Protein AF-0000000086129607 (afdb_homodimer)

Sequence (564 aa):
MASICTWSLTTHLLSLDEPQYKAATQHRFLKAAGEGRVPTDTLGKWLANDRLYIHAYIKAVGRILALVDLPQTTTPLGAHGEAAAPETQLIDWLIESLAGLRREERFFVEMARKYGITIDLETETVTRVAGRDIQQVVPDGAKLPGLVLFEGLFSSVGLPPPVLSWLEAAVVFWGTEKVYSEAWGWARSHQQEMNDNVAAAAAASSSSLQDADGGALRTEFIPNWANQGFVNFVQQLAGIIDSAVSKAVDVLGDDVKTSLVRRAEGVWRELLVAEEAFWPDVMASICTWSLTTHLLSLDEPQYKAATQHRFLKAAGEGRVPTDTLGKWLANDRLYIHAYIKAVGRILALVDLPQTTTPLGAHGEAAAPETQLIDWLIESLAGLRREERFFVEMARKYGITIDLETETVTRVAGRDIQQVVPDGAKLPGLVLFEGLFSSVGLPPPVLSWLEAAVVFWGTEKVYSEAWGWARSHQQEMNDNVAAAAAASSSSLQDADGGALRTEFIPNWANQGFVNFVQQLAGIIDSAVSKAVDVLGDDVKTSLVRRAEGVWRELLVAEEAFWPDV

Secondary structure (DSSP, 8-state):
--------HHHHHHHH-HHHHHHHHS-HHHHHHHTT---HHHHHHHHHHHHHHHHHHHHHHHHHHHHPPPPSS---TTSTT----HHHHHHHHHHHHHHHHHHHHHHHHHHHHHHT-------EEEEEETTEEEEEE--GGGS-HHHHHHHHHHHT----SSTTTTHHHHHHHHHHHHHHHHHHHHHHHHHHHHHHHHHHHHTT-------TTTTHIIIIIHHHHSSHHHHHHHHHHHHHHHHHHHHHHHHH-HHHHHHHHHHHHHHHHHHHHHHHHTSPP-/--------HHHHHHHS-HHHHHHHHS-HHHHHHHTT---HHHHHHHHHHHHHHHHHHHHHHHHHHHHPPP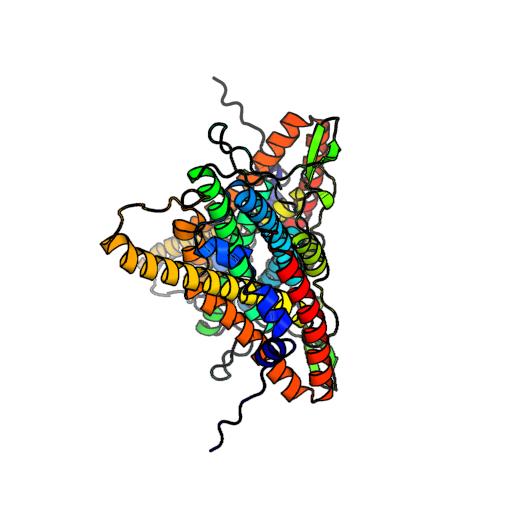PSS---TTSTT----HHHHHHHHHHHHHHHHHHHHHHHHHHHHHHT-------EEEEEETTEEEEEE--GGGS-HHHHHHHHHHHT----SSTTTTHHHHHHHHHHHHHHHHHHHHHHHHHHHHHHHHHHHHTT-------TTTTIIIIIIHHHHSSHHHHHHHHHHHHHHHHHHHHHHHHH-HHHHHHHHHHHHHHHHHHHHHHHHTSPP-

Solvent-accessible surface area (backbone atoms only — not comparable to full-atom values): 30465 Å² total; per-residue (Å²): 131,78,79,74,76,75,87,41,62,62,62,49,59,64,61,71,46,53,69,55,51,44,49,37,28,66,35,70,45,40,50,30,36,22,64,33,61,41,44,41,67,60,49,13,53,49,49,27,43,50,49,52,44,48,54,38,48,46,20,29,52,10,43,48,42,44,64,61,74,63,80,70,54,68,71,66,78,73,69,82,84,66,73,73,54,58,57,52,52,49,52,53,51,50,54,52,46,51,56,50,49,54,54,47,49,53,49,50,54,52,52,24,59,75,66,72,36,64,50,61,65,63,64,43,77,78,39,70,55,96,88,33,78,74,36,65,40,68,48,72,88,66,48,51,65,9,46,56,44,43,46,52,54,35,69,62,46,58,78,64,61,91,77,66,29,57,48,51,45,51,48,50,58,35,47,54,47,43,42,51,37,50,19,35,40,49,13,46,52,39,28,52,50,44,50,53,47,41,58,64,42,45,77,72,55,83,78,75,80,73,32,50,39,74,39,48,48,66,71,49,49,37,58,70,50,40,40,69,68,54,52,51,56,38,48,49,49,46,50,47,52,32,52,46,51,51,51,50,28,73,72,67,31,66,70,51,42,56,50,53,49,52,53,43,50,55,50,49,57,53,47,41,54,22,46,37,43,51,56,64,89,117,128,80,81,75,78,76,87,41,61,63,62,50,60,64,61,71,46,53,70,55,51,44,51,38,29,66,36,71,44,39,50,30,37,22,62,32,60,41,43,42,68,60,50,12,51,49,51,28,42,51,50,52,42,47,52,40,48,46,20,30,50,9,43,48,42,44,63,61,73,62,81,69,56,68,69,66,76,75,74,83,82,66,73,74,54,56,57,52,53,47,51,53,50,50,55,52,46,52,55,51,48,54,53,48,48,53,48,51,54,51,51,24,61,76,65,71,37,64,49,59,66,65,64,44,77,78,39,69,55,96,91,33,80,75,37,64,40,66,47,74,88,66,48,51,66,8,46,56,45,43,47,53,54,34,68,60,46,59,79,63,59,90,75,66,29,58,48,52,46,52,48,49,58,33,47,54,47,43,42,51,38,49,19,34,39,49,13,44,53,40,27,51,50,44,49,54,47,42,59,63,41,45,76,70,55,82,79,74,80,74,32,51,37,76,38,47,49,67,73,49,48,38,58,70,51,41,40,68,70,55,54,50,55,38,47,49,48,47,50,47,52,31,52,46,51,53,51,48,28,73,73,67,32,66,71,51,41,55,51,53,51,52,52,42,50,56,51,49,56,54,48,40,52,22,48,37,43,51,56,64,91,118

InterPro domains:
  IPR004305 Thiaminase-2/PQQC [PF03070] (19-65)
  IPR016084 Haem oxygenase-like, multi-helical [G3DSA:1.20.910.10] (9-282)
  IPR016084 Haem oxygenase-like, multi-helical [SSF48613] (9-280)
  IPR053261 Regulatory protein for polyketide-peptide biosynthesis [PTHR41813] (6-282)

Structure (mmCIF, N/CA/C/O backbone):
data_AF-0000000086129607-model_v1
#
loop_
_entity.id
_entity.type
_entity.pdbx_description
1 polymer 'Thiaminase-2/PQQC domain-containing protein'
#
loop_
_atom_site.group_PDB
_atom_site.id
_atom_site.type_symbol
_atom_site.label_atom_id
_atom_site.label_alt_id
_atom_site.label_comp_id
_atom_site.label_asym_id
_atom_site.label_entity_id
_atom_site.label_seq_id
_atom_site.pdbx_PDB_ins_code
_atom_site.Cartn_x
_atom_site.Cartn_y
_atom_site.Cartn_z
_atom_site.occupancy
_atom_site.B_iso_or_equiv
_atom_site.auth_seq_id
_atom_site.auth_comp_id
_atom_site.auth_asym_id
_atom_site.auth_atom_id
_atom_site.pdbx_PDB_model_num
ATOM 1 N N . MET A 1 1 ? -41.219 19.094 4.125 1 26.92 1 MET A N 1
ATOM 2 C CA . MET A 1 1 ? -40.406 17.875 4.191 1 26.92 1 MET A CA 1
ATOM 3 C C . MET A 1 1 ? -39.031 18.188 4.762 1 26.92 1 MET A C 1
ATOM 5 O O . MET A 1 1 ? -38.25 18.938 4.164 1 26.92 1 MET A O 1
ATOM 9 N N . ALA A 1 2 ? -38.875 18.375 6.035 1 33.88 2 ALA A N 1
ATOM 10 C CA . ALA A 1 2 ? -37.688 18.797 6.77 1 33.88 2 ALA A CA 1
ATOM 11 C C . ALA A 1 2 ? -36.469 17.984 6.359 1 33.88 2 ALA A C 1
ATOM 13 O O . ALA A 1 2 ? -36.562 16.766 6.199 1 33.88 2 ALA A O 1
ATOM 14 N N . SER A 1 3 ? -35.469 18.438 5.594 1 39 3 SER A N 1
ATOM 15 C CA . SER A 1 3 ? -34.25 17.75 5.191 1 39 3 SER A CA 1
ATOM 16 C C . SER A 1 3 ? -33.656 16.953 6.344 1 39 3 SER A C 1
ATOM 18 O O . SER A 1 3 ? -33.25 17.516 7.363 1 39 3 SER A O 1
ATOM 20 N N . ILE A 1 4 ? -34.219 15.898 6.82 1 44.94 4 ILE A N 1
ATOM 21 C CA . ILE A 1 4 ? -33.719 15.062 7.91 1 44.94 4 ILE A CA 1
ATOM 22 C C . ILE A 1 4 ? -32.219 14.977 7.855 1 44.94 4 ILE A C 1
ATOM 24 O O . ILE A 1 4 ? -31.641 14.539 6.855 1 44.94 4 ILE A O 1
ATOM 28 N N . CYS A 1 5 ? -31.531 15.984 8.281 1 51.34 5 CYS A N 1
ATOM 29 C CA . CYS A 1 5 ? -30.078 16.078 8.281 1 51.34 5 CYS A CA 1
ATOM 30 C C . CYS A 1 5 ? -29.453 14.797 8.797 1 51.34 5 CYS A C 1
ATOM 32 O O . CYS A 1 5 ? -29.594 14.461 9.977 1 51.34 5 CYS A O 1
ATOM 34 N N . THR A 1 6 ? -29.219 13.641 7.949 1 73.12 6 THR A N 1
ATOM 35 C CA . THR A 1 6 ? -28.641 12.344 8.281 1 73.12 6 THR A CA 1
ATOM 36 C C . THR A 1 6 ? -27.312 12.508 9 1 73.12 6 THR A C 1
ATOM 38 O O . THR A 1 6 ? -26.469 13.297 8.57 1 73.12 6 THR A O 1
ATOM 41 N N . TRP A 1 7 ? -27.266 12.289 10.312 1 87.56 7 TRP A N 1
ATOM 42 C CA . TRP A 1 7 ? -26.078 12.328 11.156 1 87.56 7 TRP A CA 1
ATOM 43 C C . TRP A 1 7 ? -24.891 11.703 10.445 1 87.56 7 TRP A C 1
ATOM 45 O O . TRP A 1 7 ? -25.016 10.68 9.766 1 87.56 7 TRP A O 1
ATOM 55 N N . SER A 1 8 ? -23.812 12.461 10.359 1 95.38 8 SER A N 1
ATOM 56 C CA . SER A 1 8 ? -22.562 11.914 9.836 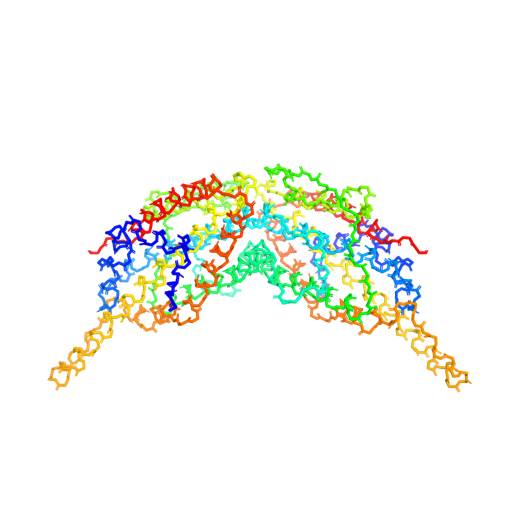1 95.38 8 SER A CA 1
ATOM 57 C C . SER A 1 8 ? -21.438 12.031 10.859 1 95.38 8 SER A C 1
ATOM 59 O O . SER A 1 8 ? -21.328 13.039 11.555 1 95.38 8 SER A O 1
ATOM 61 N N . LEU A 1 9 ? -20.688 10.984 11.031 1 98 9 LEU A N 1
ATOM 62 C CA . LEU A 1 9 ? -19.594 10.953 12 1 98 9 LEU A CA 1
ATOM 63 C C . LEU A 1 9 ? -18.578 12.047 11.695 1 98 9 LEU A C 1
ATOM 65 O O . LEU A 1 9 ? -18.109 12.742 12.602 1 98 9 LEU A O 1
ATOM 69 N N . THR A 1 10 ? -18.188 12.211 10.43 1 98.44 10 THR A N 1
ATOM 70 C CA . THR A 1 10 ? -17.156 13.172 10.07 1 98.44 10 THR A CA 1
ATOM 71 C C . THR A 1 10 ? -17.609 14.594 10.367 1 98.44 10 THR A C 1
ATOM 73 O O . THR A 1 10 ? -16.828 15.422 10.828 1 98.44 10 THR A O 1
ATOM 76 N N . THR A 1 11 ? -18.906 14.914 10.094 1 97.38 11 THR A N 1
ATOM 77 C CA . THR A 1 11 ? -19.453 16.219 10.453 1 97.38 11 THR A CA 1
ATOM 78 C C . THR A 1 11 ? -19.406 16.438 11.961 1 97.38 11 THR A C 1
ATOM 80 O O . THR A 1 11 ? -19.062 17.531 12.422 1 97.38 11 THR A O 1
ATOM 83 N N . HIS A 1 12 ? -19.781 15.398 12.656 1 97.75 12 HIS A N 1
ATOM 84 C CA . HIS A 1 12 ? -19.719 15.461 14.109 1 97.75 12 HIS A CA 1
ATOM 85 C C . HIS A 1 12 ? -18.297 15.758 14.594 1 97.75 12 HIS A C 1
ATOM 87 O O . HIS A 1 12 ? -18.094 16.641 15.438 1 97.75 12 HIS A O 1
ATOM 93 N N . LEU A 1 13 ? -17.312 15.062 14.062 1 98.5 13 LEU A N 1
ATOM 94 C CA . LEU A 1 13 ? -15.93 15.242 14.477 1 98.5 13 LEU A CA 1
ATOM 95 C C . LEU A 1 13 ? -15.461 16.672 14.203 1 98.5 13 LEU A C 1
ATOM 97 O O . LEU A 1 13 ? -14.773 17.266 15.031 1 98.5 13 LEU A O 1
ATOM 101 N N . LEU A 1 14 ? -15.867 17.25 13.078 1 98 14 LEU A N 1
ATOM 102 C CA . LEU A 1 14 ? -15.469 18.609 12.695 1 98 14 LEU A CA 1
ATOM 103 C C . LEU A 1 14 ? -16.078 19.641 13.641 1 98 14 LEU A C 1
ATOM 105 O O . LEU A 1 14 ? -15.523 20.734 13.812 1 98 14 LEU A O 1
ATOM 109 N N . SER A 1 15 ? -17.141 19.281 14.297 1 96.56 15 SER A N 1
ATOM 110 C CA . SER A 1 15 ? -17.859 20.219 15.156 1 96.56 15 SER A CA 1
ATOM 111 C C . SER A 1 15 ? -17.422 20.078 16.609 1 96.56 15 SER A C 1
ATOM 113 O O . SER A 1 15 ? -17.812 20.875 17.469 1 96.56 15 SER A O 1
ATOM 115 N N . LEU A 1 16 ? -16.703 19.094 16.922 1 96.81 16 LEU A N 1
ATOM 116 C CA . LEU A 1 16 ? -16.406 18.688 18.281 1 96.81 16 LEU A CA 1
ATOM 117 C C . LEU A 1 16 ? -15.617 19.766 19.016 1 96.81 16 LEU A C 1
ATOM 119 O O . LEU A 1 16 ? -15.844 20.016 20.203 1 96.81 16 LEU A O 1
ATOM 123 N N . ASP A 1 17 ? -14.664 20.344 18.375 1 96.62 17 ASP A N 1
ATOM 124 C CA . ASP A 1 17 ? -13.758 21.344 18.953 1 96.62 17 ASP A CA 1
ATOM 125 C C . ASP A 1 17 ? -13.336 22.375 17.906 1 96.62 17 ASP A C 1
ATOM 127 O O . ASP A 1 17 ? -12.219 22.328 17.391 1 96.62 17 ASP A O 1
ATOM 131 N N . GLU A 1 18 ? -14.102 23.328 17.734 1 96.12 18 GLU A N 1
ATOM 132 C CA . GLU A 1 18 ? -13.898 24.312 16.688 1 96.12 18 GLU A CA 1
ATOM 133 C C . GLU A 1 18 ? -12.641 25.141 16.938 1 96.12 18 GLU A C 1
ATOM 135 O O . GLU A 1 18 ? -11.852 25.375 16.016 1 96.12 18 GLU A O 1
ATOM 140 N N . PRO A 1 19 ? -12.375 25.578 18.141 1 97.25 19 PRO A N 1
ATOM 141 C CA . PRO A 1 19 ? -11.148 26.344 18.375 1 97.25 19 PRO A CA 1
ATOM 142 C C . PRO A 1 19 ? -9.883 25.547 18.031 1 97.25 19 PRO A C 1
ATOM 144 O O . PRO A 1 19 ? -8.961 26.078 17.406 1 97.25 19 PRO A O 1
ATOM 147 N N . GLN A 1 20 ? -9.852 24.312 18.469 1 97.19 20 GLN A N 1
ATOM 148 C CA . GLN A 1 20 ? -8.688 23.5 18.172 1 97.19 20 GLN A CA 1
ATOM 149 C C . GLN A 1 20 ? -8.547 23.25 16.672 1 97.19 20 GLN A C 1
ATOM 151 O O . GLN A 1 20 ? -7.43 23.203 16.156 1 97.19 20 GLN A O 1
ATOM 156 N N . TYR A 1 21 ? -9.688 23.016 16.016 1 98 21 TYR A N 1
ATOM 157 C CA . TYR A 1 21 ? -9.68 22.828 14.578 1 98 21 TYR A CA 1
ATOM 158 C C . TYR A 1 21 ? -9.125 24.062 13.875 1 98 21 TYR A C 1
ATOM 160 O O . TYR A 1 21 ? -8.32 23.953 12.945 1 98 21 TYR A O 1
ATOM 168 N N . LYS A 1 22 ? -9.492 25.266 14.289 1 97.44 22 LYS A N 1
ATOM 169 C CA . LYS A 1 22 ? -9 26.516 13.727 1 97.44 22 LYS A CA 1
ATOM 170 C C . LYS A 1 22 ? -7.504 26.672 13.969 1 97.44 22 LYS A C 1
ATOM 172 O O . LYS A 1 22 ? -6.77 27.125 13.086 1 97.44 22 LYS A O 1
ATOM 177 N N . ALA A 1 23 ? -7.078 26.312 15.148 1 97.31 23 ALA A N 1
ATOM 178 C CA . ALA A 1 23 ? -5.656 26.406 15.469 1 97.31 23 ALA A CA 1
ATOM 179 C C . ALA A 1 23 ? -4.828 25.516 14.539 1 97.31 23 ALA A C 1
ATOM 181 O O . ALA A 1 23 ? -3.707 25.875 14.164 1 97.31 23 ALA A O 1
ATOM 182 N N . ALA A 1 24 ? -5.41 24.391 14.156 1 97.75 24 ALA A N 1
ATOM 183 C CA . ALA A 1 24 ? -4.711 23.438 13.297 1 97.75 24 ALA A CA 1
ATOM 184 C C . ALA A 1 24 ? -4.75 23.875 11.836 1 97.75 24 ALA A C 1
ATOM 186 O O . ALA A 1 24 ? -3.904 23.484 11.031 1 97.75 24 ALA A O 1
ATOM 187 N N . THR A 1 25 ? -5.68 24.766 11.438 1 98 25 THR A N 1
ATOM 188 C CA . THR A 1 25 ? -5.883 25.031 10.016 1 98 25 THR A CA 1
ATOM 189 C C . THR A 1 25 ? -5.555 26.484 9.695 1 98 25 THR A C 1
ATOM 191 O O . THR A 1 25 ? -5.41 26.859 8.531 1 98 25 THR A O 1
ATOM 194 N N . GLN A 1 26 ? -5.469 27.344 10.703 1 97.25 26 GLN A N 1
ATOM 195 C CA . GLN A 1 26 ? -5.234 28.781 10.508 1 97.25 26 GLN A CA 1
ATOM 196 C C . GLN A 1 26 ? -4.051 29.266 11.344 1 97.25 26 GLN A C 1
ATOM 198 O O . GLN A 1 26 ? -4.156 30.25 12.055 1 97.25 26 GLN A O 1
ATOM 203 N N . HIS A 1 27 ? -2.953 28.609 11.234 1 96.06 27 HIS A N 1
ATOM 204 C CA . HIS A 1 27 ? -1.726 28.891 11.977 1 96.06 27 HIS A CA 1
ATOM 205 C C . HIS A 1 27 ? -0.965 30.047 11.359 1 96.06 27 HIS A C 1
ATOM 207 O O . HIS A 1 27 ? -1.032 30.266 10.148 1 96.06 27 HIS A O 1
ATOM 213 N N . ARG A 1 28 ? -0.197 30.828 12.125 1 96.06 28 ARG A N 1
ATOM 214 C CA . ARG A 1 28 ? 0.565 31.984 11.68 1 96.06 28 ARG A CA 1
ATOM 215 C C . ARG A 1 28 ? 1.519 31.609 10.547 1 96.06 28 ARG A C 1
ATOM 217 O O . ARG A 1 28 ? 1.774 32.438 9.648 1 96.06 28 ARG A O 1
ATOM 224 N N . PHE A 1 29 ? 2.123 30.453 10.555 1 96.81 29 PHE A N 1
ATOM 225 C CA . PHE A 1 29 ? 2.996 29.969 9.492 1 96.81 29 PHE A CA 1
ATOM 226 C C . PHE A 1 29 ? 2.26 29.938 8.156 1 96.81 29 PHE A C 1
ATOM 228 O O . PHE A 1 29 ? 2.814 30.328 7.129 1 96.81 29 PHE A O 1
ATOM 235 N N . LEU A 1 30 ? 0.985 29.422 8.164 1 95.81 30 LEU A N 1
ATOM 236 C CA . LEU A 1 30 ? 0.176 29.312 6.957 1 95.81 30 LEU A CA 1
ATOM 237 C C . LEU A 1 30 ? -0.147 30.703 6.402 1 95.81 30 LEU A C 1
ATOM 239 O O . LEU A 1 30 ? -0.119 30.906 5.184 1 95.81 30 LEU A O 1
ATOM 243 N N . LYS A 1 31 ? -0.484 31.609 7.297 1 94.5 31 LYS A N 1
ATOM 244 C CA . LYS A 1 31 ? -0.703 33 6.863 1 94.5 31 LYS A CA 1
ATOM 245 C C . LYS A 1 31 ? 0.551 33.562 6.219 1 94.5 31 LYS A C 1
ATOM 247 O O . LYS A 1 31 ? 0.48 34.188 5.152 1 94.5 31 LYS A O 1
ATOM 252 N N . ALA A 1 32 ? 1.696 33.375 6.879 1 94.06 32 ALA A N 1
ATOM 253 C CA . ALA A 1 32 ? 2.971 33.844 6.344 1 94.06 32 ALA A CA 1
ATOM 254 C C . ALA A 1 32 ? 3.266 33.219 4.988 1 94.06 32 ALA A C 1
ATOM 256 O O . ALA A 1 32 ? 3.807 33.875 4.09 1 94.06 32 ALA A O 1
ATOM 257 N N . ALA A 1 33 ? 2.963 31.953 4.875 1 92.81 33 ALA A N 1
ATOM 258 C CA . ALA A 1 33 ? 3.154 31.234 3.619 1 92.81 33 ALA A CA 1
ATOM 259 C C . ALA A 1 33 ? 2.346 31.875 2.494 1 92.81 33 ALA A C 1
ATOM 261 O O . ALA A 1 33 ? 2.875 32.125 1.411 1 92.81 33 ALA A O 1
ATOM 262 N N . GLY A 1 34 ? 1.1 32.156 2.707 1 92.19 34 GLY A N 1
ATOM 263 C CA . GLY A 1 34 ? 0.258 32.812 1.721 1 92.19 34 GLY A CA 1
ATOM 264 C C . GLY A 1 34 ? 0.757 34.188 1.338 1 92.19 34 GLY A C 1
ATOM 265 O O . GLY A 1 34 ? 0.58 34.625 0.198 1 92.19 34 GLY A O 1
ATOM 266 N N . GLU A 1 35 ? 1.429 34.812 2.293 1 91 35 GLU A N 1
ATOM 267 C CA . GLU A 1 35 ? 1.871 36.188 2.082 1 91 35 GLU A CA 1
ATOM 268 C C . GLU A 1 35 ? 3.305 36.25 1.56 1 91 35 GLU A C 1
ATOM 270 O O . GLU A 1 35 ? 3.865 37.312 1.362 1 91 35 GLU A O 1
ATOM 275 N N . GLY A 1 36 ? 3.941 35.062 1.424 1 89.75 36 GLY A N 1
ATOM 276 C CA . GLY A 1 36 ? 5.293 35 0.884 1 89.75 36 GLY A CA 1
ATOM 277 C C . GLY A 1 36 ? 6.352 35.438 1.88 1 89.75 36 GLY A C 1
ATOM 278 O O . GLY A 1 36 ? 7.41 35.906 1.49 1 89.75 36 GLY A O 1
ATOM 279 N N . ARG A 1 37 ? 6.113 35.25 3.143 1 93.19 37 ARG A N 1
ATOM 280 C CA . ARG A 1 37 ? 6.992 35.812 4.172 1 93.19 37 ARG A CA 1
ATOM 281 C C . ARG A 1 37 ? 7.746 34.688 4.898 1 93.19 37 ARG A C 1
ATOM 283 O O . ARG A 1 37 ? 8.438 34.938 5.883 1 93.19 37 ARG A O 1
ATOM 290 N N . VAL A 1 38 ? 7.641 33.438 4.492 1 93 38 VAL A N 1
ATOM 291 C CA . VAL A 1 38 ? 8.328 32.344 5.152 1 93 38 VAL A CA 1
ATOM 292 C C . VAL A 1 38 ? 9.781 32.281 4.684 1 93 38 VAL A C 1
ATOM 294 O O . VAL A 1 38 ? 10.047 32.094 3.496 1 93 38 VAL A O 1
ATOM 297 N N . PRO A 1 39 ? 10.711 32.406 5.625 1 93.62 39 PRO A N 1
ATOM 298 C CA . PRO A 1 39 ? 12.117 32.25 5.23 1 93.62 39 PRO A CA 1
ATOM 299 C C . PRO A 1 39 ? 12.422 30.875 4.668 1 93.62 39 PRO A C 1
ATOM 301 O O . PRO A 1 39 ? 11.828 29.891 5.102 1 93.62 39 PRO A O 1
ATOM 304 N N . THR A 1 40 ? 13.359 30.781 3.818 1 93.19 40 THR A N 1
ATOM 305 C CA . THR A 1 40 ? 13.742 29.547 3.129 1 93.19 40 THR A CA 1
ATOM 306 C C . THR A 1 40 ? 14.133 28.469 4.133 1 93.19 40 THR A C 1
ATOM 308 O O . THR A 1 40 ? 13.75 27.312 3.977 1 93.19 40 THR A O 1
ATOM 311 N N . ASP A 1 41 ? 14.836 28.844 5.145 1 94 41 ASP A N 1
ATOM 312 C CA . ASP A 1 41 ? 15.289 27.875 6.137 1 94 41 ASP A CA 1
ATOM 313 C C . ASP A 1 41 ? 14.109 27.25 6.879 1 94 41 ASP A C 1
ATOM 315 O O . ASP A 1 41 ? 14.102 26.047 7.156 1 94 41 ASP A O 1
ATOM 319 N N . THR A 1 42 ? 13.148 28.109 7.227 1 95.38 42 THR A N 1
ATOM 320 C CA . THR A 1 42 ? 11.953 27.641 7.91 1 95.38 42 THR A CA 1
ATOM 321 C C . THR A 1 42 ? 11.156 26.688 7.016 1 95.38 42 THR A C 1
ATOM 323 O O . THR A 1 42 ? 10.711 25.625 7.457 1 95.38 42 THR A O 1
ATOM 326 N N . LEU A 1 43 ? 11.023 27.078 5.785 1 95.62 43 LEU A N 1
ATOM 327 C CA . LEU A 1 43 ? 10.336 26.234 4.812 1 95.62 43 LEU A CA 1
ATOM 328 C C . LEU A 1 43 ? 11.055 24.906 4.652 1 95.62 43 LEU A C 1
ATOM 330 O O . LEU A 1 43 ? 10.422 23.844 4.629 1 95.62 43 LEU A O 1
ATOM 334 N N . GLY A 1 44 ? 12.352 24.984 4.52 1 94.88 44 GLY A N 1
ATOM 335 C CA . GLY A 1 44 ? 13.148 23.766 4.383 1 94.88 44 GLY A CA 1
ATOM 336 C C . GLY A 1 44 ? 12.984 22.812 5.543 1 94.88 44 GLY A C 1
ATOM 337 O O . GLY A 1 44 ? 12.828 21.609 5.344 1 94.88 44 GLY A O 1
ATOM 338 N N . LYS A 1 45 ? 13.016 23.312 6.707 1 95.69 45 LYS A N 1
ATOM 339 C CA . LYS A 1 45 ? 12.805 22.5 7.895 1 95.69 45 LYS A CA 1
ATOM 340 C C . LYS A 1 45 ? 11.422 21.844 7.883 1 95.69 45 LYS A C 1
ATOM 342 O O . LYS A 1 45 ? 11.281 20.672 8.195 1 95.69 45 LYS A O 1
ATOM 347 N N . TRP A 1 46 ? 10.445 22.625 7.57 1 97.31 46 TRP A N 1
ATOM 348 C CA . TRP A 1 46 ? 9.078 22.109 7.543 1 97.31 46 TRP A CA 1
ATOM 349 C C . TRP A 1 46 ? 8.93 21.031 6.473 1 97.31 46 TRP A C 1
ATOM 351 O O . TRP A 1 46 ? 8.367 19.969 6.734 1 97.31 46 TRP A O 1
ATOM 361 N N . LEU A 1 47 ? 9.508 21.297 5.277 1 96.44 47 LEU A N 1
ATOM 362 C CA . LEU A 1 47 ? 9.445 20.344 4.184 1 96.44 47 LEU A CA 1
ATOM 363 C C . LEU A 1 47 ? 10.156 19.047 4.555 1 96.44 47 LEU A C 1
ATOM 365 O O . LEU A 1 47 ? 9.688 17.953 4.211 1 96.44 47 LEU A O 1
ATOM 369 N N . ALA A 1 48 ? 11.289 19.156 5.207 1 96.75 48 ALA A N 1
ATOM 370 C CA . ALA A 1 48 ? 12.016 17.969 5.672 1 96.75 48 ALA A CA 1
ATOM 371 C C . ALA A 1 48 ? 11.148 17.125 6.598 1 96.75 48 ALA A C 1
ATOM 373 O O . ALA A 1 48 ? 11.125 15.898 6.48 1 96.75 48 ALA A O 1
ATOM 374 N N . ASN A 1 49 ? 10.453 17.812 7.516 1 98 49 ASN A N 1
ATOM 375 C CA . ASN A 1 49 ? 9.555 17.094 8.43 1 98 49 ASN A CA 1
ATOM 376 C C . ASN A 1 49 ? 8.375 16.484 7.688 1 98 49 ASN A C 1
ATOM 378 O O . ASN A 1 49 ? 7.969 15.359 7.984 1 98 49 ASN A O 1
ATOM 382 N N . ASP A 1 50 ? 7.816 17.203 6.77 1 97.94 50 ASP A N 1
ATOM 383 C CA . ASP A 1 50 ? 6.684 16.688 6.004 1 97.94 50 ASP A CA 1
ATOM 384 C C . ASP A 1 50 ? 7.086 15.477 5.18 1 97.94 50 ASP A C 1
ATOM 386 O O . ASP A 1 50 ? 6.289 14.547 5.004 1 97.94 50 ASP A O 1
ATOM 390 N N . ARG A 1 51 ? 8.289 15.438 4.637 1 96.69 51 ARG A N 1
ATOM 391 C CA . ARG A 1 51 ? 8.797 14.258 3.932 1 96.69 51 ARG A CA 1
ATOM 392 C C . ARG A 1 51 ? 8.812 13.039 4.848 1 96.69 51 ARG A C 1
ATOM 394 O O . ARG A 1 51 ? 8.422 11.945 4.445 1 96.69 51 ARG A O 1
ATOM 401 N N . LEU A 1 52 ? 9.312 13.227 6.066 1 97.69 52 LEU A N 1
ATOM 402 C CA . LEU A 1 52 ? 9.344 12.133 7.035 1 97.69 52 LEU A CA 1
ATOM 403 C C . LEU A 1 52 ? 7.93 11.734 7.438 1 97.69 52 LEU A C 1
ATOM 405 O O . LEU A 1 52 ? 7.668 10.555 7.711 1 97.69 52 LEU A O 1
ATOM 409 N N . TYR A 1 53 ? 7.062 12.734 7.535 1 98.44 53 TYR A N 1
ATOM 410 C CA . TYR A 1 53 ? 5.645 12.453 7.75 1 98.44 53 TYR A CA 1
ATOM 411 C C . TYR A 1 53 ? 5.109 11.508 6.68 1 98.44 53 TYR A C 1
ATOM 413 O O . TYR A 1 53 ? 4.383 10.562 6.984 1 98.44 53 TYR A O 1
ATOM 421 N N . ILE A 1 54 ? 5.449 11.734 5.398 1 98.31 54 ILE A N 1
ATOM 422 C CA . ILE A 1 54 ? 5.043 10.875 4.289 1 98.31 54 ILE A CA 1
ATOM 423 C C . ILE A 1 54 ? 5.527 9.445 4.535 1 98.31 54 ILE A C 1
ATOM 425 O O . ILE A 1 54 ? 4.785 8.492 4.309 1 98.31 54 ILE A O 1
ATOM 429 N N . HIS A 1 55 ? 6.75 9.289 5.016 1 97.81 55 HIS A N 1
ATOM 430 C CA . HIS A 1 55 ? 7.289 7.969 5.312 1 97.81 55 HIS A CA 1
ATOM 431 C C . HIS A 1 55 ? 6.453 7.258 6.375 1 97.81 55 HIS A C 1
ATOM 433 O O . HIS A 1 55 ? 6.105 6.086 6.215 1 97.81 55 HIS A O 1
ATOM 439 N N . ALA A 1 56 ? 6.172 7.996 7.41 1 98 56 ALA A N 1
ATOM 440 C CA . ALA A 1 56 ? 5.371 7.422 8.484 1 98 56 ALA A CA 1
ATOM 441 C C . ALA A 1 56 ? 3.971 7.059 7.992 1 98 56 ALA A C 1
ATOM 443 O O . ALA A 1 56 ? 3.406 6.043 8.406 1 98 56 ALA A O 1
ATOM 444 N N . TYR A 1 57 ? 3.416 7.926 7.18 1 98.5 57 TYR A N 1
ATOM 445 C CA . TYR A 1 57 ? 2.104 7.688 6.586 1 98.5 57 TYR A CA 1
ATOM 446 C C . TYR A 1 57 ? 2.096 6.402 5.773 1 98.5 57 TYR A C 1
ATOM 448 O O . TYR A 1 57 ? 1.186 5.582 5.902 1 98.5 57 TYR A O 1
ATOM 456 N N . ILE A 1 58 ? 3.092 6.207 4.953 1 98.5 58 ILE A N 1
ATOM 457 C CA . ILE A 1 58 ? 3.209 5.012 4.129 1 98.5 58 ILE A CA 1
ATOM 458 C C . ILE A 1 58 ? 3.23 3.77 5.02 1 98.5 58 ILE A C 1
ATOM 460 O O . ILE A 1 58 ? 2.537 2.789 4.746 1 98.5 58 ILE A O 1
ATOM 464 N N . LYS A 1 59 ? 3.992 3.812 6.109 1 97.31 59 LYS A N 1
ATOM 465 C CA . LYS A 1 59 ? 4.055 2.684 7.031 1 97.31 59 LYS A CA 1
ATOM 466 C C . LYS A 1 59 ? 2.693 2.426 7.672 1 97.31 59 LYS A C 1
ATOM 468 O O . LYS A 1 59 ? 2.295 1.272 7.855 1 97.31 59 LYS A O 1
ATOM 473 N N . ALA A 1 60 ? 2.029 3.471 8.016 1 97.88 60 ALA A N 1
ATOM 474 C CA . ALA A 1 60 ? 0.705 3.324 8.609 1 97.88 60 ALA A CA 1
ATOM 475 C C . ALA A 1 60 ? -0.268 2.676 7.629 1 97.88 60 ALA A C 1
ATOM 477 O O . ALA A 1 60 ? -1.044 1.794 8.008 1 97.88 60 ALA A O 1
ATOM 478 N N . VAL A 1 61 ? -0.236 3.162 6.391 1 98.31 61 VAL A N 1
ATOM 479 C CA . VAL A 1 61 ? -1.071 2.539 5.367 1 98.31 61 VAL A CA 1
ATOM 480 C C . VAL A 1 61 ? -0.723 1.058 5.25 1 98.31 61 VAL A C 1
ATOM 482 O O . VAL A 1 61 ? -1.614 0.211 5.141 1 98.31 61 VAL A O 1
ATOM 485 N N . GLY A 1 62 ? 0.575 0.762 5.23 1 97.38 62 GLY A N 1
ATOM 486 C CA . GLY A 1 62 ? 1 -0.629 5.207 1 97.38 62 GLY A CA 1
ATOM 487 C C . GLY A 1 62 ? 0.387 -1.46 6.316 1 97.38 62 GLY A C 1
ATOM 488 O O . GLY A 1 62 ? -0.073 -2.578 6.082 1 97.38 62 GLY A O 1
ATOM 489 N N . ARG A 1 63 ? 0.334 -0.95 7.508 1 96 63 ARG A N 1
ATOM 490 C CA . ARG A 1 63 ? -0.245 -1.655 8.648 1 96 63 ARG A CA 1
ATOM 491 C C . ARG A 1 63 ? -1.713 -1.985 8.398 1 96 63 ARG A C 1
ATOM 493 O O . ARG A 1 63 ? -2.162 -3.098 8.688 1 96 63 ARG A O 1
ATOM 500 N N . ILE A 1 64 ? -2.418 -1.051 7.875 1 96.62 64 ILE A N 1
ATOM 501 C CA . ILE A 1 64 ? -3.844 -1.256 7.648 1 96.62 64 ILE A CA 1
ATOM 502 C C . ILE A 1 64 ? -4.047 -2.271 6.527 1 96.62 64 ILE A C 1
ATOM 504 O O . ILE A 1 64 ? -4.906 -3.152 6.625 1 96.62 64 ILE A O 1
ATOM 508 N N . LEU A 1 65 ? -3.262 -2.145 5.453 1 96.88 65 LEU A N 1
ATOM 509 C CA . LEU A 1 65 ? -3.348 -3.121 4.375 1 96.88 65 LEU A CA 1
ATOM 510 C C . LEU A 1 65 ? -3.086 -4.531 4.895 1 96.88 65 LEU A C 1
ATOM 512 O O . LEU A 1 65 ? -3.715 -5.488 4.441 1 96.88 65 LEU A O 1
ATOM 516 N N . ALA A 1 66 ? -2.162 -4.664 5.844 1 95 66 ALA A N 1
ATOM 517 C CA . ALA A 1 66 ? -1.778 -5.965 6.379 1 95 66 ALA A CA 1
ATOM 518 C C . ALA A 1 66 ? -2.881 -6.539 7.266 1 95 66 ALA A C 1
ATOM 520 O O . ALA A 1 66 ? -2.965 -7.758 7.453 1 95 66 ALA A O 1
ATOM 521 N N . LEU A 1 67 ? -3.766 -5.668 7.723 1 92.69 67 LEU A N 1
ATOM 522 C CA . LEU A 1 67 ? -4.664 -6.109 8.781 1 92.69 67 LEU A CA 1
ATOM 523 C C . LEU A 1 67 ? -6.09 -6.246 8.266 1 92.69 67 LEU A C 1
ATOM 525 O O . LEU A 1 67 ? -6.855 -7.082 8.758 1 92.69 67 LEU A O 1
ATOM 529 N N . VAL A 1 68 ? -6.504 -5.465 7.336 1 92.75 68 VAL A N 1
ATOM 530 C CA . VAL A 1 68 ? -7.898 -5.398 6.914 1 92.75 68 VAL A CA 1
ATOM 531 C C . VAL A 1 68 ? -8.234 -6.598 6.031 1 92.75 68 VAL A C 1
ATOM 533 O O . VAL A 1 68 ? -7.473 -6.934 5.117 1 92.75 68 VAL A O 1
ATOM 536 N N . ASP A 1 69 ? -9.32 -7.238 6.32 1 91.81 69 ASP A N 1
ATOM 537 C CA . ASP A 1 69 ? -9.797 -8.367 5.523 1 91.81 69 ASP A CA 1
ATOM 538 C C . ASP A 1 69 ? -10.766 -7.898 4.441 1 91.81 69 ASP A C 1
ATOM 540 O O . ASP A 1 69 ? -11.773 -7.254 4.742 1 91.81 69 ASP A O 1
ATOM 544 N N . LEU A 1 70 ? -10.492 -8.211 3.25 1 93.06 70 LEU A N 1
ATOM 545 C CA . LEU A 1 70 ? -11.422 -8.008 2.152 1 93.06 70 LEU A CA 1
ATOM 546 C C . LEU A 1 70 ? -12.477 -9.109 2.113 1 93.06 70 LEU A C 1
ATOM 548 O O . LEU A 1 70 ? -12.219 -10.227 2.572 1 93.06 70 LEU A O 1
ATOM 552 N N . PRO A 1 71 ? -13.641 -8.734 1.576 1 92 71 PRO A N 1
ATOM 553 C CA . PRO A 1 71 ? -14.656 -9.781 1.454 1 92 71 PRO A CA 1
ATOM 554 C C . PRO A 1 71 ? -14.18 -10.977 0.643 1 92 71 PRO A C 1
ATOM 556 O O . PRO A 1 71 ? -13.602 -10.812 -0.438 1 92 71 PRO A O 1
ATOM 559 N N . GLN A 1 72 ? -14.406 -12.141 1.16 1 93.44 72 GLN A N 1
ATOM 560 C CA . GLN A 1 72 ? -13.875 -13.344 0.514 1 93.44 72 GLN A CA 1
ATOM 561 C C . GLN A 1 72 ? -14.922 -13.977 -0.398 1 93.44 72 GLN A C 1
ATOM 563 O O . GLN A 1 72 ? -14.641 -14.977 -1.066 1 93.44 72 GLN A O 1
ATOM 568 N N . THR A 1 73 ? -16.109 -13.391 -0.44 1 88.31 73 THR A N 1
ATOM 569 C CA . THR A 1 73 ? -17.141 -13.805 -1.382 1 88.31 73 THR A CA 1
ATOM 570 C C . THR A 1 73 ? -17.578 -12.633 -2.26 1 88.31 73 THR A C 1
ATOM 572 O O . THR A 1 73 ? -17.422 -11.469 -1.871 1 88.31 73 THR A O 1
ATOM 575 N N . THR A 1 74 ? -17.859 -13.055 -3.43 1 83.19 74 THR A N 1
ATOM 576 C CA . THR A 1 74 ? -18.312 -12.008 -4.336 1 83.19 74 THR A CA 1
ATOM 577 C C . THR A 1 74 ? -19.812 -11.75 -4.148 1 83.19 74 THR A C 1
ATOM 579 O O . THR A 1 74 ? -20.562 -12.664 -3.824 1 83.19 74 THR A O 1
ATOM 582 N N . THR A 1 75 ? -20.156 -10.664 -3.723 1 61.75 75 THR A N 1
ATOM 583 C CA . THR A 1 75 ? -21.594 -10.383 -3.66 1 61.75 75 THR A CA 1
ATOM 584 C C . THR A 1 75 ? -22.25 -10.625 -5.02 1 61.75 75 THR A C 1
ATOM 586 O O . THR A 1 75 ? -21.719 -10.211 -6.051 1 61.75 75 THR A O 1
ATOM 589 N N . PRO A 1 76 ? -23.078 -11.727 -5.09 1 46.97 76 PRO A N 1
ATOM 590 C CA . PRO A 1 76 ? -23.781 -11.906 -6.363 1 46.97 76 PRO A CA 1
ATOM 591 C C . PRO A 1 76 ? -24.047 -10.578 -7.074 1 46.97 76 PRO A C 1
ATOM 593 O O . PRO A 1 76 ? -24.297 -9.562 -6.418 1 46.97 76 PRO A O 1
ATOM 596 N N . LEU A 1 77 ? -23.312 -10.438 -8.117 1 42.12 77 LEU A N 1
ATOM 597 C CA . LEU A 1 77 ? -23.672 -9.273 -8.914 1 42.12 77 LEU A CA 1
ATOM 598 C C . LEU A 1 77 ? -25.156 -8.961 -8.789 1 42.12 77 LEU A C 1
ATOM 600 O O . LEU A 1 77 ? -25.656 -8.023 -9.414 1 42.12 77 LEU A O 1
ATOM 604 N N . GLY A 1 78 ? -25.922 -10.094 -8.672 1 37.38 78 GLY A N 1
ATOM 605 C CA . GLY A 1 78 ? -27.312 -9.734 -8.852 1 37.38 78 GLY A CA 1
ATOM 606 C C . GLY A 1 78 ? -27.672 -8.398 -8.219 1 37.38 78 GLY A C 1
ATOM 607 O O . GLY A 1 78 ? -28.625 -7.742 -8.648 1 37.38 78 GLY A O 1
ATOM 608 N N . ALA A 1 79 ? -27.516 -8.188 -6.734 1 38 79 ALA A N 1
ATOM 609 C CA . ALA A 1 79 ? -28.375 -7.141 -6.203 1 38 79 ALA A CA 1
ATOM 610 C C . ALA A 1 79 ? -27.859 -5.758 -6.582 1 38 79 ALA A C 1
ATOM 612 O O . ALA A 1 79 ? -26.656 -5.516 -6.566 1 38 79 ALA A O 1
ATOM 613 N N . HIS A 1 80 ? -28.625 -4.824 -7.207 1 40.22 80 HIS A N 1
ATOM 614 C CA . HIS A 1 80 ? -29.016 -3.559 -7.82 1 40.22 80 HIS A CA 1
ATOM 615 C C . HIS A 1 80 ? -28.109 -2.424 -7.344 1 40.22 80 HIS A C 1
ATOM 617 O O . HIS A 1 80 ? -28.516 -1.603 -6.52 1 40.22 80 HIS A O 1
ATOM 623 N N . GLY A 1 81 ? -26.844 -2.383 -7.746 1 51.78 81 GLY A N 1
ATOM 624 C CA . GLY A 1 81 ? -26.375 -1.03 -7.484 1 51.78 81 GLY A CA 1
ATOM 625 C C . GLY A 1 81 ? -25.625 -0.902 -6.176 1 51.78 81 GLY A C 1
ATOM 626 O O . GLY A 1 81 ? -25.406 0.208 -5.688 1 51.78 81 GLY A O 1
ATOM 627 N N . GLU A 1 82 ? -25.312 -2.088 -5.559 1 60.19 82 GLU A N 1
ATOM 628 C CA . GLU A 1 82 ? -24.797 -1.86 -4.215 1 60.19 82 GLU A CA 1
ATOM 629 C C . GLU A 1 82 ? -23.297 -1.537 -4.25 1 60.19 82 GLU A C 1
ATOM 631 O O . GLU A 1 82 ? -22.547 -2.123 -5.035 1 60.19 82 GLU A O 1
ATOM 636 N N . ALA A 1 83 ? -23.016 -0.74 -3.533 1 71.5 83 ALA A N 1
ATOM 637 C CA . ALA A 1 83 ? -21.656 -0.219 -3.332 1 71.5 83 ALA A CA 1
ATOM 638 C C . ALA A 1 83 ? -20.734 -1.303 -2.795 1 71.5 83 ALA A C 1
ATOM 640 O O . ALA A 1 83 ? -21.172 -2.221 -2.1 1 71.5 83 ALA A O 1
ATOM 641 N N . ALA A 1 84 ? -19.5 -1.37 -3.33 1 86.44 84 ALA A N 1
ATOM 642 C CA . ALA A 1 84 ? -18.453 -2.232 -2.783 1 86.44 84 ALA A CA 1
ATOM 643 C C . ALA A 1 84 ? -18.422 -2.168 -1.258 1 86.44 84 ALA A C 1
ATOM 645 O O . ALA A 1 84 ? -18.828 -1.165 -0.667 1 86.44 84 ALA A O 1
ATOM 646 N N . ALA A 1 85 ? -18.078 -3.236 -0.591 1 91.38 85 ALA A N 1
ATOM 647 C CA . ALA A 1 85 ? -17.891 -3.244 0.859 1 91.38 85 ALA A CA 1
ATOM 648 C C . ALA A 1 85 ? -17 -2.09 1.31 1 91.38 85 ALA A C 1
ATOM 650 O O . ALA A 1 85 ? -16.094 -1.683 0.588 1 91.38 85 ALA A O 1
ATOM 651 N N . PRO A 1 86 ? -17.266 -1.543 2.482 1 93.69 86 PRO A N 1
ATOM 652 C CA . PRO A 1 86 ? -16.469 -0.42 2.961 1 93.69 86 PRO A CA 1
ATOM 653 C C . PRO A 1 86 ? -14.969 -0.746 3.016 1 93.69 86 PRO A C 1
ATOM 655 O O . PRO A 1 86 ? -14.133 0.125 2.764 1 93.69 86 PRO A O 1
ATOM 658 N N . GLU A 1 87 ? -14.664 -2.031 3.367 1 94.38 87 GLU A N 1
ATOM 659 C CA . GLU A 1 87 ? -13.258 -2.436 3.402 1 94.38 87 GLU A CA 1
ATOM 660 C C . GLU A 1 87 ? -12.617 -2.328 2.021 1 94.38 87 GLU A C 1
ATOM 662 O O . GLU A 1 87 ? -11.469 -1.899 1.896 1 94.38 87 GLU A O 1
ATOM 667 N N . THR A 1 88 ? -13.359 -2.723 0.996 1 95.38 88 THR A N 1
ATOM 668 C CA . THR A 1 88 ? -12.859 -2.635 -0.373 1 95.38 88 THR A CA 1
ATOM 669 C C . THR A 1 88 ? -12.625 -1.181 -0.771 1 95.38 88 THR A C 1
ATOM 671 O O . THR A 1 88 ? -11.594 -0.85 -1.355 1 95.38 88 THR A O 1
ATOM 674 N N . GLN A 1 89 ? -13.562 -0.318 -0.417 1 96.75 89 GLN A N 1
ATOM 675 C CA . GLN A 1 89 ? -13.453 1.102 -0.735 1 96.75 89 GLN A CA 1
ATOM 676 C C . GLN A 1 89 ? -12.266 1.732 -0.015 1 96.75 89 GLN A C 1
ATOM 678 O O . GLN A 1 89 ? -11.539 2.545 -0.595 1 96.75 89 GLN A O 1
ATOM 683 N N . LEU A 1 90 ? -12.094 1.342 1.231 1 97.19 90 LEU A N 1
ATOM 684 C CA . LEU A 1 90 ? -10.984 1.861 2.016 1 97.19 90 LEU A CA 1
ATOM 685 C C . LEU A 1 90 ? -9.648 1.448 1.402 1 97.19 90 LEU A C 1
ATOM 687 O O . LEU A 1 90 ? -8.758 2.281 1.229 1 97.19 90 LEU A O 1
ATOM 691 N N . ILE A 1 91 ? -9.523 0.166 1.058 1 97.75 91 ILE A N 1
ATOM 692 C CA . ILE A 1 91 ? -8.281 -0.351 0.502 1 97.75 91 ILE A CA 1
ATOM 693 C C . ILE A 1 91 ? -7.965 0.359 -0.813 1 97.75 91 ILE A C 1
ATOM 695 O O . ILE A 1 91 ? -6.82 0.752 -1.058 1 97.75 91 ILE A O 1
ATOM 699 N N . ASP A 1 92 ? -8.961 0.575 -1.657 1 97.88 92 ASP A N 1
ATOM 700 C CA . ASP A 1 92 ? -8.75 1.295 -2.91 1 97.88 92 ASP A CA 1
ATOM 701 C C . ASP A 1 92 ? -8.281 2.725 -2.65 1 97.88 92 ASP A C 1
ATOM 703 O O . ASP A 1 92 ? -7.379 3.219 -3.33 1 97.88 92 ASP A O 1
ATOM 707 N N . TRP A 1 93 ? -8.906 3.373 -1.676 1 98.5 93 TRP A N 1
ATOM 708 C CA . TRP A 1 93 ? -8.523 4.734 -1.314 1 98.5 93 TRP A CA 1
ATOM 709 C C . TRP A 1 93 ? -7.086 4.781 -0.804 1 98.5 93 TRP A C 1
ATOM 711 O O . TRP A 1 93 ? -6.324 5.68 -1.157 1 98.5 93 TRP A O 1
ATOM 721 N N . LEU A 1 94 ? -6.715 3.807 0.016 1 98.62 94 LEU A N 1
ATOM 722 C CA . LEU A 1 94 ? -5.371 3.742 0.585 1 98.62 94 LEU A CA 1
ATOM 723 C C . LEU A 1 94 ? -4.328 3.527 -0.506 1 98.62 94 LEU A C 1
ATOM 725 O O . LEU A 1 94 ? -3.252 4.125 -0.468 1 98.62 94 LEU A O 1
ATOM 729 N N . ILE A 1 95 ? -4.633 2.688 -1.444 1 98.44 95 ILE A N 1
ATOM 730 C CA . ILE A 1 95 ? -3.717 2.434 -2.551 1 98.44 95 ILE A CA 1
ATOM 731 C C . ILE A 1 95 ? -3.523 3.713 -3.363 1 98.44 95 ILE A C 1
ATOM 733 O O . ILE A 1 95 ? -2.396 4.062 -3.725 1 98.44 95 ILE A O 1
ATOM 737 N N . GLU A 1 96 ? -4.586 4.414 -3.617 1 97.81 96 GLU A N 1
ATOM 738 C CA . GLU A 1 96 ? -4.488 5.703 -4.297 1 97.81 96 GLU A CA 1
ATOM 739 C C . GLU A 1 96 ? -3.664 6.695 -3.482 1 97.81 96 GLU A C 1
ATOM 741 O O . GLU A 1 96 ? -2.883 7.469 -4.043 1 97.81 96 GLU A O 1
ATOM 746 N N . SER A 1 97 ? -3.893 6.66 -2.201 1 98.44 97 SER A N 1
ATOM 747 C CA . SER A 1 97 ? -3.152 7.551 -1.312 1 98.44 97 SER A CA 1
ATOM 748 C C . SER A 1 97 ? -1.652 7.293 -1.396 1 98.44 97 SER A C 1
ATOM 750 O O . SER A 1 97 ? -0.855 8.234 -1.393 1 98.44 97 SER A O 1
ATOM 752 N N . LEU A 1 98 ? -1.231 6.039 -1.457 1 98.62 98 LEU A N 1
ATOM 753 C CA . LEU A 1 98 ? 0.181 5.688 -1.554 1 98.62 98 LEU A CA 1
ATOM 754 C C . LEU A 1 98 ? 0.807 6.293 -2.807 1 98.62 98 LEU A C 1
ATOM 756 O O . LEU A 1 98 ? 1.888 6.883 -2.742 1 98.62 98 LEU A O 1
ATOM 760 N N . ALA A 1 99 ? 0.117 6.168 -3.9 1 96.94 99 ALA A N 1
ATOM 761 C CA . ALA A 1 99 ? 0.613 6.742 -5.148 1 96.94 99 ALA A CA 1
ATOM 762 C C . ALA A 1 99 ? 0.729 8.258 -5.043 1 96.94 99 ALA A C 1
ATOM 764 O O . ALA A 1 99 ? 1.7 8.852 -5.523 1 96.94 99 ALA A O 1
ATOM 765 N N . GLY A 1 100 ? -0.257 8.867 -4.457 1 96.25 100 GLY A N 1
ATOM 766 C CA . GLY A 1 100 ? -0.238 10.305 -4.246 1 96.25 100 GLY A CA 1
ATOM 767 C C . GLY A 1 100 ? 0.906 10.766 -3.363 1 96.25 100 GLY A C 1
ATOM 768 O O . GLY A 1 100 ? 1.559 11.766 -3.654 1 96.25 100 GLY A O 1
ATOM 769 N N . LEU A 1 101 ? 1.177 10.023 -2.293 1 97.62 101 LEU A N 1
ATOM 770 C CA . LEU A 1 101 ? 2.246 10.352 -1.358 1 97.62 101 LEU A CA 1
ATOM 771 C C . LEU A 1 101 ? 3.607 10.273 -2.043 1 97.62 101 LEU A C 1
ATOM 773 O O . LEU A 1 101 ? 4.461 11.141 -1.832 1 97.62 101 LEU A O 1
ATOM 777 N N . ARG A 1 102 ? 3.807 9.281 -2.889 1 97.06 102 ARG A N 1
ATOM 778 C CA . ARG A 1 102 ? 5.078 9.148 -3.592 1 97.06 102 ARG A CA 1
ATOM 779 C C . ARG A 1 102 ? 5.27 10.273 -4.602 1 97.06 102 ARG A C 1
ATOM 781 O O . ARG A 1 102 ? 6.367 10.812 -4.734 1 97.06 102 ARG A O 1
ATOM 788 N N . ARG A 1 103 ? 4.23 10.609 -5.281 1 95.06 103 ARG A N 1
ATOM 789 C CA . ARG A 1 103 ? 4.289 11.75 -6.195 1 95.06 103 ARG A CA 1
ATOM 790 C C . ARG A 1 103 ? 4.625 13.039 -5.449 1 95.06 103 ARG A C 1
ATOM 792 O O . ARG A 1 103 ? 5.434 13.836 -5.922 1 95.06 103 ARG A O 1
ATOM 799 N N . GLU A 1 104 ? 3.969 13.133 -4.277 1 94.75 104 GLU A N 1
ATOM 800 C CA . GLU A 1 104 ? 4.207 14.312 -3.457 1 94.75 104 GLU A CA 1
ATOM 801 C C . GLU A 1 104 ? 5.664 14.391 -3.006 1 94.75 104 GLU A C 1
ATOM 803 O O . GLU A 1 104 ? 6.277 15.453 -3.041 1 94.75 104 GLU A O 1
ATOM 808 N N . GLU A 1 105 ? 6.199 13.328 -2.584 1 94.56 105 GLU A N 1
ATOM 809 C CA . GLU A 1 105 ? 7.582 13.336 -2.119 1 94.56 105 GLU A CA 1
ATOM 810 C C . GLU A 1 105 ? 8.539 13.703 -3.246 1 94.56 105 GLU A C 1
ATOM 812 O O . GLU A 1 105 ? 9.477 14.484 -3.043 1 94.56 105 GLU A O 1
ATOM 817 N N . ARG A 1 106 ? 8.344 13.18 -4.418 1 92.44 106 ARG A N 1
ATOM 818 C CA . ARG A 1 106 ? 9.172 13.539 -5.562 1 92.44 106 ARG A CA 1
ATOM 819 C C . ARG A 1 106 ? 9.062 15.031 -5.871 1 92.44 106 ARG A C 1
ATOM 821 O O . ARG A 1 106 ? 10.07 15.68 -6.18 1 92.44 106 ARG A O 1
ATOM 828 N N . PHE A 1 107 ? 7.867 15.523 -5.766 1 92.75 107 PHE A N 1
ATOM 829 C CA . PHE A 1 107 ? 7.609 16.938 -5.98 1 92.75 107 PHE A CA 1
ATOM 830 C C . PHE A 1 107 ? 8.383 17.797 -4.98 1 92.75 107 PHE A C 1
ATOM 832 O O . PHE A 1 107 ? 8.977 18.797 -5.348 1 92.75 107 PHE A O 1
ATOM 839 N N . PHE A 1 108 ? 8.398 17.344 -3.674 1 92.12 108 PHE A N 1
ATOM 840 C CA . PHE A 1 108 ? 9.156 18.031 -2.643 1 92.12 108 PHE A CA 1
ATOM 841 C C . PHE A 1 108 ? 10.625 18.125 -3.023 1 92.12 108 PHE A C 1
ATOM 843 O O . PHE A 1 108 ? 11.219 19.219 -2.98 1 92.12 108 PHE A O 1
ATOM 850 N N . VAL A 1 109 ? 11.148 17.062 -3.426 1 91.19 109 VAL A N 1
ATOM 851 C CA . VAL A 1 109 ? 12.578 16.984 -3.711 1 91.19 109 VAL A CA 1
ATOM 852 C C . VAL A 1 109 ? 12.906 17.828 -4.941 1 91.19 109 VAL A C 1
ATOM 854 O O . VAL A 1 109 ? 13.883 18.578 -4.941 1 91.19 109 VAL A O 1
ATOM 857 N N . GLU A 1 110 ? 12.086 17.734 -5.918 1 90.56 110 GLU A N 1
ATOM 858 C CA . GLU A 1 110 ? 12.289 18.484 -7.152 1 90.56 110 GLU A CA 1
ATOM 859 C C . GLU A 1 110 ? 12.219 20 -6.898 1 90.56 110 GLU A C 1
ATOM 861 O O . GLU A 1 110 ? 13.07 20.75 -7.367 1 90.56 110 GLU A O 1
ATOM 866 N N . MET A 1 111 ? 11.188 20.469 -6.184 1 90.62 111 MET A N 1
ATOM 867 C CA . MET A 1 111 ? 11 21.891 -5.922 1 90.62 111 MET A CA 1
ATOM 868 C C . MET A 1 111 ? 12.094 22.422 -4.992 1 90.62 111 MET A C 1
ATOM 870 O O . MET A 1 111 ? 12.547 23.547 -5.148 1 90.62 111 MET A O 1
ATOM 874 N N . ALA A 1 112 ? 12.43 21.547 -3.998 1 90.88 112 ALA A N 1
ATOM 875 C CA . ALA A 1 112 ? 13.516 21.953 -3.115 1 90.88 112 ALA A CA 1
ATOM 876 C C . ALA A 1 112 ? 14.797 22.203 -3.904 1 90.88 112 ALA A C 1
ATOM 878 O O . ALA A 1 112 ? 15.5 23.188 -3.668 1 90.88 112 ALA A O 1
ATOM 879 N N . ARG A 1 113 ? 15.07 21.312 -4.805 1 89.94 113 ARG A N 1
ATOM 880 C CA . ARG A 1 113 ? 16.25 21.469 -5.656 1 89.94 113 ARG A CA 1
ATOM 881 C C . ARG A 1 113 ? 16.125 22.719 -6.52 1 89.94 113 ARG A C 1
ATOM 883 O O . ARG A 1 113 ? 17.047 23.531 -6.586 1 89.94 113 ARG A O 1
ATOM 890 N N . LYS A 1 114 ? 15.039 22.906 -7.125 1 90.81 114 LYS A N 1
ATOM 891 C CA . LYS A 1 114 ? 14.789 24.031 -8.031 1 90.81 114 LYS A CA 1
ATOM 892 C C . LYS A 1 114 ? 14.969 25.375 -7.312 1 90.81 114 LYS A C 1
ATOM 894 O O . LYS A 1 114 ? 15.5 26.312 -7.887 1 90.81 114 LYS A O 1
ATOM 899 N N . TYR A 1 115 ? 14.617 25.484 -6.023 1 92.38 115 TYR A N 1
ATOM 900 C CA . TYR A 1 115 ? 14.609 26.75 -5.305 1 92.38 115 TYR A CA 1
ATOM 901 C C . TYR A 1 115 ? 15.758 26.828 -4.312 1 92.38 115 TYR A C 1
ATOM 903 O O . TYR A 1 115 ? 15.836 27.766 -3.518 1 92.38 115 TYR A O 1
ATOM 911 N N . GLY A 1 116 ? 16.625 25.797 -4.336 1 90.31 116 GLY A N 1
ATOM 912 C CA . GLY A 1 116 ? 17.781 25.797 -3.471 1 90.31 116 GLY A CA 1
ATOM 913 C C . GLY A 1 116 ? 17.438 25.672 -1.999 1 90.31 116 GLY A C 1
ATOM 914 O O . GLY A 1 116 ? 18.062 26.312 -1.149 1 90.31 116 GLY A O 1
ATOM 915 N N . ILE A 1 117 ? 16.359 24.906 -1.689 1 92.06 117 ILE A N 1
ATOM 916 C CA . ILE A 1 117 ? 15.914 24.688 -0.318 1 92.06 117 ILE A CA 1
ATOM 917 C C . ILE A 1 117 ? 16.516 23.391 0.224 1 92.06 117 ILE A C 1
ATOM 919 O O . ILE A 1 117 ? 16.391 22.328 -0.392 1 92.06 117 ILE A O 1
ATOM 923 N N . THR A 1 118 ? 17.188 23.438 1.337 1 91.94 118 THR A N 1
ATOM 924 C CA . THR A 1 118 ? 17.703 22.234 1.994 1 91.94 118 THR A CA 1
ATOM 925 C C . THR A 1 118 ? 16.594 21.531 2.783 1 91.94 118 THR A C 1
ATOM 927 O O . THR A 1 118 ? 15.984 22.141 3.668 1 91.94 118 THR A O 1
ATOM 930 N N . ILE A 1 119 ? 16.375 20.266 2.449 1 93.88 119 ILE A N 1
ATOM 931 C CA . ILE A 1 119 ? 15.281 19.562 3.107 1 93.88 119 ILE A CA 1
ATOM 932 C C . ILE A 1 119 ? 15.82 18.328 3.83 1 93.88 119 ILE A C 1
ATOM 934 O O . ILE A 1 119 ? 15.234 17.25 3.746 1 93.88 119 ILE A O 1
ATOM 938 N N . ASP A 1 120 ? 16.953 18.422 4.492 1 93.44 120 ASP A N 1
ATOM 939 C CA . ASP A 1 120 ? 17.516 17.344 5.293 1 93.44 120 ASP A CA 1
ATOM 940 C C . ASP A 1 120 ? 17.719 17.781 6.742 1 93.44 120 ASP A C 1
ATOM 942 O O . ASP A 1 120 ? 18.172 18.891 7.004 1 93.44 120 ASP A O 1
ATOM 946 N N . LEU A 1 121 ? 17.328 16.938 7.621 1 95.56 121 LEU A N 1
ATOM 947 C CA . LEU A 1 121 ? 17.562 17.125 9.047 1 95.56 121 LEU A CA 1
ATOM 948 C C . LEU A 1 121 ? 18.828 16.391 9.5 1 95.56 121 LEU A C 1
ATOM 950 O O . LEU A 1 121 ? 19.344 15.539 8.781 1 95.56 121 LEU A O 1
ATOM 954 N N . GLU A 1 122 ? 19.312 16.828 10.609 1 93.94 122 GLU A N 1
ATOM 955 C CA . GLU A 1 122 ? 20.453 16.125 11.188 1 93.94 122 GLU A CA 1
ATOM 956 C C . GLU A 1 122 ? 20.125 14.672 11.469 1 93.94 122 GLU A C 1
ATOM 958 O O . GLU A 1 122 ? 19.031 14.352 11.953 1 93.94 122 GLU A O 1
ATOM 963 N N . THR A 1 123 ? 21.141 13.82 11.156 1 94 123 THR A N 1
ATOM 964 C CA . THR A 1 123 ? 20.922 12.391 11.336 1 94 123 THR A CA 1
ATOM 965 C C . THR A 1 123 ? 21.938 11.805 12.312 1 94 123 THR A C 1
ATOM 967 O O . THR A 1 123 ? 22.922 12.469 12.664 1 94 123 THR A O 1
ATOM 970 N N . GLU A 1 124 ? 21.641 10.664 12.812 1 92.62 124 GLU A N 1
ATOM 971 C CA . GLU A 1 124 ? 22.547 9.836 13.594 1 92.62 124 GLU A CA 1
ATOM 972 C C . GLU A 1 124 ? 22.594 8.406 13.07 1 92.62 124 GLU A C 1
ATOM 974 O O . GLU A 1 124 ? 21.625 7.938 12.445 1 92.62 124 GLU A O 1
ATOM 979 N N . THR A 1 125 ? 23.75 7.816 13.297 1 88.69 125 THR A N 1
ATOM 980 C CA . THR A 1 125 ? 23.875 6.422 12.891 1 88.69 125 THR A CA 1
ATOM 981 C C . THR A 1 125 ? 23.266 5.492 13.93 1 88.69 125 THR A C 1
ATOM 983 O O . THR A 1 125 ? 23.531 5.621 15.125 1 88.69 125 THR A O 1
ATOM 986 N N . VAL A 1 126 ? 22.484 4.539 13.438 1 84.5 126 VAL A N 1
ATOM 987 C CA . VAL A 1 126 ? 21.859 3.656 14.406 1 84.5 126 VAL A CA 1
ATOM 988 C C . VAL A 1 126 ? 22.281 2.213 14.148 1 84.5 126 VAL A C 1
ATOM 990 O O . VAL A 1 126 ? 22.156 1.356 15.031 1 84.5 126 VAL A O 1
ATOM 993 N N . THR A 1 127 ? 22.688 1.903 13.008 1 82 127 THR A N 1
ATOM 994 C CA . THR A 1 127 ? 23.109 0.538 12.711 1 82 127 THR A CA 1
ATOM 995 C C . THR A 1 127 ? 24.438 0.531 11.961 1 82 127 THR A C 1
ATOM 997 O O . THR A 1 127 ? 24.641 1.299 11.016 1 82 127 THR A O 1
ATOM 1000 N N . ARG A 1 128 ? 25.344 -0.311 12.523 1 82.62 128 ARG A N 1
ATOM 1001 C CA . ARG A 1 128 ? 26.641 -0.526 11.898 1 82.62 128 ARG A CA 1
ATOM 1002 C C . ARG A 1 128 ? 26.875 -2.006 11.609 1 82.62 128 ARG A C 1
ATOM 1004 O O . ARG A 1 128 ? 26.547 -2.861 12.438 1 82.62 128 ARG A O 1
ATOM 1011 N N . VAL A 1 129 ? 27.141 -2.234 10.43 1 81 129 VAL A N 1
ATOM 1012 C CA . VAL A 1 129 ? 27.516 -3.588 10.023 1 81 129 VAL A CA 1
ATOM 1013 C C . VAL A 1 129 ? 28.906 -3.576 9.398 1 81 129 VAL A C 1
ATOM 1015 O O . VAL A 1 129 ? 29.188 -2.77 8.508 1 81 129 VAL A O 1
ATOM 1018 N N . ALA A 1 130 ? 29.734 -4.48 9.883 1 78.94 130 ALA A N 1
ATOM 1019 C CA . ALA A 1 130 ? 31.109 -4.621 9.391 1 78.94 130 ALA A CA 1
ATOM 1020 C C . ALA A 1 130 ? 31.828 -3.273 9.359 1 78.94 130 ALA A C 1
ATOM 1022 O O . ALA A 1 130 ? 32.469 -2.932 8.367 1 78.94 130 ALA A O 1
ATOM 1023 N N . GLY A 1 131 ? 31.578 -2.42 10.414 1 78.94 131 GLY A N 1
ATOM 1024 C CA . GLY A 1 131 ? 32.25 -1.146 10.57 1 78.94 131 GLY A CA 1
ATOM 1025 C C . GLY A 1 131 ? 31.688 -0.049 9.695 1 78.94 131 GLY A C 1
ATOM 1026 O O . GLY A 1 131 ? 32.219 1.059 9.641 1 78.94 131 GLY A O 1
ATOM 1027 N N . ARG A 1 132 ? 30.625 -0.401 9.031 1 81.94 132 ARG A N 1
ATOM 1028 C CA . ARG A 1 132 ? 30.016 0.58 8.141 1 81.94 132 ARG A CA 1
ATOM 1029 C C . ARG A 1 132 ? 28.641 1.011 8.648 1 81.94 132 ARG A C 1
ATOM 1031 O O . ARG A 1 132 ? 27.891 0.19 9.156 1 81.94 132 ARG A O 1
ATOM 1038 N N . ASP A 1 133 ? 28.422 2.287 8.508 1 80.75 133 ASP A N 1
ATOM 1039 C CA . ASP A 1 133 ? 27.094 2.818 8.852 1 80.75 133 ASP A CA 1
ATOM 1040 C C . ASP A 1 133 ? 26.062 2.447 7.797 1 80.75 133 ASP A C 1
ATOM 1042 O O . ASP A 1 133 ? 26.172 2.85 6.637 1 80.75 133 ASP A O 1
ATOM 1046 N N . ILE A 1 134 ? 25.078 1.729 8.211 1 77.56 134 ILE A N 1
ATOM 1047 C CA . ILE A 1 134 ? 24.188 1.222 7.18 1 77.56 134 ILE A CA 1
ATOM 1048 C C . ILE A 1 134 ? 22.812 1.902 7.305 1 77.56 134 ILE A C 1
ATOM 1050 O O . ILE A 1 134 ? 22 1.834 6.387 1 77.56 134 ILE A O 1
ATOM 1054 N N . GLN A 1 135 ? 22.641 2.572 8.453 1 82.62 135 GLN A N 1
ATOM 1055 C CA . GLN A 1 135 ? 21.359 3.252 8.578 1 82.62 135 GLN A CA 1
ATOM 1056 C C . GLN A 1 135 ? 21.5 4.566 9.344 1 82.62 135 GLN A C 1
ATOM 1058 O O . GLN A 1 135 ? 22.016 4.582 10.469 1 82.62 135 GLN A O 1
ATOM 1063 N N . GLN A 1 136 ? 21.109 5.609 8.703 1 87.62 136 GLN A N 1
ATOM 1064 C CA . GLN A 1 136 ? 21 6.926 9.328 1 87.62 136 GLN A CA 1
ATOM 1065 C C . GLN A 1 136 ? 19.547 7.293 9.609 1 87.62 136 GLN A C 1
ATOM 1067 O O . GLN A 1 136 ? 18.672 7.062 8.773 1 87.62 136 GLN A O 1
ATOM 1072 N N . VAL A 1 137 ? 19.328 7.797 10.797 1 93.19 137 VAL A N 1
ATOM 1073 C CA . VAL A 1 137 ? 17.969 8.156 11.164 1 93.19 137 VAL A CA 1
ATOM 1074 C C . VAL A 1 137 ? 17.938 9.57 11.734 1 93.19 137 VAL A C 1
ATOM 1076 O O . VAL A 1 137 ? 18.922 10.031 12.312 1 93.19 137 VAL A O 1
ATOM 1079 N N . VAL A 1 138 ? 16.875 10.258 11.5 1 96.25 138 VAL A N 1
ATOM 1080 C CA . VAL A 1 138 ? 16.641 11.555 12.141 1 96.25 138 VAL A CA 1
ATOM 1081 C C . VAL A 1 138 ? 16.109 11.344 13.555 1 96.25 138 VAL A C 1
ATOM 1083 O O . VAL A 1 138 ? 15.039 10.773 13.75 1 96.25 138 VAL A O 1
ATOM 1086 N N . PRO A 1 139 ? 16.875 11.758 14.531 1 96.62 139 PRO A N 1
ATOM 1087 C CA . PRO A 1 139 ? 16.391 11.586 15.906 1 96.62 139 PRO A CA 1
ATOM 1088 C C . PRO A 1 139 ? 15.211 12.5 16.234 1 96.62 139 PRO A C 1
ATOM 1090 O O . PRO A 1 139 ? 15.023 13.531 15.578 1 96.62 139 PRO A O 1
ATOM 1093 N N . ASP A 1 140 ? 14.453 12.18 17.266 1 96.62 140 ASP A N 1
ATOM 1094 C CA . ASP A 1 140 ? 13.258 12.922 17.625 1 96.62 140 ASP A CA 1
ATOM 1095 C C . ASP A 1 140 ? 13.594 14.383 17.938 1 96.62 140 ASP A C 1
ATOM 1097 O O . ASP A 1 140 ? 12.812 15.281 17.641 1 96.62 140 ASP A O 1
ATOM 1101 N N . GLY A 1 141 ? 14.727 14.555 18.531 1 96.56 141 GLY A N 1
ATOM 1102 C CA . GLY A 1 141 ? 15.133 15.891 18.922 1 96.56 141 GLY A CA 1
ATOM 1103 C C . GLY A 1 141 ? 15.297 16.844 17.75 1 96.56 141 GLY A C 1
ATOM 1104 O O . GLY A 1 141 ? 15.234 18.062 17.922 1 96.56 141 GLY A O 1
ATOM 1105 N N . ALA A 1 142 ? 15.5 16.281 16.516 1 96.69 142 ALA A N 1
ATOM 1106 C CA . ALA A 1 142 ? 15.703 17.109 15.328 1 96.69 142 ALA A CA 1
ATOM 1107 C C . ALA A 1 142 ? 14.391 17.359 14.609 1 96.69 142 ALA A C 1
ATOM 1109 O O . ALA A 1 142 ? 14.32 18.188 13.688 1 96.69 142 ALA A O 1
ATOM 1110 N N . LYS A 1 143 ? 13.32 16.719 15 1 97.88 143 LYS A N 1
ATOM 1111 C CA . LYS A 1 143 ? 12.023 16.781 14.32 1 97.88 143 LYS A CA 1
ATOM 1112 C C . LYS A 1 143 ? 11.133 17.859 14.945 1 97.88 143 LYS A C 1
ATOM 1114 O O . LYS A 1 143 ? 11.32 18.234 16.094 1 97.88 143 LYS A O 1
ATOM 1119 N N . LEU A 1 144 ? 10.148 18.312 14.172 1 97.75 144 LEU A N 1
ATOM 1120 C CA . LEU A 1 144 ? 9.055 19.094 14.758 1 97.75 144 LEU A CA 1
ATOM 1121 C C . LEU A 1 144 ? 8.234 18.234 15.719 1 97.75 144 LEU A C 1
ATOM 1123 O O . LEU A 1 144 ? 8.039 17.047 15.484 1 97.75 144 LEU A O 1
ATOM 1127 N N . PRO A 1 145 ? 7.715 18.875 16.766 1 97.88 145 PRO A N 1
ATOM 1128 C CA . PRO A 1 145 ? 6.918 18.094 17.719 1 97.88 145 PRO A CA 1
ATOM 1129 C C . PRO A 1 145 ? 5.738 17.391 17.062 1 97.88 145 PRO A C 1
ATOM 1131 O O . PRO A 1 145 ? 5.398 16.266 17.438 1 97.88 145 PRO A O 1
ATOM 1134 N N . GLY A 1 146 ? 5.113 18.031 16.109 1 98.25 146 GLY A N 1
ATOM 1135 C CA . GLY A 1 146 ? 3.973 17.438 15.438 1 98.25 146 GLY A CA 1
ATOM 1136 C C . GLY A 1 146 ? 4.312 16.156 14.703 1 98.25 146 GLY A C 1
ATOM 1137 O O . GLY A 1 146 ? 3.498 15.234 14.641 1 98.25 146 GLY A O 1
ATOM 1138 N N . LEU A 1 147 ? 5.504 16.078 14.125 1 98.44 147 LEU A N 1
ATOM 1139 C CA . LEU A 1 147 ? 5.914 14.859 13.438 1 98.44 147 LEU A CA 1
ATOM 1140 C C . LEU A 1 147 ? 6.039 13.703 14.43 1 98.44 147 LEU A C 1
ATOM 1142 O O . LEU A 1 147 ? 5.605 12.578 14.141 1 98.44 147 LEU A O 1
ATOM 1146 N N . VAL A 1 148 ? 6.621 13.969 15.539 1 98.12 148 VAL A N 1
ATOM 1147 C CA . VAL A 1 148 ? 6.777 12.945 16.562 1 98.12 148 VAL A CA 1
ATOM 1148 C C . VAL A 1 148 ? 5.406 12.414 16.969 1 98.12 148 VAL A C 1
ATOM 1150 O O . VAL A 1 148 ? 5.215 11.195 17.109 1 98.12 148 VAL A O 1
ATOM 1153 N N . LEU A 1 149 ? 4.508 13.32 17.172 1 97.81 149 LEU A N 1
ATOM 1154 C CA . LEU A 1 149 ? 3.15 12.938 17.531 1 97.81 149 LEU A CA 1
ATOM 1155 C C . LEU A 1 149 ? 2.496 12.117 16.422 1 97.81 149 LEU A C 1
ATOM 1157 O O . LEU A 1 149 ? 1.854 11.102 16.703 1 97.81 149 LEU A O 1
ATOM 1161 N N . PHE A 1 150 ? 2.682 12.516 15.172 1 97.94 150 PHE A N 1
ATOM 1162 C CA . PHE A 1 150 ? 2.1 11.789 14.047 1 97.94 150 PHE A CA 1
ATOM 1163 C C . PHE A 1 150 ? 2.707 10.398 13.93 1 97.94 150 PHE A C 1
ATOM 1165 O O . PHE A 1 150 ? 2.004 9.43 13.625 1 97.94 150 PHE A O 1
ATOM 1172 N N . GLU A 1 151 ? 4.016 10.312 14.094 1 97.19 151 GLU A N 1
ATOM 1173 C CA . GLU A 1 151 ? 4.656 9 14.062 1 97.19 151 GLU A CA 1
ATOM 1174 C C . GLU A 1 151 ? 4.062 8.07 15.117 1 97.19 151 GLU A C 1
ATOM 1176 O O . GLU A 1 151 ? 3.85 6.887 14.859 1 97.19 151 GLU A O 1
ATOM 1181 N N . GLY A 1 152 ? 3.822 8.68 16.312 1 95.88 152 GLY A N 1
ATOM 1182 C CA . GLY A 1 152 ? 3.135 7.914 17.344 1 95.88 152 GLY A CA 1
ATOM 1183 C C . GLY A 1 152 ? 1.737 7.488 16.938 1 95.88 152 GLY A C 1
ATOM 1184 O O . GLY A 1 152 ? 1.367 6.324 17.094 1 95.88 152 GLY A O 1
ATOM 1185 N N . LEU A 1 153 ? 0.979 8.398 16.391 1 95.5 153 LEU A N 1
ATOM 1186 C CA . LEU A 1 153 ? -0.385 8.133 15.945 1 95.5 153 LEU A CA 1
ATOM 1187 C C . LEU A 1 153 ? -0.406 7.066 14.852 1 95.5 153 LEU A C 1
ATOM 1189 O O . LEU A 1 153 ? -1.192 6.117 14.922 1 95.5 153 LEU A O 1
ATOM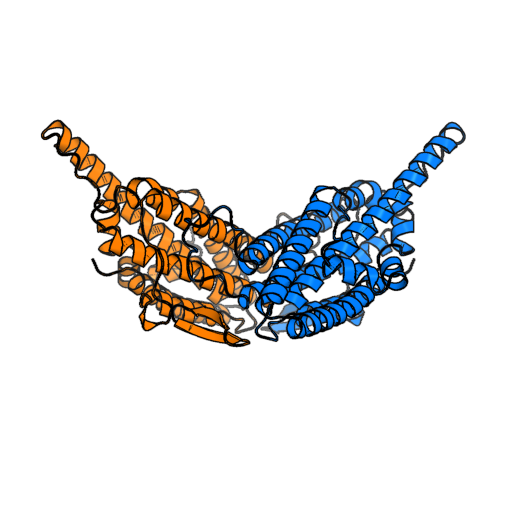 1193 N N . PHE A 1 154 ? 0.48 7.16 13.891 1 96.06 154 PHE A N 1
ATOM 1194 C CA . PHE A 1 154 ? 0.548 6.25 12.758 1 96.06 154 PHE A CA 1
ATOM 1195 C C . PHE A 1 154 ? 0.998 4.863 13.195 1 96.06 154 PHE A C 1
ATOM 1197 O O . PHE A 1 154 ? 0.562 3.854 12.641 1 96.06 154 PHE A O 1
ATOM 1204 N N . SER A 1 155 ? 1.831 4.812 14.227 1 92.69 155 SER A N 1
ATOM 1205 C CA . SER A 1 155 ? 2.314 3.529 14.727 1 92.69 155 SER A CA 1
ATOM 1206 C C . SER A 1 155 ? 1.235 2.807 15.523 1 92.69 155 SER A C 1
ATOM 1208 O O . SER A 1 155 ? 1.324 1.596 15.742 1 92.69 155 SER A O 1
ATOM 1210 N N . SER A 1 156 ? 0.274 3.561 15.883 1 87.44 156 SER A N 1
ATOM 1211 C CA . SER A 1 156 ? -0.746 2.988 16.766 1 87.44 156 SER A CA 1
ATOM 1212 C C . SER A 1 156 ? -1.992 2.598 15.969 1 87.44 156 SER A C 1
ATOM 1214 O O . SER A 1 156 ? -2.949 2.064 16.531 1 87.44 156 SER A O 1
ATOM 1216 N N . VAL A 1 157 ? -1.772 2.912 14.672 1 82.12 157 VAL A N 1
ATOM 1217 C CA . VAL A 1 157 ? -2.957 2.535 13.914 1 82.12 157 VAL A CA 1
ATOM 1218 C C . VAL A 1 157 ? -3.047 1.015 13.812 1 82.12 157 VAL A C 1
ATOM 1220 O O . VAL A 1 157 ? -2.037 0.34 13.602 1 82.12 157 VAL A O 1
ATOM 1223 N N . GLY A 1 158 ? -4 0.365 14.375 1 70.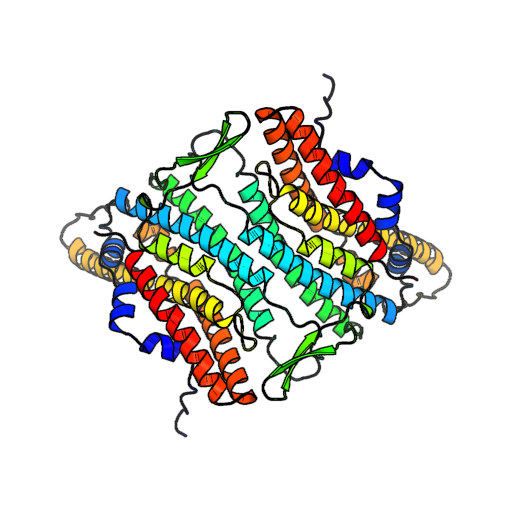88 158 GLY A N 1
ATOM 1224 C CA . GLY A 1 158 ? -4.215 -1.074 14.375 1 70.88 158 GLY A CA 1
ATOM 1225 C C . GLY A 1 158 ? -5.66 -1.462 14.625 1 70.88 158 GLY A C 1
ATOM 1226 O O . GLY A 1 158 ? -6.535 -0.597 14.711 1 70.88 158 GLY A O 1
ATOM 1227 N N . LEU A 1 159 ? -5.828 -2.896 14.414 1 62.44 159 LEU A N 1
ATOM 1228 C CA . LEU A 1 159 ? -7.215 -3.35 14.383 1 62.44 159 LEU A CA 1
ATOM 1229 C C . LEU A 1 159 ? -7.672 -3.795 15.766 1 62.44 159 LEU A C 1
ATOM 1231 O O . LEU A 1 159 ? -7.07 -4.684 16.375 1 62.44 159 LEU A O 1
ATOM 1235 N N . PRO A 1 160 ? -8.273 -2.678 16.547 1 61.31 160 PRO A N 1
ATOM 1236 C CA . PRO A 1 160 ? -9.008 -2.982 17.766 1 61.31 160 PRO A CA 1
ATOM 1237 C C . PRO A 1 160 ? -10.227 -3.865 17.531 1 61.31 160 PRO A C 1
ATOM 1239 O O . PRO A 1 160 ? -10.367 -4.453 16.453 1 61.31 160 PRO A O 1
ATOM 1242 N N . PRO A 1 161 ? -11.492 -3.477 17.984 1 65.88 161 PRO A N 1
ATOM 1243 C CA . PRO A 1 161 ? -12.766 -4.172 18.156 1 65.88 161 PRO A CA 1
ATOM 1244 C C . PRO A 1 161 ? -13.344 -4.688 16.844 1 65.88 161 PRO A C 1
ATOM 1246 O O . PRO A 1 161 ? -12.984 -4.188 15.773 1 65.88 161 PRO A O 1
ATOM 1249 N N . PRO A 1 162 ? -14.164 -5.695 16.875 1 74.62 162 PRO A N 1
ATOM 1250 C CA . PRO A 1 162 ? -14.625 -6.43 15.703 1 74.62 162 PRO A CA 1
ATOM 1251 C C . PRO A 1 162 ? -15.461 -5.57 14.758 1 74.62 162 PRO A C 1
ATOM 1253 O O . PRO A 1 162 ? -15.453 -5.793 13.539 1 74.62 162 PRO A O 1
ATOM 1256 N N . VAL A 1 163 ? -16.078 -4.508 15.391 1 85.31 163 VAL A N 1
ATOM 1257 C CA . VAL A 1 163 ? -16.938 -3.74 14.484 1 85.31 163 VAL A CA 1
ATOM 1258 C C . VAL A 1 163 ? -16.156 -2.555 13.922 1 85.31 163 VAL A C 1
ATOM 1260 O O . VAL A 1 163 ? -15.758 -1.652 14.664 1 85.31 163 VAL A O 1
ATOM 1263 N N . LEU A 1 164 ? -16 -2.498 12.617 1 91.56 164 LEU A N 1
ATOM 1264 C CA . LEU A 1 164 ? -15.25 -1.468 11.898 1 91.56 164 LEU A CA 1
ATOM 1265 C C . LEU A 1 164 ? -13.883 -1.251 12.531 1 91.56 164 LEU A C 1
ATOM 1267 O O . LEU A 1 164 ? -13.562 -0.141 12.961 1 91.56 164 LEU A O 1
ATOM 1271 N N . SER A 1 165 ? -13.133 -2.305 12.539 1 90.56 165 SER A N 1
ATOM 1272 C CA . SER A 1 165 ? -11.836 -2.318 13.203 1 90.56 165 SER A CA 1
ATOM 1273 C C . SER A 1 165 ? -10.891 -1.293 12.586 1 90.56 165 SER A C 1
ATOM 1275 O O . SER A 1 165 ? -9.922 -0.871 13.219 1 90.56 165 SER A O 1
ATOM 1277 N N . TRP A 1 166 ? -11.203 -0.821 11.414 1 94.06 166 TRP A N 1
ATOM 1278 C CA . TRP A 1 166 ? -10.328 0.099 10.703 1 94.06 166 TRP A CA 1
ATOM 1279 C C . TRP A 1 166 ? -10.758 1.545 10.922 1 94.06 166 TRP A C 1
ATOM 1281 O O . TRP A 1 166 ? -10.164 2.469 10.359 1 94.06 166 TRP A O 1
ATOM 1291 N N . LEU A 1 167 ? -11.758 1.812 11.711 1 95.62 167 LEU A N 1
ATOM 1292 C CA . LEU A 1 167 ? -12.391 3.125 11.82 1 95.62 167 LEU A CA 1
ATOM 1293 C C . LEU A 1 167 ? -11.391 4.168 12.305 1 95.62 167 LEU A C 1
ATOM 1295 O O . LEU A 1 167 ? -11.266 5.242 11.711 1 95.62 167 LEU A O 1
ATOM 1299 N N . GLU A 1 168 ? -10.672 3.9 13.406 1 95.56 168 GLU A N 1
ATOM 1300 C CA . GLU A 1 168 ? -9.727 4.867 13.961 1 95.56 168 GLU A CA 1
ATOM 1301 C C . GLU A 1 168 ? -8.656 5.25 12.945 1 95.56 168 GLU A C 1
ATOM 1303 O O . GLU A 1 168 ? -8.312 6.426 12.812 1 95.56 168 GLU A O 1
ATOM 1308 N N . ALA A 1 169 ? -8.141 4.223 12.258 1 95.88 169 ALA A N 1
ATOM 1309 C CA . ALA A 1 169 ? -7.145 4.492 11.227 1 95.88 169 ALA A CA 1
ATOM 1310 C C . ALA A 1 169 ? -7.715 5.387 10.133 1 95.88 169 ALA A C 1
ATOM 1312 O O . ALA A 1 169 ? -7.074 6.355 9.711 1 95.88 169 ALA A O 1
ATOM 1313 N N . ALA A 1 170 ? -8.922 5.07 9.672 1 97.12 170 ALA A N 1
ATOM 1314 C CA . ALA A 1 170 ? -9.57 5.848 8.617 1 97.12 170 ALA A CA 1
ATOM 1315 C C . ALA A 1 170 ? -9.781 7.293 9.047 1 97.12 170 ALA A C 1
ATOM 1317 O O . ALA A 1 170 ? -9.609 8.219 8.258 1 97.12 170 ALA A O 1
ATOM 1318 N N . VAL A 1 171 ? -10.141 7.457 10.289 1 97.5 171 VAL A N 1
ATOM 1319 C CA . VAL A 1 171 ? -10.352 8.805 10.82 1 97.5 171 VAL A CA 1
ATOM 1320 C C . VAL A 1 171 ? -9.031 9.562 10.836 1 97.5 171 VAL A C 1
ATOM 1322 O O . VAL A 1 171 ? -8.984 10.75 10.5 1 97.5 171 VAL A O 1
ATOM 1325 N N . VAL A 1 172 ? -7.992 8.906 11.203 1 97.75 172 VAL A N 1
ATOM 1326 C CA . VAL A 1 172 ? -6.684 9.547 11.227 1 97.75 172 VAL A CA 1
ATOM 1327 C C . VAL A 1 172 ? -6.285 9.953 9.805 1 97.75 172 VAL A C 1
ATOM 1329 O O . VAL A 1 172 ? -5.875 11.094 9.57 1 97.75 172 VAL A O 1
ATOM 1332 N N . PHE A 1 173 ? -6.406 9.016 8.828 1 98.25 173 PHE A N 1
ATOM 1333 C CA . PHE A 1 173 ? -6.047 9.312 7.445 1 98.25 173 PHE A CA 1
ATOM 1334 C C . PHE A 1 173 ? -6.918 10.438 6.891 1 98.25 173 PHE A C 1
ATOM 1336 O O . PHE A 1 173 ? -6.41 11.375 6.273 1 98.25 173 PHE A O 1
ATOM 1343 N N . TRP A 1 174 ? -8.195 10.359 7.125 1 98.56 174 TRP A N 1
ATOM 1344 C CA . TRP A 1 174 ? -9.117 11.391 6.664 1 98.56 174 TRP A CA 1
ATOM 1345 C C . TRP A 1 174 ? -8.812 12.734 7.316 1 98.56 174 TRP A C 1
ATOM 1347 O O . TRP A 1 174 ? -8.734 13.758 6.641 1 98.56 174 TRP A O 1
ATOM 1357 N N . GLY A 1 175 ? -8.727 12.68 8.602 1 98.5 175 GLY A N 1
ATOM 1358 C CA . GLY A 1 175 ? -8.539 13.906 9.367 1 98.5 175 GLY A CA 1
ATOM 1359 C C . GLY A 1 175 ? -7.293 14.672 8.977 1 98.5 175 GLY A C 1
ATOM 1360 O O . GLY A 1 175 ? -7.324 15.891 8.828 1 98.5 175 GLY A O 1
ATOM 1361 N N . THR A 1 176 ? -6.195 13.953 8.859 1 98.25 176 THR A N 1
ATOM 1362 C CA . THR A 1 176 ? -4.957 14.648 8.523 1 98.25 176 THR A CA 1
ATOM 1363 C C . THR A 1 176 ? -5.043 15.258 7.125 1 98.25 176 THR A C 1
ATOM 1365 O O . THR A 1 176 ? -4.594 16.391 6.906 1 98.25 176 THR A O 1
ATOM 1368 N N . GLU A 1 177 ? -5.641 14.531 6.207 1 98.19 177 GLU A N 1
ATOM 1369 C CA . GLU A 1 177 ? -5.82 15.07 4.863 1 98.19 177 GLU A CA 1
ATOM 1370 C C . GLU A 1 177 ? -6.797 16.25 4.863 1 98.19 177 GLU A C 1
ATOM 1372 O O . GLU A 1 177 ? -6.602 17.219 4.137 1 98.19 177 GLU A O 1
ATOM 1377 N N . LYS A 1 178 ? -7.836 16.125 5.613 1 98.38 178 LYS A N 1
ATOM 1378 C CA . LYS A 1 178 ? -8.828 17.188 5.734 1 98.38 178 LYS A CA 1
ATOM 1379 C C . LYS A 1 178 ? -8.203 18.484 6.262 1 98.38 178 LYS A C 1
ATOM 1381 O O . LYS A 1 178 ? -8.383 19.547 5.676 1 98.38 178 LYS A O 1
ATOM 1386 N N . VAL A 1 179 ? -7.484 18.328 7.344 1 98.19 179 VAL A N 1
ATOM 1387 C CA . VAL A 1 179 ? -6.828 19.484 7.945 1 98.19 179 VAL A CA 1
ATOM 1388 C C . VAL A 1 179 ? -5.828 20.094 6.961 1 98.19 179 VAL A C 1
ATOM 1390 O O . VAL A 1 179 ? -5.77 21.312 6.785 1 98.19 179 VAL A O 1
ATOM 1393 N N . TYR A 1 180 ? -5.023 19.219 6.309 1 97.31 180 TYR A N 1
ATOM 1394 C CA . TYR A 1 180 ? -4.039 19.672 5.332 1 97.31 180 TYR A CA 1
ATOM 1395 C C . TYR A 1 180 ? -4.707 20.438 4.199 1 97.31 180 TYR A C 1
ATOM 1397 O O . TYR A 1 180 ? -4.25 21.516 3.824 1 97.31 180 TYR A O 1
ATOM 1405 N N . SER A 1 181 ? -5.758 19.891 3.648 1 96.62 181 SER A N 1
ATOM 1406 C CA . SER A 1 181 ? -6.5 20.516 2.559 1 96.62 181 SER A CA 1
ATOM 1407 C C . SER A 1 181 ? -7.035 21.891 2.971 1 96.62 181 SER A C 1
ATOM 1409 O O . SER A 1 181 ? -6.871 22.875 2.24 1 96.62 181 SER A O 1
ATOM 1411 N N . GLU A 1 182 ? -7.598 21.984 4.117 1 96.44 182 GLU A N 1
ATOM 1412 C CA . GLU A 1 182 ? -8.18 23.234 4.594 1 96.44 182 GLU A CA 1
ATOM 1413 C C . GLU A 1 182 ? -7.105 24.266 4.934 1 96.44 182 GLU A C 1
ATOM 1415 O O . GLU A 1 182 ? -7.266 25.453 4.664 1 96.44 182 GLU A O 1
ATOM 1420 N N . ALA A 1 183 ? -6.066 23.828 5.605 1 97.06 183 ALA A N 1
ATOM 1421 C CA . ALA A 1 183 ? -4.965 24.703 5.984 1 97.06 183 ALA A CA 1
ATOM 1422 C C . ALA A 1 183 ? -4.363 25.391 4.762 1 97.06 183 ALA A C 1
ATOM 1424 O O . ALA A 1 183 ? -4.203 26.609 4.742 1 97.06 183 ALA A O 1
ATOM 1425 N N . TRP A 1 184 ? -4.078 24.656 3.768 1 95.5 184 TRP A N 1
ATOM 1426 C CA . TRP A 1 184 ? -3.424 25.25 2.604 1 95.5 184 TRP A CA 1
ATOM 1427 C C . TRP A 1 184 ? -4.426 26 1.734 1 95.5 184 TRP A C 1
ATOM 1429 O O . TRP A 1 184 ? -4.055 26.906 0.999 1 95.5 184 TRP A O 1
ATOM 1439 N N . GLY A 1 185 ? -5.727 25.578 1.804 1 94.06 185 GLY A N 1
ATOM 1440 C CA . GLY A 1 185 ? -6.758 26.453 1.249 1 94.06 185 GLY A CA 1
ATOM 1441 C C . GLY A 1 185 ? -6.805 27.812 1.903 1 94.06 185 GLY A C 1
ATOM 1442 O O . GLY A 1 185 ? -6.996 28.828 1.226 1 94.06 185 GLY A O 1
ATOM 1443 N N . TRP A 1 186 ? -6.668 27.781 3.174 1 94.88 186 TRP A N 1
ATOM 1444 C CA . TRP A 1 186 ? -6.629 29.031 3.922 1 94.88 186 TRP A CA 1
ATOM 1445 C C . TRP A 1 186 ? -5.402 29.859 3.541 1 94.88 186 TRP A C 1
ATOM 1447 O O . TRP A 1 186 ? -5.496 31.078 3.352 1 94.88 186 TRP A O 1
ATOM 1457 N N . ALA A 1 187 ? -4.234 29.281 3.441 1 93.75 187 ALA A N 1
ATOM 1458 C CA . ALA A 1 187 ? -3.029 29.984 2.988 1 93.75 187 ALA A CA 1
ATOM 1459 C C . ALA A 1 187 ? -3.242 30.609 1.613 1 93.75 187 ALA A C 1
ATOM 1461 O O . ALA A 1 187 ? -2.85 31.75 1.378 1 93.75 187 ALA A O 1
ATOM 1462 N N . ARG A 1 188 ? -3.867 29.859 0.749 1 93.19 188 ARG A N 1
ATOM 1463 C CA . ARG A 1 188 ? -4.148 30.359 -0.596 1 93.19 188 ARG A CA 1
ATOM 1464 C C . ARG A 1 188 ? -5.031 31.594 -0.552 1 93.19 188 ARG A C 1
ATOM 1466 O O . ARG A 1 188 ? -4.852 32.531 -1.35 1 93.19 188 ARG A O 1
ATOM 1473 N N . SER A 1 189 ? -5.984 31.641 0.305 1 92.12 189 SER A N 1
ATOM 1474 C CA . SER A 1 189 ? -6.871 32.781 0.413 1 92.12 189 SER A CA 1
ATOM 1475 C C . SER A 1 189 ? -6.098 34.062 0.793 1 92.12 189 SER A C 1
ATOM 1477 O O . SER A 1 189 ? -6.426 35.156 0.339 1 92.12 189 SER A O 1
ATOM 1479 N N . HIS A 1 190 ? -5.074 33.938 1.562 1 88.88 190 HIS A N 1
ATOM 1480 C CA . HIS A 1 190 ? -4.23 35.062 1.921 1 88.88 190 HIS A CA 1
ATOM 1481 C C . HIS A 1 190 ? -3.342 35.5 0.754 1 88.88 190 HIS A C 1
ATOM 1483 O O . HIS A 1 190 ? -3.035 36.656 0.594 1 88.88 190 HIS A O 1
ATOM 1489 N N . GLN A 1 191 ? -2.932 34.469 0.089 1 84.31 191 GLN A N 1
ATOM 1490 C CA . GLN A 1 191 ? -2.199 34.75 -1.138 1 84.31 191 GLN A CA 1
ATOM 1491 C C . GLN A 1 191 ? -3.035 35.625 -2.082 1 84.31 191 GLN A C 1
ATOM 1493 O O . GLN A 1 191 ? -2.535 36.594 -2.645 1 84.31 191 GLN A O 1
ATOM 1498 N N . GLN A 1 192 ? -4.273 35.25 -2.275 1 83.06 192 GLN A N 1
ATOM 1499 C CA . GLN A 1 192 ? -5.18 35.969 -3.156 1 83.06 192 GLN A CA 1
ATOM 1500 C C . GLN A 1 192 ? -5.434 37.406 -2.631 1 83.06 192 GLN A C 1
ATOM 1502 O O . GLN A 1 192 ? -5.461 38.344 -3.404 1 83.06 192 GLN A O 1
ATOM 1507 N N . GLU A 1 193 ? -5.566 37.469 -1.342 1 82 193 GLU A N 1
ATOM 1508 C CA . GLU A 1 193 ? -5.781 38.781 -0.727 1 82 193 GLU A CA 1
ATOM 1509 C C . GLU A 1 193 ? -4.582 39.719 -0.95 1 82 193 GLU A C 1
ATOM 1511 O O . GLU A 1 193 ? -4.746 40.875 -1.248 1 82 193 GLU A O 1
ATOM 1516 N N . MET A 1 194 ? -3.457 39.156 -0.778 1 77.19 194 MET A N 1
ATOM 1517 C CA . MET A 1 194 ? -2.238 39.938 -0.976 1 77.19 194 MET A CA 1
ATOM 1518 C C . MET A 1 194 ? -2.094 40.344 -2.434 1 77.19 194 MET A C 1
ATOM 1520 O O . MET A 1 194 ? -1.706 41.469 -2.721 1 77.19 194 MET A O 1
ATOM 1524 N N . ASN A 1 195 ? -2.363 39.344 -3.285 1 73.88 195 ASN A N 1
ATOM 1525 C CA . ASN A 1 195 ? -2.299 39.656 -4.707 1 73.88 195 ASN A CA 1
ATOM 1526 C C . ASN A 1 195 ? -3.268 40.781 -5.074 1 73.88 195 ASN A C 1
ATOM 1528 O O . ASN A 1 195 ? -2.93 41.688 -5.855 1 73.88 195 ASN A O 1
ATOM 1532 N N . ASP A 1 196 ? -4.43 40.719 -4.543 1 73.5 196 ASP A N 1
ATOM 1533 C CA . ASP A 1 196 ? -5.441 41.75 -4.785 1 73.5 196 ASP A CA 1
ATOM 1534 C C . ASP A 1 196 ? -5.016 43.094 -4.207 1 73.5 196 ASP A C 1
ATOM 1536 O O . ASP A 1 196 ? -5.219 44.156 -4.828 1 73.5 196 ASP A O 1
ATOM 1540 N N . ASN A 1 197 ? -4.355 43 -3.072 1 70.69 197 ASN A N 1
ATOM 1541 C CA . ASN A 1 197 ? -3.895 44.25 -2.428 1 70.69 197 ASN A CA 1
ATOM 1542 C C . ASN A 1 197 ? -2.74 44.875 -3.197 1 70.69 197 ASN A C 1
ATOM 1544 O O . ASN A 1 197 ? -2.693 46.094 -3.355 1 70.69 197 ASN A O 1
ATOM 1548 N N . VAL A 1 198 ? -1.812 44 -3.549 1 64.44 198 VAL A N 1
ATOM 1549 C CA . VAL A 1 198 ? -0.668 44.5 -4.305 1 64.44 198 VAL A CA 1
ATOM 1550 C C . VAL A 1 198 ? -1.138 45.062 -5.641 1 64.44 198 VAL A C 1
ATOM 1552 O O . VAL A 1 198 ? -0.657 46.094 -6.086 1 64.44 198 VAL A O 1
ATOM 1555 N N . ALA A 1 199 ? -1.969 44.281 -6.285 1 63.84 199 ALA A N 1
ATOM 1556 C CA . ALA A 1 199 ? -2.518 44.75 -7.547 1 63.84 199 ALA A CA 1
ATOM 1557 C C . ALA A 1 199 ? -3.209 46.094 -7.352 1 63.84 199 ALA A C 1
ATOM 1559 O O . ALA A 1 199 ? -3.057 47.031 -8.172 1 63.84 199 ALA A O 1
ATOM 1560 N N . ALA A 1 200 ? -3.768 46.312 -6.234 1 52.97 200 ALA A N 1
ATOM 1561 C CA . ALA A 1 200 ? -4.445 47.562 -5.91 1 52.97 200 ALA A CA 1
ATOM 1562 C C . ALA A 1 200 ? -3.439 48.656 -5.57 1 52.97 200 ALA A C 1
ATOM 1564 O O . ALA A 1 200 ? -3.619 49.812 -5.961 1 52.97 200 ALA A O 1
ATOM 1565 N N . ALA A 1 201 ? -2.262 48.125 -4.863 1 54.31 201 ALA A N 1
ATOM 1566 C CA . ALA A 1 201 ? -1.215 49.062 -4.492 1 54.31 201 ALA A CA 1
ATOM 1567 C C . ALA A 1 201 ? -0.293 49.344 -5.672 1 54.31 201 ALA A C 1
ATOM 1569 O O . ALA A 1 201 ? 0.214 50.469 -5.816 1 54.31 201 ALA A O 1
ATOM 1570 N N . ALA A 1 202 ? 0.255 48.156 -6.184 1 55.72 202 ALA A N 1
ATOM 1571 C CA . ALA A 1 202 ? 1.209 48.312 -7.277 1 55.72 202 ALA A CA 1
ATOM 1572 C C . ALA A 1 202 ? 0.638 49.188 -8.383 1 55.72 202 ALA A C 1
ATOM 1574 O O . ALA A 1 202 ? 1.378 49.688 -9.242 1 55.72 202 ALA A O 1
ATOM 1575 N N . ALA A 1 203 ? -0.671 49.219 -8.664 1 46.5 203 ALA A N 1
ATOM 1576 C CA . ALA A 1 203 ? -0.997 50.375 -9.531 1 46.5 203 ALA A CA 1
ATOM 1577 C C . ALA A 1 203 ? -0.331 51.656 -9.031 1 46.5 203 ALA A C 1
ATOM 1579 O O . ALA A 1 203 ? -0.166 52.594 -9.789 1 46.5 203 ALA A O 1
ATOM 1580 N N . ALA A 1 204 ? 0 51.875 -7.738 1 43 204 ALA A N 1
ATOM 1581 C CA . ALA A 1 204 ? 0.69 53.062 -7.27 1 43 204 ALA A CA 1
ATOM 1582 C C . ALA A 1 204 ? 2.199 52.844 -7.223 1 43 204 ALA A C 1
ATOM 1584 O O . ALA A 1 204 ? 2.975 53.75 -7.535 1 43 204 ALA A O 1
ATOM 1585 N N . SER A 1 205 ? 3.025 52.094 -6.332 1 44.41 205 SER A N 1
ATOM 1586 C CA . SER A 1 205 ? 4.473 51.938 -6.203 1 44.41 205 SER A CA 1
ATOM 1587 C C . SER A 1 205 ? 4.945 50.562 -6.66 1 44.41 205 SER A C 1
ATOM 1589 O O . SER A 1 205 ? 4.18 49.625 -6.629 1 44.41 205 SER A O 1
ATOM 1591 N N . SER A 1 206 ? 5.875 50.312 -7.703 1 40.56 206 SER A N 1
ATOM 1592 C CA . SER A 1 206 ? 6.566 49.219 -8.406 1 40.56 206 SER A CA 1
ATOM 1593 C C . SER A 1 206 ? 7.086 48.156 -7.441 1 40.56 206 SER A C 1
ATOM 1595 O O . SER A 1 206 ? 7.945 47.375 -7.797 1 40.56 206 SER A O 1
ATOM 1597 N N . SER A 1 207 ? 7.258 48.25 -6.039 1 41.78 207 SER A N 1
ATOM 1598 C CA . SER A 1 207 ? 8.109 47.344 -5.277 1 41.78 207 SER A CA 1
ATOM 1599 C C . SER A 1 207 ? 7.531 45.938 -5.262 1 41.78 207 SER A C 1
ATOM 1601 O O . SER A 1 207 ? 6.414 45.719 -4.789 1 41.78 207 SER A O 1
ATOM 1603 N N . SER A 1 208 ? 7.652 45.156 -6.266 1 49.34 208 SER A N 1
ATOM 1604 C CA . SER A 1 208 ? 7.387 43.719 -6.312 1 49.34 208 SER A CA 1
ATOM 1605 C C . SER A 1 208 ? 7.941 43 -5.078 1 49.34 208 SER A C 1
ATOM 1607 O O . SER A 1 208 ? 9.156 42.969 -4.867 1 49.34 208 SER A O 1
ATOM 1609 N N . LEU A 1 209 ? 7.441 43.062 -3.918 1 56.91 209 LEU A N 1
ATOM 1610 C CA . LEU A 1 209 ? 7.887 42.406 -2.691 1 56.91 209 LEU A CA 1
ATOM 1611 C C . LEU A 1 209 ? 8.266 40.938 -2.957 1 56.91 209 LEU A C 1
ATOM 1613 O O . LEU A 1 209 ? 7.469 40.188 -3.502 1 56.91 209 LEU A O 1
ATOM 1617 N N . GLN A 1 210 ? 9.633 40.656 -3.07 1 79.06 210 GLN A N 1
ATOM 1618 C CA . GLN A 1 210 ? 10.266 39.344 -3.301 1 79.06 210 GLN A CA 1
ATOM 1619 C C . GLN A 1 210 ? 9.938 38.375 -2.178 1 79.06 210 GLN A C 1
ATOM 1621 O O . GLN A 1 210 ? 10.102 38.688 -0.999 1 79.06 210 GLN A O 1
ATOM 1626 N N . ASP A 1 211 ? 9.32 37.344 -2.498 1 84.69 211 ASP A N 1
ATOM 1627 C CA . ASP A 1 211 ? 8.992 36.312 -1.524 1 84.69 211 ASP A CA 1
ATOM 1628 C C . ASP A 1 211 ? 10.234 35.844 -0.762 1 84.69 211 ASP A C 1
ATOM 1630 O O . ASP A 1 211 ? 11.312 35.719 -1.346 1 84.69 211 ASP A O 1
ATOM 1634 N N . ALA A 1 212 ? 10.18 35.719 0.506 1 82.12 212 ALA A N 1
ATOM 1635 C CA . ALA A 1 212 ? 11.297 35.312 1.36 1 82.12 212 ALA A CA 1
ATOM 1636 C C . ALA A 1 212 ? 11.828 33.938 0.964 1 82.12 212 ALA A C 1
ATOM 1638 O O . ALA A 1 212 ? 13.008 33.625 1.163 1 82.12 212 ALA A O 1
ATOM 1639 N N . ASP A 1 213 ? 10.992 33.188 0.327 1 81.19 213 ASP A N 1
ATOM 1640 C CA . ASP A 1 213 ? 11.391 31.828 -0.069 1 81.19 213 ASP A CA 1
ATOM 1641 C C . ASP A 1 213 ? 11.609 31.75 -1.577 1 81.19 213 ASP A C 1
ATOM 1643 O O . ASP A 1 213 ? 11.57 30.656 -2.154 1 81.19 213 ASP A O 1
ATOM 1647 N N . GLY A 1 214 ? 11.695 32.844 -2.205 1 83.19 214 GLY A N 1
ATOM 1648 C CA . GLY A 1 214 ? 11.914 32.875 -3.643 1 83.19 214 GLY A CA 1
ATOM 1649 C C . GLY A 1 214 ? 10.672 32.531 -4.441 1 83.19 214 GLY A C 1
ATOM 1650 O O . GLY A 1 214 ? 10.75 32.281 -5.648 1 83.19 214 GLY A O 1
ATOM 1651 N N . GLY A 1 215 ? 9.547 32.469 -3.77 1 85.56 215 GLY A N 1
ATOM 1652 C CA . GLY A 1 215 ? 8.281 32.219 -4.453 1 85.56 215 GLY A CA 1
ATOM 1653 C C . GLY A 1 215 ? 7.867 30.75 -4.426 1 85.56 215 GLY A C 1
ATOM 1654 O O . GLY A 1 215 ? 6.828 30.391 -4.98 1 85.56 215 GLY A O 1
ATOM 1655 N N . ALA A 1 216 ? 8.609 29.828 -3.832 1 84.44 216 ALA A N 1
ATOM 1656 C CA . ALA A 1 216 ? 8.375 28.391 -3.824 1 84.44 216 ALA A CA 1
ATOM 1657 C C . ALA A 1 216 ? 6.961 28.078 -3.346 1 84.44 216 ALA A C 1
ATOM 1659 O O . ALA A 1 216 ? 6.223 27.344 -4.012 1 84.44 216 ALA A O 1
ATOM 1660 N N . LEU A 1 217 ? 6.574 28.594 -2.248 1 85.88 217 LEU A N 1
ATOM 1661 C CA . LEU A 1 217 ? 5.27 28.281 -1.676 1 85.88 217 LEU A CA 1
ATOM 1662 C C . LEU A 1 217 ? 4.148 28.766 -2.59 1 85.88 217 LEU A C 1
ATOM 1664 O O . LEU A 1 217 ? 3.295 27.969 -3.002 1 85.88 217 LEU A O 1
ATOM 1668 N N . ARG A 1 218 ? 4.176 30.031 -2.943 1 86.38 218 ARG A N 1
ATOM 1669 C CA . ARG A 1 218 ? 3.045 30.656 -3.623 1 86.38 218 ARG A CA 1
ATOM 1670 C C . ARG A 1 218 ? 2.951 30.188 -5.07 1 86.38 218 ARG A C 1
ATOM 1672 O O . ARG A 1 218 ? 1.855 30.078 -5.625 1 86.38 218 ARG A O 1
ATOM 1679 N N . THR A 1 219 ? 4.074 29.875 -5.68 1 85.06 219 THR A N 1
ATOM 1680 C CA . THR A 1 219 ? 4.078 29.516 -7.094 1 85.06 219 THR A CA 1
ATOM 1681 C C . THR A 1 219 ? 3.912 28.016 -7.277 1 85.06 219 THR A C 1
ATOM 1683 O O . THR A 1 219 ? 3.279 27.562 -8.234 1 85.06 219 THR A O 1
ATOM 1686 N N . GLU A 1 220 ? 4.453 27.172 -6.332 1 86.94 220 GLU A N 1
ATOM 1687 C CA . GLU A 1 220 ? 4.516 25.734 -6.555 1 86.94 220 GLU A CA 1
ATOM 1688 C C . GLU A 1 220 ? 3.668 24.984 -5.531 1 86.94 220 GLU A C 1
ATOM 1690 O O . GLU A 1 220 ? 2.695 24.312 -5.891 1 86.94 220 GLU A O 1
ATOM 1695 N N . PHE A 1 221 ? 3.936 25.172 -4.316 1 88.75 221 PHE A N 1
ATOM 1696 C CA . PHE A 1 221 ? 3.438 24.281 -3.271 1 88.75 221 PHE A CA 1
ATOM 1697 C C . PHE A 1 221 ? 1.959 24.531 -3.006 1 88.75 221 PHE A C 1
ATOM 1699 O O . PHE A 1 221 ? 1.149 23.609 -3.029 1 88.75 221 PHE A O 1
ATOM 1706 N N . ILE A 1 222 ? 1.573 25.844 -2.812 1 89.94 222 ILE A N 1
ATOM 1707 C CA . ILE A 1 222 ? 0.201 26.156 -2.436 1 89.94 222 ILE A CA 1
ATOM 1708 C C . ILE A 1 222 ? -0.753 25.734 -3.549 1 89.94 222 ILE A C 1
ATOM 1710 O O . ILE A 1 222 ? -1.738 25.031 -3.299 1 89.94 222 ILE A O 1
ATOM 1714 N N . PRO A 1 223 ? -0.491 25.969 -4.844 1 86.94 223 PRO A N 1
ATOM 1715 C CA . PRO A 1 223 ? -1.385 25.484 -5.895 1 86.94 223 PRO A CA 1
ATOM 1716 C C . PRO A 1 223 ? -1.46 23.953 -5.941 1 86.94 223 PRO A C 1
ATOM 1718 O O . PRO A 1 223 ? -2.5 23.391 -6.293 1 86.94 223 PRO A O 1
ATOM 1721 N N . ASN A 1 224 ? -0.4 23.312 -5.598 1 85.56 224 ASN A N 1
ATOM 1722 C CA . ASN A 1 224 ? -0.358 21.844 -5.598 1 85.56 224 ASN A CA 1
ATOM 1723 C C . ASN A 1 224 ? -1.241 21.266 -4.504 1 85.56 224 ASN A C 1
ATOM 1725 O O . ASN A 1 224 ? -1.827 20.188 -4.68 1 85.56 224 ASN A O 1
ATOM 1729 N N . TRP A 1 225 ? -1.336 21.938 -3.371 1 90 225 TRP A N 1
ATOM 1730 C CA . TRP A 1 225 ? -2.033 21.391 -2.209 1 90 225 TRP A CA 1
ATOM 1731 C C . TRP A 1 225 ? -3.479 21.875 -2.166 1 90 225 TRP A C 1
ATOM 1733 O O . TRP A 1 225 ? -4.344 21.219 -1.58 1 90 225 TRP A O 1
ATOM 1743 N N . ALA A 1 226 ? -3.689 23.062 -2.652 1 88.88 226 ALA A N 1
ATOM 1744 C CA . ALA A 1 226 ? -5.02 23.656 -2.617 1 88.88 226 ALA A CA 1
ATOM 1745 C C . ALA A 1 226 ? -5.73 23.5 -3.959 1 88.88 226 ALA A C 1
ATOM 1747 O O . ALA A 1 226 ? -5.809 24.453 -4.742 1 88.88 226 ALA A O 1
ATOM 1748 N N . ASN A 1 227 ? -6.191 22.359 -4.32 1 90.06 227 ASN A N 1
ATOM 1749 C CA . ASN A 1 227 ? -6.887 22.078 -5.57 1 90.06 227 ASN A CA 1
ATOM 1750 C C . ASN A 1 227 ? -8.109 21.188 -5.348 1 90.06 227 ASN A C 1
ATOM 1752 O O . ASN A 1 227 ? -8.219 20.516 -4.316 1 90.06 227 ASN A O 1
ATOM 1756 N N . GLN A 1 228 ? -8.93 21.203 -6.301 1 92.62 228 GLN A N 1
ATOM 1757 C CA . GLN A 1 228 ? -10.219 20.531 -6.164 1 92.62 228 GLN A CA 1
ATOM 1758 C C . GLN A 1 228 ? -10.055 19.016 -6.141 1 92.62 228 GLN A C 1
ATOM 1760 O O . GLN A 1 228 ? -10.812 18.312 -5.477 1 92.62 228 GLN A O 1
ATOM 1765 N N . GLY A 1 229 ? -9.125 18.5 -6.855 1 94.19 229 GLY A N 1
ATOM 1766 C CA . GLY A 1 229 ? -8.867 17.062 -6.832 1 94.19 229 GLY A CA 1
ATOM 1767 C C . GLY A 1 229 ? -8.562 16.547 -5.441 1 94.19 229 GLY A C 1
ATOM 1768 O O . GLY A 1 229 ? -9.07 15.484 -5.051 1 94.19 229 GLY A O 1
ATOM 1769 N N . PHE A 1 230 ? -7.793 17.312 -4.734 1 94.62 230 PHE A N 1
ATOM 1770 C CA . PHE A 1 230 ? -7.445 16.953 -3.365 1 94.62 230 PHE A CA 1
ATOM 1771 C C . PHE A 1 230 ? -8.672 17 -2.463 1 94.62 230 PHE A C 1
ATOM 1773 O O . PHE A 1 230 ? -8.898 16.094 -1.656 1 94.62 230 PHE A O 1
ATOM 1780 N N . VAL A 1 231 ? -9.469 18 -2.607 1 95.94 231 VAL A N 1
ATOM 1781 C CA . VAL A 1 231 ? -10.695 18.125 -1.83 1 95.94 231 VAL A CA 1
ATOM 1782 C C . VAL A 1 231 ? -11.602 16.922 -2.076 1 95.94 231 VAL A C 1
ATOM 1784 O O . VAL A 1 231 ? -12.156 16.359 -1.134 1 95.94 231 VAL A O 1
ATOM 1787 N N . ASN A 1 232 ? -11.727 16.531 -3.322 1 97.31 232 ASN A N 1
ATOM 1788 C CA . ASN A 1 232 ? -12.547 15.383 -3.676 1 97.31 232 ASN A CA 1
ATOM 1789 C C . ASN A 1 232 ? -12 14.094 -3.061 1 97.31 232 ASN A C 1
ATOM 1791 O O . ASN A 1 232 ? -12.773 13.234 -2.625 1 97.31 232 ASN A O 1
ATOM 1795 N N . PHE A 1 233 ? -10.758 14.008 -3.141 1 97.44 233 PHE A N 1
ATOM 1796 C CA . PHE A 1 233 ? -10.07 12.859 -2.557 1 97.44 233 PHE A CA 1
ATOM 1797 C C . PHE A 1 233 ? -10.383 12.742 -1.068 1 97.44 233 PHE A C 1
ATOM 1799 O O . PHE A 1 233 ? -10.672 11.656 -0.574 1 97.44 233 PHE A O 1
ATOM 1806 N N . VAL A 1 234 ? -10.336 13.812 -0.312 1 98 234 VAL A N 1
ATOM 1807 C CA . VAL A 1 234 ? -10.641 13.875 1.113 1 98 234 VAL A CA 1
ATOM 1808 C C . VAL A 1 234 ? -12.109 13.539 1.34 1 98 234 VAL A C 1
ATOM 1810 O O . VAL A 1 234 ? -12.445 12.766 2.244 1 98 234 VAL A O 1
ATOM 1813 N N . GLN A 1 235 ? -12.938 14.07 0.502 1 98.19 235 GLN A N 1
ATOM 1814 C CA . GLN A 1 235 ? -14.375 13.852 0.633 1 98.19 235 GLN A CA 1
ATOM 1815 C C . GLN A 1 235 ? -14.734 12.383 0.4 1 98.19 235 GLN A C 1
ATOM 1817 O O . GLN A 1 235 ? -15.656 11.859 1.025 1 98.19 235 GLN A O 1
ATOM 1822 N N . GLN A 1 236 ? -14.023 11.797 -0.452 1 98.31 236 GLN A N 1
ATOM 1823 C CA . GLN A 1 236 ? -14.273 10.383 -0.73 1 98.31 236 GLN A CA 1
ATOM 1824 C C . GLN A 1 236 ? -14.109 9.539 0.531 1 98.31 236 GLN A C 1
ATOM 1826 O O . GLN A 1 236 ? -14.953 8.688 0.825 1 98.31 236 GLN A O 1
ATOM 1831 N N . LEU A 1 237 ? -13.047 9.75 1.266 1 98.69 237 LEU A N 1
ATOM 1832 C CA . LEU A 1 237 ? -12.844 8.961 2.477 1 98.69 237 LEU A CA 1
ATOM 1833 C C . LEU A 1 237 ? -13.883 9.305 3.535 1 98.69 237 LEU A C 1
ATOM 1835 O O . LEU A 1 237 ? -14.336 8.43 4.277 1 98.69 237 LEU A O 1
ATOM 1839 N N . ALA A 1 238 ? -14.266 10.594 3.611 1 98.62 238 ALA A N 1
ATOM 1840 C CA . ALA A 1 238 ? -15.352 10.977 4.508 1 98.62 238 ALA A CA 1
ATOM 1841 C C . ALA A 1 238 ? -16.625 10.18 4.203 1 98.62 238 ALA A C 1
ATOM 1843 O O . ALA A 1 238 ? -17.281 9.68 5.113 1 98.62 238 ALA A O 1
ATOM 1844 N N . GLY A 1 239 ? -16.906 10.086 2.938 1 98.12 239 GLY A N 1
ATOM 1845 C CA . GLY A 1 239 ? -18.078 9.336 2.52 1 98.12 239 GLY A CA 1
ATOM 1846 C C . GLY A 1 239 ? -18 7.867 2.893 1 98.12 239 GLY A C 1
ATOM 1847 O O . GLY A 1 239 ? -19 7.281 3.324 1 98.12 239 GLY A O 1
ATOM 1848 N N . ILE A 1 240 ? -16.875 7.25 2.744 1 98 240 ILE A N 1
ATOM 1849 C CA . ILE A 1 240 ? -16.672 5.848 3.094 1 98 240 ILE A CA 1
ATOM 1850 C C . ILE A 1 240 ? -16.891 5.648 4.59 1 98 240 ILE A C 1
ATOM 1852 O O . ILE A 1 240 ? -17.609 4.734 5 1 98 240 ILE A O 1
ATOM 1856 N N . ILE A 1 241 ? -16.297 6.52 5.406 1 98.31 241 ILE A N 1
ATOM 1857 C CA . ILE A 1 241 ? -16.422 6.453 6.859 1 98.31 241 ILE A CA 1
ATOM 1858 C C . ILE A 1 241 ? -17.891 6.605 7.266 1 98.31 241 ILE A C 1
ATOM 1860 O O . ILE A 1 241 ? -18.422 5.777 8.008 1 98.31 241 ILE A O 1
ATOM 1864 N N . ASP A 1 242 ? -18.516 7.621 6.738 1 98.25 242 ASP A N 1
ATOM 1865 C CA . ASP A 1 242 ? -19.891 7.93 7.129 1 98.25 242 ASP A CA 1
ATOM 1866 C C . ASP A 1 242 ? -20.844 6.809 6.719 1 98.25 242 ASP A C 1
ATOM 1868 O O . ASP A 1 242 ? -21.719 6.41 7.496 1 98.25 242 ASP A O 1
ATOM 1872 N N . SER A 1 243 ? -20.688 6.34 5.543 1 96.88 243 SER A N 1
ATOM 1873 C CA . SER A 1 243 ? -21.547 5.262 5.062 1 96.88 243 SER A CA 1
ATOM 1874 C C . SER A 1 243 ? -21.359 3.992 5.887 1 96.88 243 SER A C 1
ATOM 1876 O O . SER A 1 243 ? -22.328 3.332 6.262 1 96.88 243 SER A O 1
ATOM 1878 N N . ALA A 1 244 ? -20.141 3.637 6.188 1 96 244 ALA A N 1
ATOM 1879 C CA . ALA A 1 244 ? -19.844 2.432 6.957 1 96 244 ALA A CA 1
ATOM 1880 C C . ALA A 1 244 ? -20.406 2.531 8.375 1 96 244 ALA A C 1
ATOM 1882 O O . ALA A 1 244 ? -21 1.576 8.883 1 96 244 ALA A O 1
ATOM 1883 N N . VAL A 1 245 ? -20.203 3.633 8.977 1 96.88 245 VAL A N 1
ATOM 1884 C CA . VAL A 1 245 ? -20.688 3.842 10.344 1 96.88 245 VAL A CA 1
ATOM 1885 C C . VAL A 1 245 ? -22.203 3.805 10.359 1 96.88 245 VAL A C 1
ATOM 1887 O O . VAL A 1 245 ? -22.812 3.158 11.219 1 96.88 245 VAL A O 1
ATOM 1890 N N . SER A 1 246 ? -22.828 4.496 9.406 1 95.75 246 SER A N 1
ATOM 1891 C CA . SER A 1 246 ? -24.297 4.5 9.32 1 95.75 246 SER A CA 1
ATOM 1892 C C . SER A 1 246 ? -24.844 3.088 9.172 1 95.75 246 SER A C 1
ATOM 1894 O O . SER A 1 246 ? -25.781 2.709 9.859 1 95.75 246 SER A O 1
ATOM 1896 N N . LYS A 1 247 ? -24.266 2.328 8.312 1 92.94 247 LYS A N 1
ATOM 1897 C CA . LYS A 1 247 ? -24.703 0.955 8.094 1 92.94 247 LYS A CA 1
ATOM 1898 C C . LYS A 1 247 ? -24.531 0.108 9.344 1 92.94 247 LYS A C 1
ATOM 1900 O O . LYS A 1 247 ? -25.406 -0.684 9.703 1 92.94 247 LYS A O 1
ATOM 1905 N N . ALA A 1 248 ? -23.375 0.224 9.992 1 92.69 248 ALA A N 1
ATOM 1906 C CA . ALA A 1 248 ? -23.109 -0.527 11.219 1 92.69 248 ALA A CA 1
ATOM 1907 C C . ALA A 1 248 ? -24.141 -0.185 12.305 1 92.69 248 ALA A C 1
ATOM 1909 O O . ALA A 1 248 ? -24.641 -1.073 12.992 1 92.69 248 ALA A O 1
ATOM 1910 N N . VAL A 1 249 ? -24.453 1.054 12.406 1 93.56 249 VAL A N 1
ATOM 1911 C CA . VAL A 1 249 ? -25.391 1.513 13.422 1 93.56 249 VAL A CA 1
ATOM 1912 C C . VAL A 1 249 ? -26.797 0.998 13.102 1 93.56 249 VAL A C 1
ATOM 1914 O O . VAL A 1 249 ? -27.531 0.58 14 1 93.56 249 VAL A O 1
ATOM 1917 N N . ASP A 1 250 ? -27.141 1.018 11.844 1 92 250 ASP A N 1
ATOM 1918 C CA . ASP A 1 250 ? -28.453 0.525 11.406 1 92 250 ASP A CA 1
ATOM 1919 C C . ASP A 1 250 ? -28.625 -0.952 11.75 1 92 250 ASP A C 1
ATOM 1921 O O . ASP A 1 250 ? -29.703 -1.38 12.156 1 92 250 ASP A O 1
ATOM 1925 N N . VAL A 1 251 ? -27.578 -1.632 11.656 1 89.44 251 VAL A N 1
ATOM 1926 C CA . VAL A 1 251 ? -27.656 -3.084 11.781 1 89.44 251 VAL A CA 1
ATOM 1927 C C . VAL A 1 251 ? -27.453 -3.484 13.242 1 89.44 251 VAL A C 1
ATOM 1929 O O . VAL A 1 251 ? -28.109 -4.406 13.734 1 89.44 251 VAL A O 1
ATOM 1932 N N . LEU A 1 252 ? -26.594 -2.787 13.992 1 91.12 252 LEU A N 1
ATOM 1933 C CA . LEU A 1 252 ? -26.156 -3.295 15.289 1 91.12 252 LEU A CA 1
ATOM 1934 C C . LEU A 1 252 ? -26.734 -2.459 16.422 1 91.12 252 LEU A C 1
ATOM 1936 O O . LEU A 1 252 ? -26.719 -2.879 17.578 1 91.12 252 LEU A O 1
ATOM 1940 N N . GLY A 1 253 ? -27.188 -1.229 16.125 1 89.88 253 GLY A N 1
ATOM 1941 C CA . GLY A 1 253 ? -27.953 -0.473 17.109 1 89.88 253 GLY A CA 1
ATOM 1942 C C . GLY A 1 253 ? -27.141 0.628 17.781 1 89.88 253 GLY A C 1
ATOM 1943 O O . GLY A 1 253 ? -25.984 0.859 17.406 1 89.88 253 GLY A O 1
ATOM 1944 N N . ASP A 1 254 ? -27.734 1.204 18.766 1 91.44 254 ASP A N 1
ATOM 1945 C CA . ASP A 1 254 ? -27.25 2.459 19.344 1 91.44 254 ASP A CA 1
ATOM 1946 C C . ASP A 1 254 ? -26.031 2.23 20.219 1 91.44 254 ASP A C 1
ATOM 1948 O O . ASP A 1 254 ? -25.156 3.102 20.328 1 91.44 254 ASP A O 1
ATOM 1952 N N . ASP A 1 255 ? -25.938 1.154 20.828 1 90.75 255 ASP A N 1
ATOM 1953 C CA . ASP A 1 255 ? -24.766 0.862 21.656 1 90.75 255 ASP A CA 1
ATOM 1954 C C . ASP A 1 255 ? -23.5 0.872 20.812 1 90.75 255 ASP A C 1
ATOM 1956 O O . ASP A 1 255 ? -22.469 1.399 21.25 1 90.75 255 ASP A O 1
ATOM 1960 N N . VAL A 1 256 ? -23.625 0.383 19.641 1 91.06 256 VAL A N 1
ATOM 1961 C CA . VAL A 1 256 ? -22.484 0.36 18.719 1 91.06 256 VAL A CA 1
ATOM 1962 C C . VAL A 1 256 ? -22.172 1.779 18.266 1 91.06 256 VAL A C 1
ATOM 1964 O O . VAL A 1 256 ? -21 2.154 18.141 1 91.06 256 VAL A O 1
ATOM 1967 N N . LYS A 1 257 ? -23.219 2.553 18.047 1 94.69 257 LYS A N 1
ATOM 1968 C CA . LYS A 1 257 ? -23 3.945 17.672 1 94.69 257 LYS A CA 1
ATOM 1969 C C . LYS A 1 257 ? -22.156 4.668 18.703 1 94.69 257 LYS A C 1
ATOM 1971 O O . LYS A 1 257 ? -21.172 5.332 18.359 1 94.69 257 LYS A O 1
ATOM 1976 N N . THR A 1 258 ? -22.5 4.527 19.938 1 95.75 258 THR A N 1
ATOM 1977 C CA . THR A 1 258 ? -21.797 5.188 21.047 1 95.75 258 THR A CA 1
ATOM 1978 C C . THR A 1 258 ? -20.328 4.77 21.078 1 95.75 258 THR A C 1
ATOM 1980 O O . THR A 1 258 ? -19.453 5.609 21.25 1 95.75 258 THR A O 1
ATOM 1983 N N . SER A 1 259 ? -20.156 3.51 20.875 1 93.56 259 SER A N 1
ATOM 1984 C CA . SER A 1 259 ? -18.797 2.984 20.891 1 93.56 259 SER A CA 1
ATOM 1985 C C . SER A 1 259 ? -17.969 3.543 19.719 1 93.56 259 SER A C 1
ATOM 1987 O O . SER A 1 259 ? -16.844 3.979 19.906 1 93.56 259 SER A O 1
ATOM 1989 N N . LEU A 1 260 ? -18.547 3.561 18.547 1 95.31 260 LEU A N 1
ATOM 1990 C CA . LEU A 1 260 ? -17.859 4.051 17.359 1 95.31 260 LEU A CA 1
ATOM 1991 C C . LEU A 1 260 ? -17.531 5.535 17.5 1 95.31 260 LEU A C 1
ATOM 1993 O O . LEU A 1 260 ? -16.422 5.965 17.141 1 95.31 260 LEU A O 1
ATOM 1997 N N . VAL A 1 261 ? -18.422 6.277 18.016 1 97.19 261 VAL A N 1
ATOM 1998 C CA . VAL A 1 261 ? -18.234 7.715 18.188 1 97.19 261 VAL A CA 1
ATOM 1999 C C . VAL A 1 261 ? -17.125 7.98 19.188 1 97.19 261 VAL A C 1
ATOM 2001 O O . VAL A 1 261 ? -16.234 8.805 18.938 1 97.19 261 VAL A O 1
ATOM 2004 N N . ARG A 1 262 ? -17.109 7.285 20.266 1 96 262 ARG A N 1
ATOM 2005 C CA . ARG A 1 262 ? -16.078 7.449 21.297 1 96 262 ARG A CA 1
ATOM 2006 C C . ARG A 1 262 ? -14.695 7.121 20.75 1 96 262 ARG A C 1
ATOM 2008 O O . ARG A 1 262 ? -13.734 7.852 21 1 96 262 ARG A O 1
ATOM 2015 N N . ARG A 1 263 ? -14.617 6.062 20.062 1 94.56 263 ARG A N 1
ATOM 2016 C CA . ARG A 1 263 ? -13.359 5.645 19.453 1 94.56 263 ARG A CA 1
ATOM 2017 C C . ARG A 1 263 ? -12.852 6.703 18.469 1 94.56 263 ARG A C 1
ATOM 2019 O O . ARG A 1 263 ? -11.672 7.074 18.5 1 94.56 263 ARG A O 1
ATOM 2026 N N . ALA A 1 264 ? -13.711 7.223 17.641 1 96.62 264 ALA A N 1
ATOM 2027 C CA . ALA A 1 264 ? -13.352 8.211 16.625 1 96.62 264 ALA A CA 1
ATOM 2028 C C . ALA A 1 264 ? -12.953 9.539 17.281 1 96.62 264 ALA A C 1
ATOM 2030 O O . ALA A 1 264 ? -11.992 10.18 16.859 1 96.62 264 ALA A O 1
ATOM 2031 N N . GLU A 1 265 ? -13.688 9.93 18.312 1 97.75 265 GLU A N 1
ATOM 2032 C CA . GLU A 1 265 ? -13.391 11.172 19.016 1 97.75 265 GLU A CA 1
ATOM 2033 C C . GLU A 1 265 ? -11.992 11.133 19.625 1 97.75 265 GLU A C 1
ATOM 2035 O O . GLU A 1 265 ? -11.281 12.141 19.609 1 97.75 265 GLU A O 1
ATOM 2040 N N . GLY A 1 266 ? -11.656 10.055 20.188 1 95.19 266 GLY A N 1
ATOM 2041 C CA . GLY A 1 266 ? -10.352 9.914 20.812 1 95.19 266 GLY A CA 1
ATOM 2042 C C . GLY A 1 266 ? -9.203 10.188 19.875 1 95.19 266 GLY A C 1
ATOM 2043 O O . GLY A 1 266 ? -8.328 11.008 20.156 1 95.19 266 GLY A O 1
ATOM 2044 N N . VAL A 1 267 ? -9.195 9.602 18.703 1 95.62 267 VAL A N 1
ATOM 2045 C CA . VAL A 1 267 ? -8.086 9.758 17.766 1 95.62 267 VAL A CA 1
ATOM 2046 C C . VAL A 1 267 ? -8.164 11.133 17.094 1 95.62 267 VAL A C 1
ATOM 2048 O O . VAL A 1 267 ? -7.137 11.719 16.75 1 95.62 267 VAL A O 1
ATOM 2051 N N . TRP A 1 268 ? -9.398 11.68 16.969 1 97.81 268 TRP A N 1
ATOM 2052 C CA . TRP A 1 268 ? -9.586 12.992 16.375 1 97.81 268 TRP A CA 1
ATOM 2053 C C . TRP A 1 268 ? -8.914 14.078 17.203 1 97.81 268 TRP A C 1
ATOM 2055 O O . TRP A 1 268 ? -8.195 14.922 16.672 1 97.81 268 TRP A O 1
ATOM 2065 N N . ARG A 1 269 ? -9.094 14 18.484 1 97.69 269 ARG A N 1
ATOM 2066 C CA . ARG A 1 269 ? -8.492 14.984 19.391 1 97.69 269 ARG A CA 1
ATOM 2067 C C . ARG A 1 269 ? -6.969 14.906 19.344 1 97.69 269 ARG A C 1
ATOM 2069 O O . ARG A 1 269 ? -6.293 15.938 19.281 1 97.69 269 ARG A O 1
ATOM 2076 N N . GLU A 1 270 ? -6.449 13.695 19.328 1 97.19 270 GLU A N 1
ATOM 2077 C CA . GLU A 1 270 ? -5.004 13.516 19.234 1 97.19 270 GLU A CA 1
ATOM 2078 C C . GLU A 1 270 ? -4.461 14.047 17.922 1 97.19 270 GLU A C 1
ATOM 2080 O O . GLU A 1 270 ? -3.393 14.664 17.875 1 97.19 270 GLU A O 1
ATOM 2085 N N . LEU A 1 271 ? -5.215 13.828 16.875 1 98.12 271 LEU A N 1
ATOM 2086 C CA . LEU A 1 271 ? -4.809 14.25 15.539 1 98.12 271 LEU A CA 1
ATOM 2087 C C . LEU A 1 271 ? -4.715 15.773 15.461 1 98.12 271 LEU A C 1
ATOM 2089 O O . LEU A 1 271 ? -3.752 16.312 14.914 1 98.12 271 LEU A O 1
ATOM 2093 N N . LEU A 1 272 ? -5.703 16.453 16 1 98.38 272 LEU A N 1
ATOM 2094 C CA . LEU A 1 272 ? -5.707 17.906 15.93 1 98.38 272 LEU A CA 1
ATOM 2095 C C . LEU A 1 272 ? -4.52 18.5 16.688 1 98.38 272 LEU A C 1
ATOM 2097 O O . LEU A 1 272 ? -3.932 19.484 16.266 1 98.38 272 LEU A O 1
ATOM 2101 N N . VAL A 1 273 ? -4.156 17.844 17.797 1 98.25 273 VAL A N 1
ATOM 2102 C CA . VAL A 1 273 ? -2.994 18.297 18.547 1 98.25 273 VAL A CA 1
ATOM 2103 C C . VAL A 1 273 ? -1.729 18.125 17.719 1 98.25 273 VAL A C 1
ATOM 2105 O O . VAL A 1 273 ? -0.891 19.016 17.656 1 98.25 273 VAL A O 1
ATOM 2108 N N . ALA A 1 274 ? -1.606 16.984 17.094 1 98.5 274 ALA A N 1
ATOM 2109 C CA . ALA A 1 274 ? -0.447 16.719 16.25 1 98.5 274 ALA A CA 1
ATOM 2110 C C . ALA A 1 274 ? -0.374 17.703 15.078 1 98.5 274 ALA A C 1
ATOM 2112 O O . ALA A 1 274 ? 0.707 18.188 14.734 1 98.5 274 ALA A O 1
ATOM 2113 N N . GLU A 1 275 ? -1.542 18.016 14.484 1 98.5 275 GLU A N 1
ATOM 2114 C CA . GLU A 1 275 ? -1.604 18.938 13.352 1 98.5 275 GLU A CA 1
ATOM 2115 C C . GLU A 1 275 ? -1.128 20.328 13.742 1 98.5 275 GLU A C 1
ATOM 2117 O O . GLU A 1 275 ? -0.312 20.938 13.039 1 98.5 275 GLU A O 1
ATOM 2122 N N . GLU A 1 276 ? -1.626 20.781 14.812 1 98 276 GLU A N 1
ATOM 2123 C CA . GLU A 1 276 ? -1.223 22.109 15.273 1 98 276 GLU A CA 1
ATOM 2124 C C . GLU A 1 276 ? 0.276 22.156 15.555 1 98 276 GLU A C 1
ATOM 2126 O O . GLU A 1 276 ? 0.949 23.125 15.18 1 98 276 GLU A O 1
ATOM 2131 N N . ALA A 1 277 ? 0.765 21.109 16.188 1 98.06 277 ALA A N 1
ATOM 2132 C CA . ALA A 1 277 ? 2.164 21.062 16.594 1 98.06 277 ALA A CA 1
ATOM 2133 C C . ALA A 1 277 ? 3.084 20.828 15.406 1 98.06 277 ALA A C 1
ATOM 2135 O O . ALA A 1 277 ? 4.309 20.859 15.539 1 98.06 277 ALA A O 1
ATOM 2136 N N . PHE A 1 278 ? 2.51 20.562 14.219 1 98.25 278 PHE A N 1
ATOM 2137 C CA . PHE A 1 278 ? 3.297 20.266 13.023 1 98.25 278 PHE A CA 1
ATOM 2138 C C . PHE A 1 278 ? 3.721 21.562 12.336 1 98.25 278 PHE A C 1
ATOM 2140 O O . PHE A 1 278 ? 4.613 21.547 11.484 1 98.25 278 PHE A O 1
ATOM 2147 N N . TRP A 1 279 ? 3.059 22.672 12.641 1 97.38 279 TRP A N 1
ATOM 2148 C CA . TRP A 1 279 ? 3.422 23.969 12.055 1 97.38 279 TRP A CA 1
ATOM 2149 C C . TRP A 1 279 ? 4.605 24.578 12.789 1 97.38 279 TRP A C 1
ATOM 2151 O O . TRP A 1 279 ? 4.617 24.641 14.023 1 97.38 279 TRP A O 1
ATOM 2161 N N . PRO A 1 280 ? 5.605 24.984 12.102 1 94.44 280 PRO A N 1
ATOM 2162 C CA . PRO A 1 280 ? 6.738 25.641 12.766 1 94.44 280 PRO A CA 1
ATOM 2163 C C . PRO A 1 280 ? 6.395 27.016 13.305 1 94.44 280 PRO A C 1
ATOM 2165 O O . PRO A 1 280 ? 5.441 27.656 12.836 1 94.44 280 PRO A O 1
ATOM 2168 N N . ASP A 1 281 ? 7.215 27.469 14.281 1 87.88 281 ASP A N 1
ATOM 2169 C CA . ASP A 1 281 ? 7.055 28.812 14.797 1 87.88 281 ASP A CA 1
ATOM 2170 C C . ASP A 1 281 ? 7.613 29.844 13.82 1 87.88 281 ASP A C 1
ATOM 2172 O O . ASP A 1 281 ? 8.656 29.625 13.203 1 87.88 281 ASP A O 1
ATOM 2176 N N . VAL A 1 282 ? 6.766 30.844 13.508 1 85.56 282 VAL A N 1
ATOM 2177 C CA . VAL A 1 282 ? 7.242 31.969 12.703 1 85.56 282 VAL A CA 1
ATOM 2178 C C . VAL A 1 282 ? 6.922 33.281 13.406 1 85.56 282 VAL A C 1
ATOM 2180 O O . VAL A 1 282 ? 5.957 33.375 14.164 1 85.56 282 VAL A O 1
ATOM 2183 N N . MET B 1 1 ? 37.781 -9.258 -25.156 1 26.94 1 MET B N 1
ATOM 2184 C CA . MET B 1 1 ? 37.156 -8.539 -24.062 1 26.94 1 MET B CA 1
ATOM 2185 C C . MET B 1 1 ? 36.062 -9.391 -23.406 1 26.94 1 MET B C 1
ATOM 2187 O O . MET B 1 1 ? 35.062 -9.703 -24.047 1 26.94 1 MET B O 1
ATOM 2191 N N . ALA B 1 2 ? 36.438 -10.414 -22.688 1 33.5 2 ALA B N 1
ATOM 2192 C CA . ALA B 1 2 ? 35.562 -11.477 -22.156 1 33.5 2 ALA B CA 1
ATOM 2193 C C . ALA B 1 2 ? 34.312 -10.898 -21.531 1 33.5 2 ALA B C 1
ATOM 2195 O O . ALA B 1 2 ? 34.375 -9.938 -20.766 1 33.5 2 ALA B O 1
ATOM 2196 N N . SER B 1 3 ? 33.125 -10.859 -22.016 1 38 3 SER B N 1
ATOM 2197 C CA . SER B 1 3 ? 31.844 -10.453 -21.453 1 38 3 SER B CA 1
ATOM 2198 C C . SER B 1 3 ? 31.672 -10.953 -20.031 1 38 3 SER B C 1
ATOM 2200 O O . SER B 1 3 ? 31.547 -12.156 -19.797 1 38 3 SER B O 1
ATOM 2202 N N . ILE B 1 4 ? 32.344 -10.648 -19 1 44.66 4 ILE B N 1
ATOM 2203 C CA . ILE B 1 4 ? 32.344 -11.07 -17.609 1 44.66 4 ILE B CA 1
ATOM 2204 C C . ILE B 1 4 ? 30.922 -11.156 -17.094 1 44.66 4 ILE B C 1
ATOM 2206 O O . ILE B 1 4 ? 30.172 -10.172 -17.141 1 44.66 4 ILE B O 1
ATOM 2210 N N . CYS B 1 5 ? 30.219 -12.164 -17.375 1 51.19 5 CYS B N 1
ATOM 2211 C CA . CYS B 1 5 ? 28.844 -12.453 -17 1 51.19 5 CYS B CA 1
ATOM 2212 C C . CYS B 1 5 ? 28.594 -12.133 -15.531 1 51.19 5 CYS B C 1
ATOM 2214 O O . CYS B 1 5 ? 29.156 -12.789 -14.648 1 51.19 5 CYS B O 1
ATOM 2216 N N . THR B 1 6 ? 28.25 -10.82 -15.055 1 73 6 THR B N 1
ATOM 2217 C CA . THR B 1 6 ? 28.016 -10.32 -13.703 1 73 6 THR B CA 1
ATOM 2218 C C . THR B 1 6 ? 26.938 -11.156 -13 1 73 6 THR B C 1
ATOM 2220 O O . THR B 1 6 ? 25.891 -11.445 -13.578 1 73 6 THR B O 1
ATOM 2223 N N . TRP B 1 7 ? 27.328 -12.008 -12.07 1 87.81 7 TRP B N 1
ATOM 2224 C CA . TRP B 1 7 ? 26.484 -12.852 -11.242 1 87.81 7 TRP B CA 1
ATOM 2225 C C . TRP B 1 7 ? 25.219 -12.094 -10.812 1 87.81 7 TRP B C 1
ATOM 2227 O O . TRP B 1 7 ? 25.297 -10.906 -10.484 1 87.81 7 TRP B O 1
ATOM 2237 N N . SER B 1 8 ? 24.078 -12.695 -11.094 1 95.38 8 SER B N 1
ATOM 2238 C CA . SER B 1 8 ? 22.828 -12.141 -10.594 1 95.38 8 SER B CA 1
ATOM 2239 C C . SER B 1 8 ? 22.078 -13.148 -9.727 1 95.38 8 SER B C 1
ATOM 2241 O O . SER B 1 8 ? 22.047 -14.344 -10.047 1 95.38 8 SER B O 1
ATOM 2243 N N . LEU B 1 9 ? 21.594 -12.719 -8.609 1 98 9 LEU B N 1
ATOM 2244 C CA . LEU B 1 9 ? 20.875 -13.586 -7.68 1 98 9 LEU B CA 1
ATOM 2245 C C . LEU B 1 9 ? 19.656 -14.219 -8.352 1 98 9 LEU B C 1
ATOM 2247 O O . LEU B 1 9 ? 19.406 -15.414 -8.195 1 98 9 LEU B O 1
ATOM 2251 N N . THR B 1 10 ? 18.875 -13.438 -9.094 1 98.44 10 THR B N 1
ATOM 2252 C CA . THR B 1 10 ? 17.656 -13.945 -9.695 1 98.44 10 THR B CA 1
ATOM 2253 C C . THR B 1 10 ? 17.953 -15.016 -10.734 1 98.44 10 THR B C 1
ATOM 2255 O O . THR B 1 10 ? 17.234 -16.016 -10.836 1 98.44 10 THR B O 1
ATOM 2258 N N . THR B 1 11 ? 19.047 -14.82 -11.539 1 97.38 11 THR B N 1
ATOM 2259 C CA . THR B 1 11 ? 19.484 -15.852 -12.484 1 97.38 11 THR B CA 1
ATOM 2260 C C . THR B 1 11 ? 19.875 -17.125 -11.75 1 97.38 11 THR B C 1
ATOM 2262 O O . THR B 1 11 ? 19.547 -18.234 -12.188 1 97.38 11 THR B O 1
ATOM 2265 N N . HIS B 1 12 ? 20.594 -16.922 -10.688 1 97.81 12 HIS B N 1
ATOM 2266 C CA . HIS B 1 12 ? 20.984 -18.062 -9.859 1 97.81 12 HIS B CA 1
ATOM 2267 C C . HIS B 1 12 ? 19.766 -18.828 -9.352 1 97.81 12 HIS B C 1
ATOM 2269 O O . HIS B 1 12 ? 19.703 -20.047 -9.461 1 97.81 12 HIS B O 1
ATOM 2275 N N . LEU B 1 13 ? 18.781 -18.125 -8.836 1 98.5 13 LEU B N 1
ATOM 2276 C CA . LEU B 1 13 ? 17.578 -18.766 -8.289 1 98.5 13 LEU B CA 1
ATOM 2277 C C . LEU B 1 13 ? 16.844 -19.547 -9.367 1 98.5 13 LEU B C 1
ATOM 2279 O O . LEU B 1 13 ? 16.375 -20.656 -9.125 1 98.5 13 LEU B O 1
ATOM 2283 N N . LEU B 1 14 ? 16.781 -19.031 -10.586 1 98 14 LEU B N 1
ATOM 2284 C CA . LEU B 1 14 ? 16.078 -19.688 -11.695 1 98 14 LEU B CA 1
ATOM 2285 C C . LEU B 1 14 ? 16.797 -20.969 -12.102 1 98 14 LEU B C 1
ATOM 2287 O O . LEU B 1 14 ? 16.172 -21.875 -12.648 1 98 14 LEU B O 1
ATOM 2291 N N . SER B 1 15 ? 18.062 -21.062 -11.812 1 96.62 15 SER B N 1
ATOM 2292 C CA . SER B 1 15 ? 18.859 -22.203 -12.234 1 96.62 15 SER B CA 1
ATOM 2293 C C . SER B 1 15 ? 18.938 -23.266 -11.141 1 96.62 15 SER B C 1
ATOM 2295 O O . SER B 1 15 ? 19.453 -24.359 -11.367 1 96.62 15 SER B O 1
ATOM 2297 N N . LEU B 1 16 ? 18.5 -22.969 -10.008 1 96.88 16 LEU B N 1
ATOM 2298 C CA . LEU B 1 16 ? 18.719 -23.766 -8.812 1 96.88 16 LEU B CA 1
ATOM 2299 C C . LEU B 1 16 ? 18.047 -25.141 -8.945 1 96.88 16 LEU B C 1
ATOM 2301 O O . LEU B 1 16 ? 18.594 -26.156 -8.508 1 96.88 16 LEU B O 1
ATOM 2305 N N . ASP B 1 17 ? 16.875 -25.172 -9.445 1 96.62 17 ASP B N 1
ATOM 2306 C CA . ASP B 1 17 ? 16.047 -26.375 -9.562 1 96.62 17 ASP B CA 1
ATOM 2307 C C . ASP B 1 17 ? 15.18 -26.328 -10.812 1 96.62 17 ASP B C 1
ATOM 2309 O O . ASP B 1 17 ? 13.969 -26.078 -10.719 1 96.62 17 ASP B O 1
ATOM 2313 N N . GLU B 1 18 ? 15.68 -26.719 -11.867 1 96.12 18 GLU B N 1
ATOM 2314 C CA . GLU B 1 18 ? 15.016 -26.594 -13.164 1 96.12 18 GLU B CA 1
ATOM 2315 C C . GLU B 1 18 ? 13.789 -27.5 -13.234 1 96.12 18 GLU B C 1
ATOM 2317 O O . GLU B 1 18 ? 12.727 -27.094 -13.703 1 96.12 18 GLU B O 1
ATOM 2322 N N . PRO B 1 19 ? 13.867 -28.719 -12.773 1 97.25 19 PRO B N 1
ATOM 2323 C CA . PRO B 1 19 ? 12.68 -29.562 -12.82 1 97.25 19 PRO B CA 1
ATOM 2324 C C . PRO B 1 19 ? 11.508 -29 -12.023 1 97.25 19 PRO B C 1
ATOM 2326 O O . PRO B 1 19 ? 10.367 -29.016 -12.5 1 97.25 19 PRO B O 1
ATOM 2329 N N . GLN B 1 20 ? 11.797 -28.531 -10.844 1 97.12 20 GLN B N 1
ATOM 2330 C CA . GLN B 1 20 ? 10.727 -27.953 -10.023 1 97.12 20 GLN B CA 1
ATOM 2331 C C . GLN B 1 20 ? 10.164 -26.703 -10.672 1 97.12 20 GLN B C 1
ATOM 2333 O O . GLN B 1 20 ? 8.961 -26.438 -10.594 1 97.12 20 GLN B O 1
ATOM 2338 N N . TYR B 1 21 ? 11.047 -25.875 -11.234 1 98 21 TYR B N 1
ATOM 2339 C CA . TYR B 1 21 ? 10.617 -24.688 -11.938 1 98 21 TYR B CA 1
ATOM 2340 C C . TYR B 1 21 ? 9.695 -25.031 -13.094 1 98 21 TYR B C 1
ATOM 2342 O O . TYR B 1 21 ? 8.664 -24.391 -13.297 1 98 21 TYR B O 1
ATOM 2350 N N . LYS B 1 22 ? 10 -26.062 -13.867 1 97.5 22 LYS B N 1
ATOM 2351 C CA . LYS B 1 22 ? 9.172 -26.531 -14.984 1 97.5 22 LYS B CA 1
ATOM 2352 C C . LYS B 1 22 ? 7.82 -27.031 -14.492 1 97.5 22 LYS B C 1
ATOM 2354 O O . LYS B 1 22 ? 6.789 -26.766 -15.109 1 97.5 22 LYS B O 1
ATOM 2359 N N . ALA B 1 23 ? 7.848 -27.75 -13.406 1 97.25 23 ALA B N 1
ATOM 2360 C CA . ALA B 1 23 ? 6.605 -28.266 -12.836 1 97.25 23 ALA B CA 1
ATOM 2361 C C . ALA B 1 23 ? 5.668 -27.125 -12.453 1 97.25 23 ALA B C 1
ATOM 2363 O O . ALA B 1 23 ? 4.445 -27.234 -12.594 1 97.25 23 ALA B O 1
ATOM 2364 N N . ALA B 1 24 ? 6.258 -26.016 -12.008 1 97.75 24 ALA B N 1
ATOM 2365 C CA . ALA B 1 24 ? 5.477 -24.859 -11.57 1 97.75 24 ALA B CA 1
ATOM 2366 C C . ALA B 1 24 ? 4.984 -24.047 -12.766 1 97.75 24 ALA B C 1
ATOM 2368 O O . ALA B 1 24 ? 4 -23.312 -12.664 1 97.75 24 ALA B O 1
ATOM 2369 N N . THR B 1 25 ? 5.59 -24.188 -13.953 1 98 25 THR B N 1
ATOM 2370 C CA . THR B 1 25 ? 5.289 -23.266 -15.047 1 98 25 THR B CA 1
ATOM 2371 C C . THR B 1 25 ? 4.66 -24.016 -16.219 1 98 25 THR B C 1
ATOM 2373 O O . THR B 1 25 ? 4.105 -23.406 -17.125 1 98 25 THR B O 1
ATOM 2376 N N . GLN B 1 26 ? 4.773 -25.328 -16.266 1 97.25 26 GLN B N 1
ATOM 2377 C CA . GLN B 1 26 ? 4.277 -26.141 -17.359 1 97.25 26 GLN B CA 1
ATOM 2378 C C . GLN B 1 26 ? 3.361 -27.266 -16.859 1 97.25 26 GLN B C 1
ATOM 2380 O O . GLN B 1 26 ? 3.535 -28.422 -17.234 1 97.25 26 GLN B O 1
ATOM 2385 N N . HIS B 1 27 ? 2.406 -26.922 -16.094 1 96 27 HIS B N 1
ATOM 2386 C CA . HIS B 1 27 ? 1.448 -27.844 -15.484 1 96 27 HIS B CA 1
ATOM 2387 C C . HIS B 1 27 ? 0.363 -28.25 -16.484 1 96 27 HIS B C 1
ATOM 2389 O O . HIS B 1 27 ? 0.011 -27.469 -17.375 1 96 27 HIS B O 1
ATOM 2395 N N . ARG B 1 28 ? -0.235 -29.422 -16.359 1 95.94 28 ARG B N 1
ATOM 2396 C CA . ARG B 1 28 ? -1.265 -29.953 -17.25 1 95.94 28 ARG B CA 1
ATOM 2397 C C . ARG B 1 28 ? -2.459 -29.016 -17.328 1 95.94 28 ARG B C 1
ATOM 2399 O O . ARG B 1 28 ? -3.104 -28.906 -18.375 1 95.94 28 ARG B O 1
ATOM 2406 N N . PHE B 1 29 ? -2.85 -28.359 -16.266 1 96.69 29 PHE B N 1
ATOM 2407 C CA . PHE B 1 29 ? -3.932 -27.391 -16.25 1 96.69 29 PHE B CA 1
ATOM 2408 C C . PHE B 1 29 ? -3.662 -26.266 -17.234 1 96.69 29 PHE B C 1
ATOM 2410 O O . PHE B 1 29 ? -4.566 -25.828 -17.953 1 96.69 29 PHE B O 1
ATOM 2417 N N . LEU B 1 30 ? -2.393 -25.734 -17.234 1 95.69 30 LEU B N 1
ATOM 2418 C CA . LEU B 1 30 ? -2.002 -24.656 -18.125 1 95.69 30 LEU B CA 1
ATOM 2419 C C . LEU B 1 30 ? -2.084 -25.078 -19.578 1 95.69 30 LEU B C 1
ATOM 2421 O O . LEU B 1 30 ? -2.523 -24.312 -20.438 1 95.69 30 LEU B O 1
ATOM 2425 N N . LYS B 1 31 ? -1.616 -26.281 -19.844 1 94.31 31 LYS B N 1
ATOM 2426 C CA . LYS B 1 31 ? -1.754 -26.828 -21.188 1 94.31 31 LYS B CA 1
ATOM 2427 C C . LYS B 1 31 ? -3.221 -26.891 -21.609 1 94.31 31 LYS B C 1
ATOM 2429 O O . LYS B 1 31 ? -3.582 -26.484 -22.719 1 94.31 31 LYS B O 1
ATOM 2434 N N . ALA B 1 32 ? -4.059 -27.453 -20.734 1 93.75 32 ALA B N 1
ATOM 2435 C CA . ALA B 1 32 ? -5.492 -27.547 -20.984 1 93.75 32 ALA B CA 1
ATOM 2436 C C . ALA B 1 32 ? -6.098 -26.156 -21.203 1 93.75 32 ALA B C 1
ATOM 2438 O O . ALA B 1 32 ? -6.984 -25.984 -22.047 1 93.75 32 ALA B O 1
ATOM 2439 N N . ALA B 1 33 ? -5.668 -25.219 -20.422 1 92.62 33 ALA B N 1
ATOM 2440 C CA . ALA B 1 33 ? -6.137 -23.844 -20.562 1 92.62 33 ALA B CA 1
ATOM 2441 C C . ALA B 1 33 ? -5.828 -23.297 -21.953 1 92.62 33 ALA B C 1
ATOM 2443 O O . ALA B 1 33 ? -6.707 -22.734 -22.609 1 92.62 33 ALA B O 1
ATOM 2444 N N . GLY B 1 34 ? -4.633 -23.438 -22.422 1 91.88 34 GLY B N 1
ATOM 2445 C CA . GLY B 1 34 ? -4.258 -23 -23.75 1 91.88 34 GLY B CA 1
ATOM 2446 C C . GLY B 1 34 ? -5.051 -23.672 -24.844 1 91.88 34 GLY B C 1
ATOM 2447 O O . GLY B 1 34 ? -5.309 -23.078 -25.891 1 91.88 34 GLY B O 1
ATOM 2448 N N . GLU B 1 35 ? -5.48 -24.906 -24.562 1 90.62 35 GLU B N 1
ATOM 2449 C CA . GLU B 1 35 ? -6.168 -25.688 -25.562 1 90.62 35 GLU B CA 1
ATOM 2450 C C . GLU B 1 35 ? -7.684 -25.547 -25.453 1 90.62 35 GLU B C 1
ATOM 2452 O O . GLU B 1 35 ? -8.438 -26.172 -26.188 1 90.62 35 GLU B O 1
ATOM 2457 N N . GLY B 1 36 ? -8.133 -24.766 -24.438 1 89.38 36 GLY B N 1
ATOM 2458 C CA . GLY B 1 36 ? -9.555 -24.531 -24.281 1 89.38 36 GLY B CA 1
ATOM 2459 C C . GLY B 1 36 ? -10.305 -25.703 -23.703 1 89.38 36 GLY B C 1
ATOM 2460 O O . GLY B 1 36 ? -11.492 -25.891 -23.953 1 89.38 36 GLY B O 1
ATOM 2461 N N . ARG B 1 37 ? -9.656 -26.5 -22.906 1 92.94 37 ARG B N 1
ATOM 2462 C CA . ARG B 1 37 ? -10.234 -27.766 -22.438 1 92.94 37 ARG B CA 1
ATOM 2463 C C . ARG B 1 37 ? -10.539 -27.703 -20.953 1 92.94 37 ARG B C 1
ATOM 2465 O O . ARG B 1 37 ? -10.914 -28.703 -20.344 1 92.94 37 ARG B O 1
ATOM 2472 N N . VAL B 1 38 ? -10.375 -26.594 -20.281 1 92.88 38 VAL B N 1
ATOM 2473 C CA . VAL B 1 38 ? -10.641 -26.469 -18.859 1 92.88 38 VAL B CA 1
ATOM 2474 C C . VAL B 1 38 ? -12.141 -26.297 -18.625 1 92.88 38 VAL B C 1
ATOM 2476 O O . VAL B 1 38 ? -12.742 -25.328 -19.094 1 92.88 38 VAL B O 1
ATOM 2479 N N . PRO B 1 39 ? -12.75 -27.234 -17.891 1 93.44 39 PRO B N 1
ATOM 2480 C CA . PRO B 1 39 ? -14.164 -27.047 -17.562 1 93.44 39 PRO B CA 1
ATOM 2481 C C . PRO B 1 39 ? -14.422 -25.781 -16.75 1 93.44 39 PRO B C 1
ATOM 2483 O O . PRO B 1 39 ? -13.578 -25.375 -15.945 1 93.44 39 PRO B O 1
ATOM 2486 N N . THR B 1 40 ? -15.562 -25.219 -16.875 1 93.06 40 THR B N 1
ATOM 2487 C CA . THR B 1 40 ? -15.953 -23.969 -16.25 1 93.06 40 THR B CA 1
ATOM 2488 C C . THR B 1 40 ? -15.836 -24.078 -14.727 1 93.06 40 THR B C 1
ATOM 2490 O O . THR B 1 40 ? -15.352 -23.156 -14.07 1 93.06 40 THR B O 1
ATOM 2493 N N . ASP B 1 41 ? -16.219 -25.172 -14.188 1 93.88 41 ASP B N 1
ATOM 2494 C CA . ASP B 1 41 ? -16.188 -25.344 -12.734 1 93.88 41 ASP B CA 1
ATOM 2495 C C . ASP B 1 41 ? -14.758 -25.328 -12.219 1 93.88 41 ASP B C 1
ATOM 2497 O O . ASP B 1 41 ? -14.484 -24.766 -11.156 1 93.88 41 ASP B O 1
ATOM 2501 N N . THR B 1 42 ? -13.875 -26.016 -12.953 1 95.31 42 THR B N 1
ATOM 2502 C CA . THR B 1 42 ? -12.469 -26.031 -12.57 1 95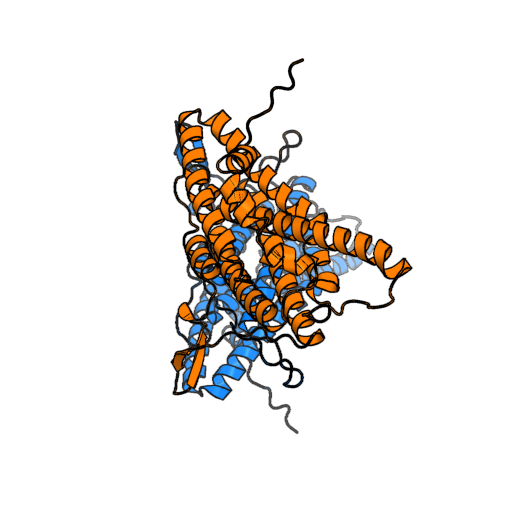.31 42 THR B CA 1
ATOM 2503 C C . THR B 1 42 ? -11.867 -24.625 -12.641 1 95.31 42 THR B C 1
ATOM 2505 O O . THR B 1 42 ? -11.148 -24.203 -11.727 1 95.31 42 THR B O 1
ATOM 2508 N N . LEU B 1 43 ? -12.188 -23.953 -13.703 1 95.56 43 LEU B N 1
ATOM 2509 C CA . LEU B 1 43 ? -11.727 -22.562 -13.859 1 95.56 43 LEU B CA 1
ATOM 2510 C C . LEU B 1 43 ? -12.25 -21.688 -12.727 1 95.56 43 LEU B C 1
ATOM 2512 O O . LEU B 1 43 ? -11.508 -20.891 -12.148 1 95.56 43 LEU B O 1
ATOM 2516 N N . GLY B 1 44 ? -13.523 -21.844 -12.445 1 94.81 44 GLY B N 1
ATOM 2517 C CA . GLY B 1 44 ? -14.133 -21.078 -11.367 1 94.81 44 GLY B CA 1
ATOM 2518 C C . GLY B 1 44 ? -13.461 -21.297 -10.023 1 94.81 44 GLY B C 1
ATOM 2519 O O . GLY B 1 44 ? -13.203 -20.344 -9.289 1 94.81 44 GLY B O 1
ATOM 2520 N N . LYS B 1 45 ? -13.203 -22.484 -9.719 1 95.69 45 LYS B N 1
ATOM 2521 C CA . LYS B 1 45 ? -12.508 -22.812 -8.477 1 95.69 45 LYS B CA 1
ATOM 2522 C C . LYS B 1 45 ? -11.125 -22.188 -8.438 1 95.69 45 LYS B C 1
ATOM 2524 O O . LYS B 1 45 ? -10.711 -21.641 -7.418 1 95.69 45 LYS B O 1
ATOM 2529 N N . TRP B 1 46 ? -10.422 -22.312 -9.508 1 97.31 46 TRP B N 1
ATOM 2530 C CA . TRP B 1 46 ? -9.078 -21.75 -9.562 1 97.31 46 TRP B CA 1
ATOM 2531 C C . TRP B 1 46 ? -9.109 -20.234 -9.43 1 97.31 46 TRP B C 1
ATOM 2533 O O . TRP B 1 46 ? -8.344 -19.656 -8.664 1 97.31 46 TRP B O 1
ATOM 2543 N N . LEU B 1 47 ? -10.07 -19.594 -10.148 1 96.5 47 LEU B N 1
ATOM 2544 C CA . LEU B 1 47 ? -10.211 -18.156 -10.094 1 96.5 47 LEU B CA 1
ATOM 2545 C C . LEU B 1 47 ? -10.562 -17.688 -8.68 1 96.5 47 LEU B C 1
ATOM 2547 O O . LEU B 1 47 ? -10.078 -16.656 -8.211 1 96.5 47 LEU B O 1
ATOM 2551 N N . ALA B 1 48 ? -11.43 -18.422 -8.016 1 96.81 48 ALA B N 1
ATOM 2552 C CA . ALA B 1 48 ? -11.789 -18.125 -6.637 1 96.81 48 ALA B CA 1
ATOM 2553 C C . ALA B 1 48 ? -10.555 -18.141 -5.734 1 96.81 48 ALA B C 1
ATOM 2555 O O . ALA B 1 48 ? -10.383 -17.25 -4.895 1 96.81 48 ALA B O 1
ATOM 2556 N N . ASN B 1 49 ? -9.719 -19.156 -5.93 1 98 49 ASN B N 1
ATOM 2557 C CA . ASN B 1 49 ? -8.484 -19.25 -5.148 1 98 49 ASN B CA 1
ATOM 2558 C C . ASN B 1 49 ? -7.52 -18.109 -5.496 1 98 49 ASN B C 1
ATOM 2560 O O . ASN B 1 49 ? -6.875 -17.547 -4.609 1 98 49 ASN B O 1
ATOM 2564 N N . ASP B 1 50 ? -7.391 -17.812 -6.746 1 97.94 50 ASP B N 1
ATOM 2565 C CA . ASP B 1 50 ? -6.492 -16.75 -7.172 1 97.94 50 ASP B CA 1
ATOM 2566 C C . ASP B 1 50 ? -6.949 -15.398 -6.621 1 97.94 50 ASP B C 1
ATOM 2568 O O . ASP B 1 50 ? -6.121 -14.547 -6.285 1 97.94 50 ASP B O 1
ATOM 2572 N N . ARG B 1 51 ? -8.242 -15.148 -6.52 1 96.75 51 ARG B N 1
ATOM 2573 C CA . ARG B 1 51 ? -8.766 -13.938 -5.891 1 96.75 51 ARG B CA 1
ATOM 2574 C C . ARG B 1 51 ? -8.32 -13.836 -4.438 1 96.75 51 ARG B C 1
ATOM 2576 O O . ARG B 1 51 ? -7.91 -12.766 -3.982 1 96.75 51 ARG B O 1
ATOM 2583 N N . LEU B 1 52 ? -8.43 -14.938 -3.711 1 97.69 52 LEU B N 1
ATOM 2584 C CA . LEU B 1 52 ? -7.984 -14.961 -2.322 1 97.69 52 LEU B CA 1
ATOM 2585 C C . LEU B 1 52 ? -6.473 -14.797 -2.232 1 97.69 52 LEU B C 1
ATOM 2587 O O . LEU B 1 52 ? -5.965 -14.195 -1.278 1 97.69 52 LEU B O 1
ATOM 2591 N N . TYR B 1 53 ? -5.773 -15.383 -3.203 1 98.44 53 TYR B N 1
ATOM 2592 C CA . TYR B 1 53 ? -4.34 -15.156 -3.316 1 98.44 53 TYR B CA 1
ATOM 2593 C C . TYR B 1 53 ? -4.031 -13.664 -3.402 1 98.44 53 TYR B C 1
ATOM 2595 O O . TYR B 1 53 ? -3.113 -13.172 -2.744 1 98.44 53 TYR B O 1
ATOM 2603 N N . ILE B 1 54 ? -4.805 -12.898 -4.195 1 98.31 54 ILE B N 1
ATOM 2604 C CA . ILE B 1 54 ? -4.645 -11.453 -4.332 1 98.31 54 ILE B CA 1
ATOM 2605 C C . ILE B 1 54 ? -4.805 -10.781 -2.967 1 98.31 54 ILE B C 1
ATOM 2607 O O . ILE B 1 54 ? -4.039 -9.883 -2.615 1 98.31 54 ILE B O 1
ATOM 2611 N N . HIS B 1 55 ? -5.762 -11.227 -2.184 1 97.81 55 HIS B N 1
ATOM 2612 C CA . HIS B 1 55 ? -5.973 -10.68 -0.85 1 97.81 55 HIS B CA 1
ATOM 2613 C C . HIS B 1 55 ? -4.746 -10.891 0.033 1 97.81 55 HIS B C 1
ATOM 2615 O O . HIS B 1 55 ? -4.297 -9.961 0.708 1 97.81 55 HIS B O 1
ATOM 2621 N N . ALA B 1 56 ? -4.266 -12.086 -0.012 1 97.94 56 ALA B N 1
ATOM 2622 C CA . ALA B 1 56 ? -3.084 -12.398 0.788 1 97.94 56 ALA B CA 1
ATOM 2623 C C . ALA B 1 56 ? -1.877 -11.586 0.33 1 97.94 56 ALA B C 1
ATOM 2625 O O . ALA B 1 56 ? -1.063 -11.156 1.15 1 97.94 56 ALA B O 1
ATOM 2626 N N . TYR B 1 57 ? -1.751 -11.453 -0.967 1 98.5 57 TYR B N 1
ATOM 2627 C CA . TYR B 1 57 ? -0.675 -10.664 -1.552 1 98.5 57 TYR B CA 1
ATOM 2628 C C . TYR B 1 57 ? -0.733 -9.219 -1.065 1 98.5 57 TYR B C 1
ATOM 2630 O O . TYR B 1 57 ? 0.286 -8.648 -0.667 1 98.5 57 TYR B O 1
ATOM 2638 N N . ILE B 1 58 ? -1.897 -8.641 -1.071 1 98.44 58 ILE B N 1
ATOM 2639 C CA . ILE B 1 58 ? -2.09 -7.266 -0.618 1 98.44 58 ILE B CA 1
ATOM 2640 C C . ILE B 1 58 ? -1.641 -7.137 0.835 1 98.44 58 ILE B C 1
ATOM 2642 O O . ILE B 1 58 ? -0.933 -6.191 1.19 1 98.44 58 ILE B O 1
ATOM 2646 N N . LYS B 1 59 ? -2.006 -8.094 1.674 1 97.25 59 LYS B N 1
ATOM 2647 C CA . LYS B 1 59 ? -1.599 -8.062 3.076 1 97.25 59 LYS B CA 1
ATOM 2648 C C . LYS B 1 59 ? -0.082 -8.172 3.209 1 97.25 59 LYS B C 1
ATOM 2650 O O . LYS B 1 59 ? 0.521 -7.504 4.051 1 97.25 59 LYS B O 1
ATOM 2655 N N . ALA B 1 60 ? 0.492 -9 2.414 1 97.81 60 ALA B N 1
ATOM 2656 C CA . ALA B 1 60 ? 1.944 -9.156 2.449 1 97.81 60 ALA B CA 1
ATOM 2657 C C . ALA B 1 60 ? 2.641 -7.852 2.057 1 97.81 60 ALA B C 1
ATOM 2659 O O . ALA B 1 60 ? 3.621 -7.449 2.688 1 97.81 60 ALA B O 1
ATOM 2660 N N . VAL B 1 61 ? 2.129 -7.246 0.986 1 98.25 61 VAL B N 1
ATOM 2661 C CA . VAL B 1 61 ? 2.676 -5.953 0.592 1 98.25 61 VAL B CA 1
ATOM 2662 C C . VAL B 1 61 ? 2.537 -4.961 1.744 1 98.25 61 VAL B C 1
ATOM 2664 O O . VAL B 1 61 ? 3.467 -4.203 2.033 1 98.25 61 VAL B O 1
ATOM 2667 N N . GLY B 1 62 ? 1.366 -4.957 2.375 1 97.31 62 GLY B N 1
ATOM 2668 C CA . GLY B 1 62 ? 1.171 -4.105 3.537 1 97.31 62 GLY B CA 1
ATOM 2669 C C . GLY B 1 62 ? 2.223 -4.312 4.609 1 97.31 62 GLY B C 1
ATOM 2670 O O . GLY B 1 62 ? 2.746 -3.344 5.168 1 97.31 62 GLY B O 1
ATOM 2671 N N . ARG B 1 63 ? 2.576 -5.516 4.898 1 95.94 63 ARG B N 1
ATOM 2672 C CA . ARG B 1 63 ? 3.586 -5.832 5.906 1 95.94 63 ARG B CA 1
ATOM 2673 C C . ARG B 1 63 ? 4.93 -5.211 5.539 1 95.94 63 ARG B C 1
ATOM 2675 O O . ARG B 1 63 ? 5.613 -4.645 6.395 1 95.94 63 ARG B O 1
ATOM 2682 N N . ILE B 1 64 ? 5.277 -5.316 4.305 1 96.5 64 ILE B N 1
ATOM 2683 C CA . ILE B 1 64 ? 6.574 -4.805 3.873 1 96.5 64 ILE B CA 1
ATOM 2684 C C . ILE B 1 64 ? 6.562 -3.277 3.918 1 96.5 64 ILE B C 1
ATOM 2686 O O . ILE B 1 64 ? 7.531 -2.656 4.363 1 96.5 64 ILE B O 1
ATOM 2690 N N . LEU B 1 65 ? 5.461 -2.678 3.453 1 96.81 65 LEU B N 1
ATOM 2691 C CA . LEU B 1 65 ? 5.344 -1.225 3.529 1 96.81 65 LEU B CA 1
ATOM 2692 C C . LEU B 1 65 ? 5.477 -0.744 4.969 1 96.81 65 LEU B C 1
ATOM 2694 O O . LEU B 1 65 ? 6.066 0.308 5.227 1 96.81 65 LEU B O 1
ATOM 2698 N N . ALA B 1 66 ? 4.941 -1.502 5.914 1 94.94 66 ALA B N 1
ATOM 2699 C CA . ALA B 1 66 ? 4.949 -1.122 7.324 1 94.94 66 ALA B CA 1
ATOM 2700 C C . ALA B 1 66 ? 6.348 -1.249 7.918 1 94.94 66 ALA B C 1
ATOM 2702 O O . ALA B 1 66 ? 6.672 -0.59 8.914 1 94.94 66 ALA B O 1
ATOM 2703 N N . LEU B 1 67 ? 7.188 -2.02 7.25 1 92.56 67 LEU B N 1
ATOM 2704 C CA . LEU B 1 67 ? 8.43 -2.396 7.918 1 92.56 67 LEU B CA 1
ATOM 2705 C C . LEU B 1 67 ? 9.625 -1.709 7.266 1 92.56 67 LEU B C 1
ATOM 2707 O O . LEU B 1 67 ? 10.625 -1.432 7.934 1 92.56 67 LEU B O 1
ATOM 2711 N N . VAL B 1 68 ? 9.602 -1.45 6.004 1 92.62 68 VAL B N 1
ATOM 2712 C CA . VAL B 1 68 ? 10.766 -0.972 5.266 1 92.62 68 VAL B CA 1
ATOM 2713 C C . VAL B 1 68 ? 10.969 0.516 5.535 1 92.62 68 VAL B C 1
ATOM 2715 O O . VAL B 1 68 ? 10.023 1.303 5.48 1 92.62 68 VAL B O 1
ATOM 2718 N N . ASP B 1 69 ? 12.172 0.879 5.863 1 91.75 69 ASP B N 1
ATOM 2719 C CA . ASP B 1 69 ? 12.531 2.275 6.086 1 91.75 69 ASP B CA 1
ATOM 2720 C C . ASP B 1 69 ? 13.031 2.928 4.801 1 91.75 69 ASP B C 1
ATOM 2722 O O . ASP B 1 69 ? 13.969 2.434 4.172 1 91.75 69 ASP B O 1
ATOM 2726 N N . LEU B 1 70 ? 12.438 3.98 4.426 1 93.06 70 LEU B N 1
ATOM 2727 C CA . LEU B 1 70 ? 12.938 4.809 3.332 1 93.06 70 LEU B CA 1
ATOM 2728 C C . LEU B 1 70 ? 14.078 5.707 3.807 1 93.06 70 LEU B C 1
ATOM 2730 O O . LEU B 1 70 ? 14.156 6.043 4.992 1 93.06 70 LEU B O 1
ATOM 2734 N N . PRO B 1 71 ? 14.945 6.047 2.84 1 92 71 PRO B N 1
ATOM 2735 C CA . PRO B 1 71 ? 16.016 6.965 3.23 1 92 71 PRO B CA 1
ATOM 2736 C C . PRO B 1 71 ? 15.484 8.273 3.811 1 92 71 PRO B C 1
ATOM 2738 O O . PRO B 1 71 ? 14.586 8.891 3.238 1 92 71 PRO B O 1
ATOM 2741 N N . GLN B 1 72 ? 16.047 8.68 4.918 1 93.44 72 GLN B N 1
ATOM 2742 C CA . GLN B 1 72 ? 15.523 9.852 5.605 1 93.44 72 GLN B CA 1
ATOM 2743 C C . GLN B 1 72 ? 16.297 11.109 5.219 1 93.44 72 GLN B C 1
ATOM 2745 O O . GLN B 1 72 ? 15.977 12.211 5.664 1 93.44 72 GLN B O 1
ATOM 2750 N N . THR B 1 73 ? 17.312 10.945 4.383 1 88.25 73 THR B N 1
ATOM 2751 C CA . THR B 1 73 ? 18.047 12.07 3.812 1 88.25 73 THR B CA 1
ATOM 2752 C C . THR B 1 73 ? 18 12.023 2.287 1 88.25 73 THR B C 1
ATOM 2754 O O . THR B 1 73 ? 17.812 10.961 1.697 1 88.25 73 THR B O 1
ATOM 2757 N N . THR B 1 74 ? 17.922 13.219 1.835 1 83.25 74 THR B N 1
ATOM 2758 C CA . THR B 1 74 ? 17.906 13.281 0.377 1 83.25 74 THR B CA 1
ATOM 2759 C C . THR B 1 74 ? 19.328 13.188 -0.184 1 83.25 74 THR B C 1
ATOM 2761 O O . THR B 1 74 ? 20.281 13.648 0.443 1 83.25 74 THR B O 1
ATOM 2764 N N . THR B 1 75 ? 19.625 12.219 -0.821 1 61.25 75 THR B N 1
ATOM 2765 C CA . THR B 1 75 ? 20.938 12.203 -1.449 1 61.25 75 THR B CA 1
ATOM 2766 C C . THR B 1 75 ? 21.156 13.461 -2.283 1 61.25 75 THR B C 1
ATOM 2768 O O . THR B 1 75 ? 20.266 13.883 -3.023 1 61.25 75 THR B O 1
ATOM 2771 N N . PRO B 1 76 ? 22.031 14.406 -1.744 1 46.75 76 PRO B N 1
ATOM 2772 C CA . PRO B 1 76 ? 22.297 15.57 -2.59 1 46.75 76 PRO B CA 1
ATOM 2773 C C . PRO B 1 76 ? 22.125 15.273 -4.078 1 46.75 76 PRO B C 1
ATOM 2775 O O . PRO B 1 76 ? 22.438 14.172 -4.531 1 46.75 76 PRO B O 1
ATOM 2778 N N . LEU B 1 77 ? 21.031 15.805 -4.516 1 42.28 77 LEU B N 1
ATOM 2779 C CA . LEU B 1 77 ? 20.938 15.68 -5.969 1 42.28 77 LEU B CA 1
ATOM 2780 C C . LEU B 1 77 ? 22.328 15.648 -6.598 1 42.28 77 LEU B C 1
ATOM 2782 O O . LEU B 1 77 ? 22.453 15.617 -7.824 1 42.28 77 LEU B O 1
ATOM 2786 N N . GLY B 1 78 ? 23.188 16.422 -5.898 1 36.78 78 GLY B N 1
ATOM 2787 C CA . GLY B 1 78 ? 24.375 16.625 -6.727 1 36.78 78 GLY B CA 1
ATOM 2788 C C . GLY B 1 78 ? 24.719 15.414 -7.574 1 36.78 78 GLY B C 1
ATOM 2789 O O . GLY B 1 78 ? 25 15.547 -8.766 1 36.78 78 GLY B O 1
ATOM 2790 N N . ALA B 1 79 ? 25.328 14.164 -7.043 1 35.53 79 ALA B N 1
ATOM 2791 C CA . ALA B 1 79 ? 26.25 13.328 -7.812 1 35.53 79 ALA B CA 1
ATOM 2792 C C . ALA B 1 79 ? 25.484 12.375 -8.727 1 35.53 79 ALA B C 1
ATOM 2794 O O . ALA B 1 79 ? 24.531 11.727 -8.297 1 35.53 79 ALA B O 1
ATOM 2795 N N . HIS B 1 80 ? 25.734 12.305 -10.148 1 40.28 80 HIS B N 1
ATOM 2796 C CA . HIS B 1 80 ? 25.766 11.867 -11.539 1 40.28 80 HIS B CA 1
ATOM 2797 C C . HIS B 1 80 ? 24.797 10.719 -11.781 1 40.28 80 HIS B C 1
ATOM 2799 O O . HIS B 1 80 ? 25.219 9.594 -12.078 1 40.28 80 HIS B O 1
ATOM 2805 N N . GLY B 1 81 ? 23.453 10.93 -11.555 1 51.84 81 GLY B N 1
ATOM 2806 C CA . GLY B 1 81 ? 22.844 9.828 -12.266 1 51.84 81 GLY B CA 1
ATOM 2807 C C . GLY B 1 81 ? 22.516 8.641 -11.375 1 51.84 81 GLY B C 1
ATOM 2808 O O . GLY B 1 81 ? 22.266 7.539 -11.859 1 51.84 81 GLY B O 1
ATOM 2809 N N . GLU B 1 82 ? 22.609 8.867 -10.016 1 60.03 82 GLU B N 1
ATOM 2810 C CA . GLU B 1 82 ? 22.516 7.637 -9.242 1 60.03 82 GLU B CA 1
ATOM 2811 C C . GLU B 1 82 ? 21.062 7.223 -9.023 1 60.03 82 GLU B C 1
ATOM 2813 O O . GLU B 1 82 ? 20.203 8.078 -8.812 1 60.03 82 GLU B O 1
ATOM 2818 N N . ALA B 1 83 ? 20.875 6.102 -9.109 1 71.81 83 ALA B N 1
ATOM 2819 C CA . ALA B 1 83 ? 19.609 5.41 -8.945 1 71.81 83 ALA B CA 1
ATOM 2820 C C . ALA B 1 83 ? 19.062 5.574 -7.527 1 71.81 83 ALA B C 1
ATOM 2822 O O . ALA B 1 83 ? 19.844 5.719 -6.578 1 71.81 83 ALA B O 1
ATOM 2823 N N . ALA B 1 84 ? 17.75 5.809 -7.391 1 86.44 84 ALA B N 1
ATOM 2824 C CA . ALA B 1 84 ? 17.078 5.809 -6.09 1 86.44 84 ALA B CA 1
ATOM 2825 C C . ALA B 1 84 ? 17.531 4.625 -5.242 1 86.44 84 ALA B C 1
ATOM 2827 O O . ALA B 1 84 ? 17.953 3.594 -5.773 1 86.44 84 ALA B O 1
ATOM 2828 N N . ALA B 1 85 ? 17.578 4.773 -3.945 1 91.38 85 ALA B N 1
ATOM 2829 C CA . ALA B 1 85 ? 17.875 3.67 -3.037 1 91.38 85 ALA B CA 1
ATOM 2830 C C . ALA B 1 85 ? 17.016 2.453 -3.354 1 91.38 85 ALA B C 1
ATOM 2832 O O . ALA B 1 85 ? 15.867 2.592 -3.793 1 91.38 85 ALA B O 1
ATOM 2833 N N . PRO B 1 86 ? 17.547 1.26 -3.16 1 93.69 86 PRO B N 1
ATOM 2834 C CA . PRO B 1 86 ? 16.781 0.053 -3.463 1 93.69 86 PRO B CA 1
ATOM 2835 C C . PRO B 1 86 ? 15.445 0.001 -2.719 1 93.69 86 PRO B C 1
ATOM 2837 O O . PRO B 1 86 ? 14.453 -0.497 -3.254 1 93.69 86 PRO B O 1
ATOM 2840 N N . GLU B 1 87 ? 15.461 0.521 -1.454 1 94.38 87 GLU B N 1
ATOM 2841 C CA . GLU B 1 87 ? 14.211 0.543 -0.688 1 94.38 87 GLU B CA 1
ATOM 2842 C C . GLU B 1 87 ? 13.164 1.411 -1.372 1 94.38 87 GLU B C 1
ATOM 2844 O O . GLU B 1 87 ? 11.984 1.056 -1.401 1 94.38 87 GLU B O 1
ATOM 2849 N N . THR B 1 88 ? 13.586 2.551 -1.91 1 95.31 88 THR B N 1
ATOM 2850 C CA . THR B 1 88 ? 12.68 3.441 -2.617 1 95.31 88 THR B CA 1
ATOM 2851 C C . THR B 1 88 ? 12.117 2.764 -3.863 1 95.31 88 THR B C 1
ATOM 2853 O O . THR B 1 88 ? 10.914 2.83 -4.125 1 95.31 88 THR B O 1
ATOM 2856 N N . GLN B 1 89 ? 12.977 2.088 -4.602 1 96.75 89 GLN B N 1
ATOM 2857 C CA . GLN B 1 89 ? 12.562 1.391 -5.812 1 96.75 89 GLN B CA 1
ATOM 2858 C C . GLN B 1 89 ? 11.578 0.267 -5.488 1 96.75 89 GLN B C 1
ATOM 2860 O O . GLN B 1 89 ? 10.594 0.068 -6.207 1 96.75 89 GLN B O 1
ATOM 2865 N N . LEU B 1 90 ? 11.875 -0.446 -4.414 1 97.25 90 LEU B N 1
ATOM 2866 C CA . LEU B 1 90 ? 11 -1.535 -3.992 1 97.25 90 LEU B CA 1
ATOM 2867 C C . LEU B 1 90 ? 9.617 -1.009 -3.617 1 97.25 90 LEU B C 1
ATOM 2869 O O . LEU B 1 90 ? 8.602 -1.551 -4.059 1 97.25 90 LEU B O 1
ATOM 2873 N N . ILE B 1 91 ? 9.594 0.055 -2.816 1 97.75 91 ILE B N 1
ATOM 2874 C CA . ILE B 1 91 ? 8.328 0.619 -2.357 1 97.75 91 ILE B CA 1
ATOM 2875 C C . ILE B 1 91 ? 7.508 1.097 -3.557 1 97.75 91 ILE B C 1
ATOM 2877 O O . ILE B 1 91 ? 6.301 0.852 -3.631 1 97.75 91 ILE B O 1
ATOM 2881 N N . ASP B 1 92 ? 8.133 1.735 -4.523 1 97.81 92 ASP B N 1
ATOM 2882 C CA . ASP B 1 92 ? 7.434 2.178 -5.727 1 97.81 92 ASP B CA 1
ATOM 2883 C C . ASP B 1 92 ? 6.863 0.99 -6.496 1 97.81 92 ASP B C 1
ATOM 2885 O O . ASP B 1 92 ? 5.73 1.044 -6.977 1 97.81 92 ASP B O 1
ATOM 2889 N N . TRP B 1 93 ? 7.66 -0.06 -6.613 1 98.5 93 T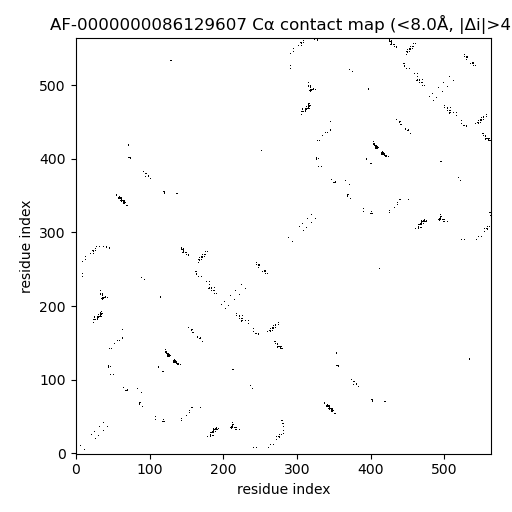RP B N 1
ATOM 2890 C CA . TRP B 1 93 ? 7.215 -1.266 -7.305 1 98.5 93 TRP B CA 1
ATOM 2891 C C . TRP B 1 93 ? 6.023 -1.893 -6.586 1 98.5 93 TRP B C 1
ATOM 2893 O O . TRP B 1 93 ? 5.062 -2.326 -7.227 1 98.5 93 TRP B O 1
ATOM 2903 N N . LEU B 1 94 ? 6.082 -1.935 -5.266 1 98.62 94 LEU B N 1
ATOM 2904 C CA . LEU B 1 94 ? 5.016 -2.521 -4.465 1 98.62 94 LEU B CA 1
ATOM 2905 C C . LEU B 1 94 ? 3.723 -1.722 -4.609 1 98.62 94 LEU B C 1
ATOM 2907 O O . LEU B 1 94 ? 2.637 -2.299 -4.695 1 98.62 94 LEU B O 1
ATOM 2911 N N . ILE B 1 95 ? 3.836 -0.431 -4.609 1 98.44 95 ILE B N 1
ATOM 2912 C CA . ILE B 1 95 ? 2.666 0.423 -4.773 1 98.44 95 ILE B CA 1
ATOM 2913 C C . ILE B 1 95 ? 2.035 0.179 -6.141 1 98.44 95 ILE B C 1
ATOM 2915 O O . ILE B 1 95 ? 0.814 0.057 -6.258 1 98.44 95 ILE B O 1
ATOM 2919 N N . GLU B 1 96 ? 2.842 0.082 -7.152 1 97.75 96 GLU B N 1
ATOM 2920 C CA . GLU B 1 96 ? 2.342 -0.254 -8.484 1 97.75 96 GLU B CA 1
ATOM 2921 C C . GLU B 1 96 ? 1.68 -1.629 -8.492 1 97.75 96 GLU B C 1
ATOM 2923 O O . GLU B 1 96 ? 0.655 -1.825 -9.148 1 97.75 96 GLU B O 1
ATOM 2928 N N . SER B 1 97 ? 2.307 -2.535 -7.793 1 98.44 97 SER B N 1
ATOM 2929 C CA . SER B 1 97 ? 1.761 -3.885 -7.707 1 98.44 97 SER B CA 1
ATOM 2930 C C . SER B 1 97 ? 0.367 -3.879 -7.09 1 98.44 97 SER B C 1
ATOM 2932 O O . SER B 1 97 ? -0.521 -4.609 -7.539 1 98.44 97 SER B O 1
ATOM 2934 N N . LEU B 1 98 ? 0.143 -3.088 -6.051 1 98.62 98 LEU B N 1
ATOM 2935 C CA . LEU B 1 98 ? -1.159 -3 -5.395 1 98.62 98 LEU B CA 1
ATOM 2936 C C . LEU B 1 98 ? -2.232 -2.551 -6.383 1 98.62 98 LEU B C 1
ATOM 2938 O O . LEU B 1 98 ? -3.312 -3.145 -6.441 1 98.62 98 LEU B O 1
ATOM 2942 N N . ALA B 1 99 ? -1.917 -1.549 -7.141 1 96.94 99 ALA B N 1
ATOM 2943 C CA . ALA B 1 99 ? -2.865 -1.064 -8.141 1 96.94 99 ALA B CA 1
ATOM 2944 C C . ALA B 1 99 ? -3.166 -2.143 -9.18 1 96.94 99 ALA B C 1
ATOM 2946 O O . ALA B 1 99 ? -4.316 -2.312 -9.594 1 96.94 99 ALA B O 1
ATOM 2947 N N . GLY B 1 100 ? -2.145 -2.816 -9.617 1 96.25 100 GLY B N 1
ATOM 2948 C CA . GLY B 1 100 ? -2.311 -3.906 -10.562 1 96.25 100 GLY B CA 1
ATOM 2949 C C . GLY B 1 100 ? -3.168 -5.039 -10.031 1 96.25 100 GLY B C 1
ATOM 2950 O O . GLY B 1 100 ? -4.023 -5.57 -10.742 1 96.25 100 GLY B O 1
ATOM 2951 N N . LEU B 1 101 ? -2.967 -5.391 -8.758 1 97.62 101 LEU B N 1
ATOM 2952 C CA . LEU B 1 101 ? -3.721 -6.465 -8.125 1 97.62 101 LEU B CA 1
ATOM 2953 C C . LEU B 1 101 ? -5.203 -6.113 -8.039 1 97.62 101 LEU B C 1
ATOM 2955 O O . LEU B 1 101 ? -6.062 -6.961 -8.289 1 97.62 101 LEU B O 1
ATOM 2959 N N . ARG B 1 102 ? -5.508 -4.883 -7.715 1 97.06 102 ARG B N 1
ATOM 2960 C CA . ARG B 1 102 ? -6.902 -4.461 -7.621 1 97.06 102 ARG B CA 1
ATOM 2961 C C . ARG B 1 102 ? -7.57 -4.465 -8.992 1 97.06 102 ARG B C 1
ATOM 2963 O O . ARG B 1 102 ? -8.719 -4.887 -9.125 1 97.06 102 ARG B O 1
ATOM 2970 N N . ARG B 1 103 ? -6.867 -4.012 -9.969 1 95.19 103 ARG B N 1
ATOM 2971 C CA . ARG B 1 103 ? -7.383 -4.07 -11.336 1 95.19 103 ARG B CA 1
ATOM 2972 C C . ARG B 1 103 ? -7.652 -5.508 -11.758 1 95.19 103 ARG B C 1
ATOM 2974 O O . ARG B 1 103 ? -8.68 -5.801 -12.375 1 95.19 103 ARG B O 1
ATOM 2981 N N . GLU B 1 104 ? -6.68 -6.355 -11.367 1 94.94 104 GLU B N 1
ATOM 2982 C CA . GLU B 1 104 ? -6.82 -7.77 -11.695 1 94.94 104 GLU B CA 1
ATOM 2983 C C . GLU B 1 104 ? -8.047 -8.375 -11.023 1 94.94 104 GLU B C 1
ATOM 2985 O O . GLU B 1 104 ? -8.797 -9.133 -11.648 1 94.94 104 GLU B O 1
ATOM 2990 N N . GLU B 1 105 ? -8.258 -8.078 -9.812 1 94.69 105 GLU B N 1
ATOM 2991 C CA . GLU B 1 105 ? -9.406 -8.641 -9.102 1 94.69 105 GLU B CA 1
ATOM 2992 C C . GLU B 1 105 ? -10.719 -8.188 -9.734 1 94.69 105 GLU B C 1
ATOM 2994 O O . GLU B 1 105 ? -11.641 -8.984 -9.906 1 94.69 105 GLU B O 1
ATOM 2999 N N . ARG B 1 106 ? -10.828 -6.934 -10.086 1 92.5 106 ARG B N 1
ATOM 3000 C CA . ARG B 1 106 ? -12.023 -6.438 -10.758 1 92.5 106 ARG B CA 1
ATOM 3001 C C . ARG B 1 106 ? -12.242 -7.152 -12.086 1 92.5 106 ARG B C 1
ATOM 3003 O O . ARG B 1 106 ? -13.375 -7.488 -12.438 1 92.5 106 ARG B O 1
ATOM 3010 N N . PHE B 1 107 ? -11.156 -7.363 -12.781 1 92.69 107 PHE B N 1
ATOM 3011 C CA . PHE B 1 107 ? -11.195 -8.078 -14.047 1 92.69 107 PHE B CA 1
ATOM 3012 C C . PHE B 1 107 ? -11.727 -9.5 -13.852 1 92.69 107 PHE B C 1
ATOM 3014 O O . PHE B 1 107 ? -12.555 -9.969 -14.633 1 92.69 107 PHE B O 1
ATOM 3021 N N . PHE B 1 108 ? -11.266 -10.188 -12.75 1 92.19 108 PHE B N 1
ATOM 3022 C CA . PHE B 1 108 ? -11.75 -11.523 -12.43 1 92.19 108 PHE B CA 1
ATOM 3023 C C . PHE B 1 108 ? -13.266 -11.516 -12.258 1 92.19 108 PHE B C 1
ATOM 3025 O O . PHE B 1 108 ? -13.969 -12.336 -12.852 1 92.19 108 PHE B O 1
ATOM 3032 N N . VAL B 1 109 ? -13.719 -10.609 -11.523 1 91.25 109 VAL B N 1
ATOM 3033 C CA . VAL B 1 109 ? -15.141 -10.562 -11.18 1 91.25 109 VAL B CA 1
ATOM 3034 C C . VAL B 1 109 ? -15.961 -10.234 -12.422 1 91.25 109 VAL B C 1
ATOM 3036 O O . VAL B 1 109 ? -16.984 -10.859 -12.68 1 91.25 109 VAL B O 1
ATOM 3039 N N . GLU B 1 110 ? -15.484 -9.305 -13.195 1 90.44 110 GLU B N 1
ATOM 3040 C CA . GLU B 1 110 ? -16.188 -8.906 -14.414 1 90.44 110 GLU B CA 1
ATOM 3041 C C . GLU B 1 110 ? -16.266 -10.055 -15.414 1 90.44 110 GLU B C 1
ATOM 3043 O O . GLU B 1 110 ? -17.312 -10.32 -15.984 1 90.44 110 GLU B O 1
ATOM 3048 N N . MET B 1 111 ? -15.133 -10.742 -15.68 1 90.56 111 MET B N 1
ATOM 3049 C CA . MET B 1 111 ? -15.102 -11.836 -16.656 1 90.56 111 MET B CA 1
ATOM 3050 C C . MET B 1 111 ? -15.906 -13.031 -16.156 1 90.56 111 MET B C 1
ATOM 3052 O O . MET B 1 111 ? -16.562 -13.719 -16.953 1 90.56 111 MET B O 1
ATOM 3056 N N . ALA B 1 112 ? -15.781 -13.258 -14.82 1 90.88 112 ALA B N 1
ATOM 3057 C CA . ALA B 1 112 ? -16.578 -14.336 -14.258 1 90.88 112 ALA B CA 1
ATOM 3058 C C . ALA B 1 112 ? -18.062 -14.102 -14.5 1 90.88 112 ALA B C 1
ATOM 3060 O O . ALA B 1 112 ? -18.797 -15.016 -14.875 1 90.88 112 ALA B O 1
ATOM 3061 N N . ARG B 1 113 ? -18.484 -12.898 -14.266 1 89.94 113 ARG B N 1
ATOM 3062 C CA . ARG B 1 113 ? -19.875 -12.539 -14.516 1 89.94 113 ARG B CA 1
ATOM 3063 C C . ARG B 1 113 ? -20.219 -12.688 -15.992 1 89.94 113 ARG B C 1
ATOM 3065 O O . ARG B 1 113 ? -21.234 -13.297 -16.344 1 89.94 113 ARG B O 1
ATOM 3072 N N . LYS B 1 114 ? -19.406 -12.188 -16.844 1 90.62 114 LYS B N 1
ATOM 3073 C CA . LYS B 1 114 ? -19.641 -12.203 -18.281 1 90.62 114 LYS B CA 1
ATOM 3074 C C . LYS B 1 114 ? -19.781 -13.633 -18.812 1 90.62 114 LYS B C 1
ATOM 3076 O O . LYS B 1 114 ? -20.594 -13.898 -19.688 1 90.62 114 LYS B O 1
ATOM 3081 N N . TYR B 1 115 ? -19.062 -14.617 -18.25 1 92.19 115 TYR B N 1
ATOM 3082 C CA . TYR B 1 115 ? -19 -15.977 -18.797 1 92.19 115 TYR B CA 1
ATOM 3083 C C . TYR B 1 115 ? -19.781 -16.938 -17.906 1 92.19 115 TYR B C 1
ATOM 3085 O O . TYR B 1 115 ? -19.75 -18.156 -18.125 1 92.19 115 TYR B O 1
ATOM 3093 N N . GLY B 1 116 ? -20.438 -16.375 -16.875 1 90.25 116 GLY B N 1
ATOM 3094 C CA . GLY B 1 116 ? -21.25 -17.188 -15.992 1 90.25 116 GLY B CA 1
ATOM 3095 C C . GLY B 1 116 ? -20.453 -18.156 -15.148 1 90.25 116 GLY B C 1
ATOM 3096 O O . GLY B 1 116 ? -20.859 -19.297 -14.93 1 90.25 116 GLY B O 1
ATOM 3097 N N . ILE B 1 117 ? -19.219 -17.734 -14.734 1 92 117 ILE B N 1
ATOM 3098 C CA . ILE B 1 117 ? -18.344 -18.562 -13.914 1 92 117 ILE B CA 1
ATOM 3099 C C . ILE B 1 117 ? -18.531 -18.219 -12.438 1 92 117 ILE B C 1
ATOM 3101 O O . ILE B 1 117 ? -18.453 -17.047 -12.047 1 92 117 ILE B O 1
ATOM 3105 N N . THR B 1 118 ? -18.812 -19.172 -11.609 1 92 118 THR B N 1
ATOM 3106 C CA . THR B 1 118 ? -18.922 -18.969 -10.172 1 92 118 THR B CA 1
ATOM 3107 C C . THR B 1 118 ? -17.531 -18.953 -9.531 1 92 118 THR B C 1
ATOM 3109 O O . THR B 1 118 ? -16.766 -19.906 -9.656 1 92 118 THR B O 1
ATOM 3112 N N . ILE B 1 119 ? -17.234 -17.859 -8.836 1 93.88 119 ILE B N 1
ATOM 3113 C CA . ILE B 1 119 ? -15.898 -17.719 -8.273 1 93.88 119 ILE B CA 1
ATOM 3114 C C . ILE B 1 119 ? -15.992 -17.547 -6.762 1 93.88 119 ILE B C 1
ATOM 3116 O O . ILE B 1 119 ? -15.305 -16.703 -6.184 1 93.88 119 ILE B O 1
ATOM 3120 N N . ASP B 1 120 ? -16.859 -18.266 -6.094 1 93.5 120 ASP B N 1
ATOM 3121 C CA . ASP B 1 120 ? -16.969 -18.266 -4.637 1 93.5 120 ASP B CA 1
ATOM 3122 C C . ASP B 1 120 ? -16.75 -19.656 -4.055 1 93.5 120 ASP B C 1
ATOM 3124 O O . ASP B 1 120 ? -17.25 -20.641 -4.602 1 93.5 120 ASP B O 1
ATOM 3128 N N . LEU B 1 121 ? -15.992 -19.703 -3.023 1 95.56 121 LEU B N 1
ATOM 3129 C CA . LEU B 1 121 ? -15.781 -20.922 -2.264 1 95.56 121 LEU B CA 1
ATOM 3130 C C . LEU B 1 121 ? -16.703 -20.969 -1.048 1 95.56 121 LEU B C 1
ATOM 3132 O O . LEU B 1 121 ? -17.281 -19.953 -0.66 1 95.56 121 LEU B O 1
ATOM 3136 N N . GLU B 1 122 ? -16.875 -22.156 -0.566 1 93.94 122 GLU B N 1
ATOM 3137 C CA . GLU B 1 122 ? -17.656 -22.312 0.653 1 93.94 122 GLU B CA 1
ATOM 3138 C C . GLU B 1 122 ? -17.047 -21.531 1.809 1 93.94 122 GLU B C 1
ATOM 3140 O O . GLU B 1 122 ? -15.82 -21.516 1.978 1 93.94 122 GLU B O 1
ATOM 3145 N N . THR B 1 123 ? -17.969 -20.906 2.576 1 94 123 THR B N 1
ATOM 3146 C CA . THR B 1 123 ? -17.484 -20.078 3.682 1 94 123 THR B CA 1
ATOM 3147 C C . THR B 1 123 ? -18.047 -20.578 5.012 1 94 123 THR B C 1
ATOM 3149 O O . THR B 1 123 ? -18.953 -21.422 5.031 1 94 123 THR B O 1
ATOM 3152 N N . GLU B 1 124 ? -17.438 -20.172 6.062 1 92.69 124 GLU B N 1
ATOM 3153 C CA . GLU B 1 124 ? -17.906 -20.359 7.43 1 92.69 124 GLU B CA 1
ATOM 3154 C C . GLU B 1 124 ? -17.906 -19.047 8.203 1 92.69 124 GLU B C 1
ATOM 3156 O O . GLU B 1 124 ? -17.125 -18.141 7.887 1 92.69 124 GLU B O 1
ATOM 3161 N N . THR B 1 125 ? -18.828 -19.031 9.141 1 88.81 125 THR B N 1
ATOM 3162 C CA . THR B 1 125 ? -18.875 -17.844 9.984 1 88.81 125 THR B CA 1
ATOM 3163 C C . THR B 1 125 ? -17.828 -17.922 11.086 1 88.81 125 THR B C 1
ATOM 3165 O O . THR B 1 125 ? -17.719 -18.938 11.773 1 88.81 125 THR B O 1
ATOM 3168 N N . VAL B 1 126 ? -17.109 -16.812 11.273 1 84.62 126 VAL B N 1
ATOM 3169 C CA . VAL B 1 126 ? -16.078 -16.859 12.297 1 84.62 126 VAL B CA 1
ATOM 3170 C C . VAL B 1 126 ? -16.344 -15.797 13.359 1 84.62 126 VAL B C 1
ATOM 3172 O O . VAL B 1 126 ? -15.82 -15.875 14.477 1 84.62 126 VAL B O 1
ATOM 3175 N N . THR B 1 127 ? -17.047 -14.797 13.047 1 81.94 127 THR B N 1
ATOM 3176 C CA . THR B 1 127 ? -17.328 -13.75 14.023 1 81.94 127 THR B CA 1
ATOM 3177 C C . THR B 1 127 ? -18.812 -13.391 14.023 1 81.94 127 THR B C 1
ATOM 3179 O O . THR B 1 127 ? -19.406 -13.211 12.961 1 81.94 127 THR B O 1
ATOM 3182 N N . ARG B 1 128 ? -19.344 -13.406 15.25 1 82.88 128 ARG B N 1
ATOM 3183 C CA . ARG B 1 128 ? -20.734 -13 15.461 1 82.88 128 ARG B CA 1
ATOM 3184 C C . ARG B 1 128 ? -20.828 -11.859 16.469 1 82.88 128 ARG B C 1
ATOM 3186 O O . ARG B 1 128 ? -20.125 -11.867 17.484 1 82.88 128 ARG B O 1
ATOM 3193 N N . VAL B 1 129 ? -21.422 -10.875 16.062 1 81.12 129 VAL B N 1
ATOM 3194 C CA . VAL B 1 129 ? -21.703 -9.758 16.953 1 81.12 129 VAL B CA 1
ATOM 3195 C C . VAL B 1 129 ? -23.203 -9.508 17.016 1 81.12 129 VAL B C 1
ATOM 3197 O O . VAL B 1 129 ? -23.875 -9.414 15.984 1 81.12 129 VAL B O 1
ATOM 3200 N N . ALA B 1 130 ? -23.703 -9.406 18.234 1 79.06 130 ALA B N 1
ATOM 3201 C CA . ALA B 1 130 ? -25.125 -9.148 18.484 1 79.06 130 ALA B CA 1
ATOM 3202 C C . ALA B 1 130 ? -26 -10.109 17.688 1 79.06 130 ALA B C 1
ATOM 3204 O O . ALA B 1 130 ? -26.969 -9.695 17.062 1 79.06 130 ALA B O 1
ATOM 3205 N N . GLY B 1 131 ? -25.547 -11.398 17.594 1 78.88 131 GLY B N 1
ATOM 3206 C CA . GLY B 1 131 ? -26.328 -12.445 16.953 1 78.88 131 GLY B CA 1
ATOM 3207 C C . GLY B 1 131 ? -26.234 -12.422 15.445 1 78.88 131 GLY B C 1
ATOM 3208 O O . GLY B 1 131 ? -26.922 -13.188 14.758 1 78.88 131 GLY B O 1
ATOM 3209 N N . ARG B 1 132 ? -25.406 -11.555 14.984 1 81.88 132 ARG B N 1
ATOM 3210 C CA . ARG B 1 132 ? -25.281 -11.438 13.539 1 81.88 132 ARG B CA 1
ATOM 3211 C C . ARG B 1 132 ? -23.891 -11.883 13.078 1 81.88 132 ARG B C 1
ATOM 3213 O O . ARG B 1 132 ? -22.891 -11.609 13.75 1 81.88 132 ARG B O 1
ATOM 3220 N N . ASP B 1 133 ? -23.906 -12.578 11.969 1 80.69 133 ASP B N 1
ATOM 3221 C CA . ASP B 1 133 ? -22.641 -12.969 11.352 1 80.69 133 ASP B CA 1
ATOM 3222 C C . ASP B 1 133 ? -21.953 -11.781 10.688 1 80.69 133 ASP B C 1
ATOM 3224 O O . ASP B 1 133 ? -22.5 -11.195 9.75 1 80.69 133 ASP B O 1
ATOM 3228 N N . ILE B 1 134 ? -20.797 -11.461 11.156 1 77.62 134 ILE B N 1
ATOM 3229 C CA . ILE B 1 134 ? -20.203 -10.227 10.648 1 77.62 134 ILE B CA 1
ATOM 3230 C C . ILE B 1 134 ? -19 -10.555 9.773 1 77.62 134 ILE B C 1
ATOM 3232 O O . ILE B 1 134 ? -18.516 -9.703 9.031 1 77.62 134 ILE B O 1
ATOM 3236 N N . GLN B 1 135 ? -18.578 -11.828 9.883 1 82.69 135 GLN B N 1
ATOM 3237 C CA . GLN B 1 135 ? -17.438 -12.164 9.039 1 82.69 135 GLN B CA 1
ATOM 3238 C C . GLN B 1 135 ? -17.516 -13.609 8.555 1 82.69 135 GLN B C 1
ATOM 3240 O O . GLN B 1 135 ? -17.625 -14.531 9.359 1 82.69 135 GLN B O 1
ATOM 3245 N N . GLN B 1 136 ? -17.484 -13.742 7.285 1 87.62 136 GLN B N 1
ATOM 3246 C CA . GLN B 1 136 ? -17.391 -15.047 6.637 1 87.62 136 GLN B CA 1
ATOM 3247 C C . GLN B 1 136 ? -16 -15.273 6.059 1 87.62 136 GLN B C 1
ATOM 3249 O O . GLN B 1 136 ? -15.406 -14.367 5.473 1 87.62 136 GLN B O 1
ATOM 3254 N N . VAL B 1 137 ? -15.492 -16.469 6.297 1 93.25 137 VAL B N 1
ATOM 3255 C CA . VAL B 1 137 ? -14.148 -16.766 5.801 1 93.25 137 VAL B CA 1
ATOM 3256 C C . VAL B 1 137 ? -14.156 -18.109 5.074 1 93.25 137 VAL B C 1
ATOM 3258 O O . VAL B 1 137 ? -14.961 -18.984 5.383 1 93.25 137 VAL B O 1
ATOM 3261 N N . VAL B 1 138 ? -13.336 -18.219 4.086 1 96.25 138 VAL B N 1
ATOM 3262 C CA . VAL B 1 138 ? -13.102 -19.484 3.418 1 96.25 138 VAL B CA 1
ATOM 3263 C C . VAL B 1 138 ? -12.133 -20.328 4.238 1 96.25 138 VAL B C 1
ATOM 3265 O O . VAL B 1 138 ? -10.977 -19.953 4.434 1 96.25 138 VAL B O 1
ATOM 3268 N N . PRO B 1 139 ? -12.602 -21.438 4.738 1 96.62 139 PRO B N 1
ATOM 3269 C CA . PRO B 1 139 ? -11.688 -22.281 5.516 1 96.62 139 PRO B CA 1
ATOM 3270 C C . PRO B 1 139 ? -10.609 -22.938 4.648 1 96.62 139 PRO B C 1
ATOM 3272 O O . PRO B 1 139 ? -10.797 -23.094 3.439 1 96.62 139 PRO B O 1
ATOM 3275 N N . ASP B 1 140 ? -9.531 -23.375 5.246 1 96.62 140 ASP B N 1
ATOM 3276 C CA . ASP B 1 140 ? -8.406 -23.953 4.523 1 96.62 140 ASP B CA 1
ATOM 3277 C C . ASP B 1 140 ? -8.836 -25.188 3.725 1 96.62 140 ASP B C 1
ATOM 3279 O O . ASP B 1 140 ? -8.336 -25.422 2.625 1 96.62 140 ASP B O 1
ATOM 3283 N N . GLY B 1 141 ? -9.742 -25.906 4.285 1 96.56 141 GLY B N 1
ATOM 3284 C CA . GLY B 1 141 ? -10.188 -27.141 3.646 1 96.56 141 GLY B CA 1
ATOM 3285 C C . GLY B 1 141 ? -10.867 -26.891 2.311 1 96.56 141 GLY B C 1
ATOM 3286 O O . GLY B 1 141 ? -10.938 -27.797 1.475 1 96.56 141 GLY B O 1
ATOM 3287 N N . ALA B 1 142 ? -11.359 -25.656 2.078 1 96.75 142 ALA B N 1
ATOM 3288 C CA . ALA B 1 142 ? -12.055 -25.328 0.835 1 96.75 142 ALA B CA 1
ATOM 3289 C C . ALA B 1 142 ? -11.086 -24.75 -0.196 1 96.75 142 ALA B C 1
ATOM 3291 O O . ALA B 1 142 ? -11.445 -24.578 -1.364 1 96.75 142 ALA B O 1
ATOM 3292 N N . LYS B 1 143 ? -9.867 -24.469 0.168 1 97.88 143 LYS B N 1
ATOM 3293 C CA . LYS B 1 143 ? -8.883 -23.812 -0.686 1 97.88 143 LYS B CA 1
ATOM 3294 C C . LYS B 1 143 ? -8.016 -24.828 -1.41 1 97.88 143 LYS B C 1
ATOM 3296 O O . LYS B 1 143 ? -7.883 -25.969 -0.963 1 97.88 143 LYS B O 1
ATOM 3301 N N . LEU B 1 144 ? -7.402 -24.422 -2.52 1 97.75 144 LEU B N 1
ATOM 3302 C CA . LEU B 1 144 ? -6.309 -25.188 -3.102 1 97.75 144 LEU B CA 1
ATOM 3303 C C . LEU B 1 144 ? -5.109 -25.234 -2.16 1 97.75 144 LEU B C 1
ATOM 3305 O O . LEU B 1 144 ? -4.824 -24.25 -1.469 1 97.75 144 LEU B O 1
ATOM 3309 N N . PRO B 1 145 ? -4.383 -26.344 -2.188 1 97.88 145 PRO B N 1
ATOM 3310 C CA . PRO B 1 145 ? -3.219 -26.438 -1.302 1 97.88 145 PRO B CA 1
ATOM 3311 C C . PRO B 1 145 ? -2.213 -25.312 -1.529 1 97.88 145 PRO B C 1
ATOM 3313 O O . PRO B 1 145 ? -1.608 -24.812 -0.575 1 97.88 145 PRO B O 1
ATOM 3316 N N . GLY B 1 146 ? -2.031 -24.938 -2.762 1 98.31 146 GLY B N 1
ATOM 3317 C CA . GLY B 1 146 ? -1.087 -23.875 -3.082 1 98.31 146 GLY B CA 1
ATOM 3318 C C . GLY B 1 146 ? -1.443 -22.547 -2.445 1 98.31 146 GLY B C 1
ATOM 3319 O O . GLY B 1 146 ? -0.559 -21.781 -2.051 1 98.31 146 GLY B O 1
ATOM 3320 N N . LEU B 1 147 ? -2.736 -22.234 -2.344 1 98.44 147 LEU B N 1
ATOM 3321 C CA . LEU B 1 147 ? -3.15 -21 -1.7 1 98.44 147 LEU B CA 1
ATOM 3322 C C . LEU B 1 147 ? -2.779 -21 -0.221 1 98.44 147 LEU B C 1
ATOM 3324 O O . LEU B 1 147 ? -2.297 -20 0.306 1 98.44 147 LEU B O 1
ATOM 3328 N N . VAL B 1 148 ? -3.004 -22.094 0.406 1 98.12 148 VAL B N 1
ATOM 3329 C CA . VAL B 1 148 ? -2.672 -22.203 1.822 1 98.12 148 VAL B CA 1
ATOM 3330 C C . VAL B 1 148 ? -1.177 -21.969 2.023 1 98.12 148 VAL B C 1
ATOM 3332 O O . VAL B 1 148 ? -0.773 -21.266 2.943 1 98.12 148 VAL B O 1
ATOM 3335 N N . LEU B 1 149 ? -0.414 -22.578 1.178 1 97.88 149 LEU B N 1
ATOM 3336 C CA . LEU B 1 149 ? 1.033 -22.406 1.25 1 97.88 149 LEU B CA 1
ATOM 3337 C C . LEU B 1 149 ? 1.422 -20.953 1.006 1 97.88 149 LEU B C 1
ATOM 3339 O O . LEU B 1 149 ? 2.266 -20.406 1.718 1 97.88 149 LEU B O 1
ATOM 3343 N N . PHE B 1 150 ? 0.784 -20.297 0.039 1 98 150 PHE B N 1
ATOM 3344 C CA . PHE B 1 150 ? 1.084 -18.906 -0.261 1 98 150 PHE B CA 1
ATOM 3345 C C . PHE B 1 150 ? 0.688 -18 0.902 1 98 150 PHE B C 1
ATOM 3347 O O . PHE B 1 150 ? 1.399 -17.047 1.227 1 98 150 PHE B O 1
ATOM 3354 N N . GLU B 1 151 ? -0.466 -18.266 1.483 1 97.12 151 GLU B N 1
ATOM 3355 C CA . GLU B 1 151 ? -0.875 -17.484 2.648 1 97.12 151 GLU B CA 1
ATOM 3356 C C . GLU B 1 151 ? 0.155 -17.594 3.77 1 97.12 151 GLU B C 1
ATOM 3358 O O . GLU B 1 151 ? 0.45 -16.594 4.438 1 97.12 151 GLU B O 1
ATOM 3363 N N . GLY B 1 152 ? 0.666 -18.828 3.934 1 95.81 152 GLY B N 1
ATOM 3364 C CA . GLY B 1 152 ? 1.749 -19 4.887 1 95.81 152 GLY B CA 1
ATOM 3365 C C . GLY B 1 152 ? 2.996 -18.219 4.527 1 95.81 152 GLY B C 1
ATOM 3366 O O . GLY B 1 152 ? 3.566 -17.516 5.371 1 95.81 152 GLY B O 1
ATOM 3367 N N . LEU B 1 153 ? 3.4 -18.297 3.291 1 95.44 153 LEU B N 1
ATOM 3368 C CA . LEU B 1 153 ? 4.578 -17.578 2.799 1 95.44 153 LEU B CA 1
ATOM 3369 C C . LEU B 1 153 ? 4.414 -16.078 2.951 1 95.44 153 LEU B C 1
ATOM 3371 O O . LEU B 1 153 ? 5.312 -15.391 3.443 1 95.44 153 LEU B O 1
ATOM 3375 N N . PHE B 1 154 ? 3.256 -15.555 2.611 1 95.94 154 PHE B N 1
ATOM 3376 C CA . PHE B 1 154 ? 2.969 -14.125 2.648 1 95.94 154 PHE B CA 1
ATOM 3377 C C . PHE B 1 154 ? 2.896 -13.625 4.086 1 95.94 154 PHE B C 1
ATOM 3379 O O . PHE B 1 154 ? 3.277 -12.484 4.375 1 95.94 154 PHE B O 1
ATOM 3386 N N . SER B 1 155 ? 2.453 -14.484 4.984 1 92.5 155 SER B N 1
ATOM 3387 C CA . SER B 1 155 ? 2.35 -14.102 6.387 1 92.5 155 SER B CA 1
ATOM 3388 C C . SER B 1 155 ? 3.723 -14.062 7.051 1 92.5 155 SER B C 1
ATOM 3390 O O . SER B 1 155 ? 3.889 -13.453 8.109 1 92.5 155 SER B O 1
ATOM 3392 N N . SER B 1 156 ? 4.629 -14.68 6.395 1 86.88 156 SER B N 1
ATOM 3393 C CA . SER B 1 156 ? 5.945 -14.805 7.012 1 86.88 156 SER B CA 1
ATOM 3394 C C . SER B 1 156 ? 6.922 -13.781 6.441 1 86.88 156 SER B C 1
ATOM 3396 O O . SER B 1 156 ? 8.078 -13.727 6.859 1 86.88 156 SER B O 1
ATOM 3398 N N . VAL B 1 157 ? 6.246 -13.047 5.527 1 81.06 157 VAL B N 1
ATOM 3399 C CA . VAL B 1 157 ? 7.168 -12.055 4.98 1 81.06 157 VAL B CA 1
ATOM 3400 C C . VAL B 1 157 ? 7.461 -10.984 6.027 1 81.06 157 VAL B C 1
ATOM 3402 O O . VAL B 1 157 ? 6.559 -10.555 6.75 1 81.06 157 VAL B O 1
ATOM 3405 N N . GLY B 1 158 ? 8.625 -10.836 6.527 1 69.75 158 GLY B N 1
ATOM 3406 C CA . GLY B 1 158 ? 9.039 -9.859 7.523 1 69.75 158 GLY B CA 1
ATOM 3407 C C . GLY B 1 158 ? 10.539 -9.68 7.602 1 69.75 158 GLY B C 1
ATOM 3408 O O . GLY B 1 158 ? 11.281 -10.258 6.809 1 69.75 158 GLY B O 1
ATOM 3409 N N . LEU B 1 159 ? 10.859 -8.57 8.484 1 62.62 159 LEU B N 1
ATOM 3410 C CA . LEU B 1 159 ? 12.219 -8.07 8.367 1 62.62 159 LEU B CA 1
ATOM 3411 C C . LEU B 1 159 ? 13.148 -8.789 9.336 1 62.62 159 LEU B C 1
ATOM 3413 O O . LEU B 1 159 ? 12.914 -8.789 10.547 1 62.62 159 LEU B O 1
ATOM 3417 N N . PRO B 1 160 ? 13.766 -9.914 8.711 1 61.19 160 PRO B N 1
ATOM 3418 C CA . PRO B 1 160 ? 14.938 -10.586 9.281 1 61.19 160 PRO B CA 1
ATOM 3419 C C . PRO B 1 160 ? 16.109 -9.625 9.516 1 61.19 160 PRO B C 1
ATOM 3421 O O . PRO B 1 160 ? 15.945 -8.406 9.391 1 61.19 160 PRO B O 1
ATOM 3424 N N . PRO B 1 161 ? 17.375 -10.016 9.164 1 66 161 PRO B N 1
ATOM 3425 C CA . PRO B 1 161 ? 18.703 -9.469 9.391 1 66 161 PRO B CA 1
ATOM 3426 C C . PRO B 1 161 ? 18.875 -8.07 8.812 1 66 161 PRO B C 1
ATOM 3428 O O . PRO B 1 161 ? 18.141 -7.676 7.902 1 66 161 PRO B O 1
ATOM 3431 N N . PRO B 1 162 ? 19.781 -7.32 9.359 1 73.69 162 PRO B N 1
ATOM 3432 C CA . PRO B 1 162 ? 19.938 -5.891 9.062 1 73.69 162 PRO B CA 1
ATOM 3433 C C . PRO B 1 162 ? 20.297 -5.621 7.605 1 73.69 162 PRO B C 1
ATOM 3435 O O . PRO B 1 162 ? 19.922 -4.578 7.062 1 73.69 162 PRO B O 1
ATOM 3438 N N . VAL B 1 163 ? 20.922 -6.672 6.996 1 85.12 163 VAL B N 1
ATOM 3439 C CA . VAL B 1 163 ? 21.328 -6.367 5.629 1 85.12 163 VAL B CA 1
ATOM 3440 C C . VAL B 1 163 ? 20.25 -6.828 4.652 1 85.12 163 VAL B C 1
ATOM 3442 O O . VAL B 1 163 ? 19.969 -8.023 4.535 1 85.12 163 VAL B O 1
ATOM 3445 N N . LEU B 1 164 ? 19.688 -5.91 3.902 1 91.38 164 LEU B N 1
ATOM 3446 C CA . LEU B 1 164 ? 18.609 -6.148 2.943 1 91.38 164 LEU B CA 1
ATOM 3447 C C . LEU B 1 164 ? 17.484 -6.965 3.576 1 91.38 164 LEU B C 1
ATOM 3449 O O . LEU B 1 164 ? 17.156 -8.055 3.094 1 91.38 164 LEU B O 1
ATOM 3453 N N . SER B 1 165 ? 16.938 -6.406 4.598 1 90.31 165 SER B N 1
ATOM 3454 C CA . SER B 1 165 ? 15.93 -7.09 5.402 1 90.31 165 SER B CA 1
ATOM 3455 C C . SER B 1 165 ? 14.695 -7.43 4.57 1 90.31 165 SER B C 1
ATOM 3457 O O . SER B 1 165 ? 13.922 -8.32 4.93 1 90.31 165 SER B O 1
ATOM 3459 N N . TRP B 1 166 ? 14.555 -6.809 3.438 1 93.75 166 TRP B N 1
ATOM 3460 C CA . TRP B 1 166 ? 13.375 -7 2.605 1 93.75 166 TRP B CA 1
ATOM 3461 C C . TRP B 1 166 ? 13.633 -8.031 1.516 1 93.75 166 TRP B C 1
ATOM 3463 O O . TRP B 1 166 ? 12.766 -8.297 0.68 1 93.75 166 TRP B O 1
ATOM 3473 N N . LEU B 1 167 ? 14.789 -8.641 1.461 1 95.44 167 LEU B N 1
ATOM 3474 C CA . LEU B 1 167 ? 15.219 -9.469 0.341 1 95.44 167 LEU B CA 1
ATOM 3475 C C . LEU B 1 167 ? 14.281 -10.656 0.158 1 95.44 167 LEU B C 1
ATOM 3477 O O . LEU B 1 167 ? 13.82 -10.922 -0.953 1 95.44 167 LEU B O 1
ATOM 3481 N N . GLU B 1 168 ? 14 -11.414 1.223 1 95.38 168 GLU B N 1
ATOM 3482 C CA . GLU B 1 168 ? 13.156 -12.602 1.123 1 95.38 168 GLU B CA 1
ATOM 3483 C C . GLU B 1 168 ? 11.773 -12.242 0.582 1 95.38 168 GLU B C 1
ATOM 3485 O O . GLU B 1 168 ? 11.227 -12.961 -0.265 1 95.38 168 GLU B O 1
ATOM 3490 N N . ALA B 1 169 ? 11.219 -11.156 1.112 1 95.81 169 ALA B N 1
ATOM 3491 C CA . ALA B 1 169 ? 9.914 -10.703 0.621 1 95.81 169 ALA B CA 1
ATOM 3492 C C . ALA B 1 169 ? 9.977 -10.383 -0.869 1 95.81 169 ALA B C 1
ATOM 3494 O O . ALA B 1 169 ? 9.102 -10.789 -1.635 1 95.81 169 ALA B O 1
ATOM 3495 N N . ALA B 1 170 ? 11.008 -9.641 -1.274 1 97.06 170 ALA B N 1
ATOM 3496 C CA . ALA B 1 170 ? 11.164 -9.258 -2.674 1 97.06 170 ALA B CA 1
ATOM 3497 C C . ALA B 1 170 ? 11.289 -10.484 -3.57 1 97.06 170 ALA B C 1
ATOM 3499 O O . ALA B 1 170 ? 10.734 -10.516 -4.672 1 97.06 170 ALA B O 1
ATOM 3500 N N . VAL B 1 171 ? 11.992 -11.461 -3.09 1 97.38 171 VAL B N 1
ATOM 3501 C CA . VAL B 1 171 ? 12.156 -12.695 -3.852 1 97.38 171 VAL B CA 1
ATOM 3502 C C . VAL B 1 171 ? 10.812 -13.398 -3.994 1 97.38 171 VAL B C 1
ATOM 3504 O O . VAL B 1 171 ? 10.484 -13.922 -5.062 1 97.38 171 VAL B O 1
ATOM 3507 N N . VAL B 1 172 ? 10.055 -13.406 -2.957 1 97.69 172 VAL B N 1
ATOM 3508 C CA . VAL B 1 172 ? 8.742 -14.023 -3.014 1 97.69 172 VAL B CA 1
ATOM 3509 C C . VAL B 1 172 ? 7.859 -13.289 -4.02 1 97.69 172 VAL B C 1
ATOM 3511 O O . VAL B 1 172 ? 7.227 -13.906 -4.875 1 97.69 172 VAL B O 1
ATOM 3514 N N . PHE B 1 173 ? 7.801 -11.93 -3.918 1 98.19 173 PHE B N 1
ATOM 3515 C CA . PHE B 1 173 ? 6.984 -11.148 -4.836 1 98.19 173 PHE B CA 1
ATOM 3516 C C . PHE B 1 173 ? 7.457 -11.328 -6.273 1 98.19 173 PHE B C 1
ATOM 3518 O O . PHE B 1 173 ? 6.645 -11.555 -7.172 1 98.19 173 PHE B O 1
ATOM 3525 N N . TRP B 1 174 ? 8.742 -11.258 -6.484 1 98.56 174 TRP B N 1
ATOM 3526 C CA . TRP B 1 174 ? 9.305 -11.445 -7.816 1 98.56 174 TRP B CA 1
ATOM 3527 C C . TRP B 1 174 ? 9.023 -12.852 -8.336 1 98.56 174 TRP B C 1
ATOM 3529 O O . TRP B 1 174 ? 8.578 -13.016 -9.477 1 98.56 174 TRP B O 1
ATOM 3539 N N . GLY B 1 175 ? 9.359 -13.789 -7.523 1 98.5 175 GLY B N 1
ATOM 3540 C CA . GLY B 1 175 ? 9.242 -15.18 -7.938 1 98.5 175 GLY B CA 1
ATOM 3541 C C . GLY B 1 175 ? 7.832 -15.57 -8.336 1 98.5 175 GLY B C 1
ATOM 3542 O O . GLY B 1 175 ? 7.633 -16.25 -9.352 1 98.5 175 GLY B O 1
ATOM 3543 N N . THR B 1 176 ? 6.879 -15.18 -7.531 1 98.25 176 THR B N 1
ATOM 3544 C CA . THR B 1 176 ? 5.504 -15.555 -7.852 1 98.25 176 THR B CA 1
ATOM 3545 C C . THR B 1 176 ? 5.055 -14.898 -9.148 1 98.25 176 THR B C 1
ATOM 3547 O O . THR B 1 176 ? 4.395 -15.531 -9.977 1 98.25 176 THR B O 1
ATOM 3550 N N . GLU B 1 177 ? 5.434 -13.648 -9.328 1 98.12 177 GLU B N 1
ATOM 3551 C CA . GLU B 1 177 ? 5.094 -12.969 -10.578 1 98.12 177 GLU B CA 1
ATOM 3552 C C . GLU B 1 177 ? 5.832 -13.586 -11.758 1 98.12 177 GLU B C 1
ATOM 3554 O O . GLU B 1 177 ? 5.277 -13.695 -12.852 1 98.12 177 GLU B O 1
ATOM 3559 N N . LYS B 1 178 ? 7.059 -13.914 -11.578 1 98.38 178 LYS B N 1
ATOM 3560 C CA . LYS B 1 178 ? 7.871 -14.547 -12.617 1 98.38 178 LYS B CA 1
ATOM 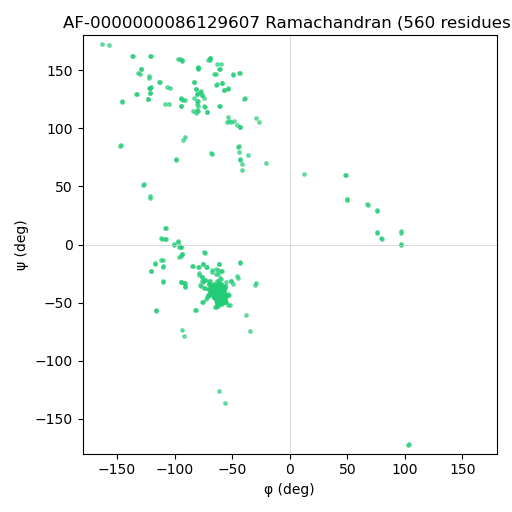3561 C C . LYS B 1 178 ? 7.254 -15.867 -13.07 1 98.38 178 LYS B C 1
ATOM 3563 O O . LYS B 1 178 ? 7.078 -16.094 -14.266 1 98.38 178 LYS B O 1
ATOM 3568 N N . VAL B 1 179 ? 6.949 -16.688 -12.102 1 98.19 179 VAL B N 1
ATOM 3569 C CA . VAL B 1 179 ? 6.352 -17.984 -12.406 1 98.19 179 VAL B CA 1
ATOM 3570 C C . VAL B 1 179 ? 5.012 -17.781 -13.109 1 98.19 179 VAL B C 1
ATOM 3572 O O . VAL B 1 179 ? 4.727 -18.438 -14.109 1 98.19 179 VAL B O 1
ATOM 3575 N N . TYR B 1 180 ? 4.18 -16.859 -12.586 1 97.25 180 TYR B N 1
ATOM 3576 C CA . TYR B 1 180 ? 2.881 -16.562 -13.18 1 97.25 180 TYR B CA 1
ATOM 3577 C C . TYR B 1 180 ? 3.035 -16.125 -14.633 1 97.25 180 TYR B C 1
ATOM 3579 O O . TYR B 1 180 ? 2.322 -16.609 -15.516 1 97.25 180 TYR B O 1
ATOM 3587 N N . SER B 1 181 ? 3.932 -15.203 -14.875 1 96.62 181 SER B N 1
ATOM 3588 C CA . SER B 1 181 ? 4.188 -14.68 -16.219 1 96.62 181 SER B CA 1
ATOM 3589 C C . SER B 1 181 ? 4.613 -15.797 -17.172 1 96.62 181 SER B C 1
ATOM 3591 O O . SER B 1 181 ? 4.086 -15.906 -18.266 1 96.62 181 SER B O 1
ATOM 3593 N N . GLU B 1 182 ? 5.496 -16.625 -16.766 1 96.44 182 GLU B N 1
ATOM 3594 C CA . GLU B 1 182 ? 6.008 -17.703 -17.609 1 96.44 182 GLU B CA 1
ATOM 3595 C C . GLU B 1 182 ? 4.953 -18.781 -17.828 1 96.44 182 GLU B C 1
ATOM 3597 O O . GLU B 1 182 ? 4.84 -19.328 -18.922 1 96.44 182 GLU B O 1
ATOM 3602 N N . ALA B 1 183 ? 4.262 -19.156 -16.781 1 97.06 183 ALA B N 1
ATOM 3603 C CA . ALA B 1 183 ? 3.219 -20.172 -16.859 1 97.06 183 ALA B CA 1
ATOM 3604 C C . ALA B 1 183 ? 2.166 -19.797 -17.906 1 97.06 183 ALA B C 1
ATOM 3606 O O . ALA B 1 183 ? 1.827 -20.594 -18.781 1 97.06 183 ALA B O 1
ATOM 3607 N N . TRP B 1 184 ? 1.689 -18.625 -17.844 1 95.38 184 TRP B N 1
ATOM 3608 C CA . TRP B 1 184 ? 0.619 -18.234 -18.75 1 95.38 184 TRP B CA 1
ATOM 3609 C C . TRP B 1 184 ? 1.17 -17.906 -20.141 1 95.38 184 TRP B C 1
ATOM 3611 O O . TRP B 1 184 ? 0.451 -18.016 -21.141 1 95.38 184 TRP B O 1
ATOM 3621 N N . GLY B 1 185 ? 2.467 -17.516 -20.203 1 93.88 185 GLY B N 1
ATOM 3622 C CA . GLY B 1 185 ? 3.127 -17.5 -21.5 1 93.88 185 GLY B CA 1
ATOM 3623 C C . GLY B 1 185 ? 3.174 -18.859 -22.156 1 93.88 185 GLY B C 1
ATOM 3624 O O . GLY B 1 185 ? 2.984 -18.984 -23.375 1 93.88 185 GLY B O 1
ATOM 3625 N N . TRP B 1 186 ? 3.461 -19.828 -21.359 1 94.69 186 TRP B N 1
ATOM 3626 C CA . TRP B 1 186 ? 3.473 -21.203 -21.844 1 94.69 186 TRP B CA 1
ATOM 3627 C C . TRP B 1 186 ? 2.078 -21.625 -22.297 1 94.69 186 TRP B C 1
ATOM 3629 O O . TRP B 1 186 ? 1.922 -22.25 -23.344 1 94.69 186 TRP B O 1
ATOM 3639 N N . ALA B 1 187 ? 1.037 -21.344 -21.547 1 93.44 187 ALA B N 1
ATOM 3640 C CA . ALA B 1 187 ? -0.338 -21.641 -21.953 1 93.44 187 ALA B CA 1
ATOM 3641 C C . ALA B 1 187 ? -0.67 -20.984 -23.281 1 93.44 187 ALA B C 1
ATOM 3643 O O . ALA B 1 187 ? -1.287 -21.609 -24.156 1 93.44 187 ALA B O 1
ATOM 3644 N N . ARG B 1 188 ? -0.255 -19.766 -23.422 1 92.88 188 ARG B N 1
ATOM 3645 C CA . ARG B 1 188 ? -0.494 -19.047 -24.672 1 92.88 188 ARG B CA 1
ATOM 3646 C C . ARG B 1 188 ? 0.157 -19.75 -25.844 1 92.88 188 ARG B C 1
ATOM 3648 O O . ARG B 1 188 ? -0.403 -19.766 -26.953 1 92.88 188 ARG B O 1
ATOM 3655 N N . SER B 1 189 ? 1.318 -20.281 -25.688 1 91.75 189 SER B N 1
ATOM 3656 C CA . SER B 1 189 ? 2.008 -20.969 -26.766 1 91.75 189 SER B CA 1
ATOM 3657 C C . SER B 1 189 ? 1.211 -22.172 -27.25 1 91.75 189 SER B C 1
ATOM 3659 O O . SER B 1 189 ? 1.21 -22.5 -28.438 1 91.75 189 SER B O 1
ATOM 3661 N N . HIS B 1 190 ? 0.517 -22.828 -26.391 1 88.31 190 HIS B N 1
ATOM 3662 C CA . HIS B 1 190 ? -0.332 -23.953 -26.766 1 88.31 190 HIS B CA 1
ATOM 3663 C C . HIS B 1 190 ? -1.598 -23.469 -27.469 1 88.31 190 HIS B C 1
ATOM 3665 O O . HIS B 1 190 ? -2.119 -24.172 -28.344 1 88.31 190 HIS B O 1
ATOM 3671 N N . GLN B 1 191 ? -2.029 -22.375 -26.953 1 83.38 191 GLN B N 1
ATOM 3672 C CA . GLN B 1 191 ? -3.148 -21.75 -27.656 1 83.38 191 GLN B CA 1
ATOM 3673 C C . GLN B 1 191 ? -2.801 -21.469 -29.109 1 83.38 191 GLN B C 1
ATOM 3675 O O . GLN B 1 191 ? -3.596 -21.75 -30.016 1 83.38 191 GLN B O 1
ATOM 3680 N N . GLN B 1 192 ? -1.653 -20.922 -29.344 1 82.56 192 GLN B N 1
ATOM 3681 C CA . GLN B 1 192 ? -1.198 -20.594 -30.703 1 82.56 192 GLN B CA 1
ATOM 3682 C C . GLN B 1 192 ? -1.009 -21.859 -31.531 1 82.56 192 GLN B C 1
ATOM 3684 O O . GLN B 1 192 ? -1.382 -21.906 -32.719 1 82.56 192 GLN B O 1
ATOM 3689 N N . GLU B 1 193 ? -0.495 -22.859 -30.891 1 81.5 193 GLU B N 1
ATOM 3690 C CA . GLU B 1 193 ? -0.301 -24.125 -31.578 1 81.5 193 GLU B CA 1
ATOM 3691 C C . GLU B 1 193 ? -1.635 -24.734 -32 1 81.5 193 GLU B C 1
ATOM 3693 O O . GLU B 1 193 ? -1.758 -25.25 -33.125 1 81.5 193 GLU B O 1
ATOM 3698 N N . MET B 1 194 ? -2.547 -24.656 -31.109 1 76.56 194 MET B N 1
ATOM 3699 C CA . MET B 1 194 ? -3.867 -25.188 -31.422 1 76.56 194 MET B CA 1
ATOM 3700 C C . MET B 1 194 ? -4.531 -24.391 -32.531 1 76.56 194 MET B C 1
ATOM 3702 O O . MET B 1 194 ? -5.156 -24.969 -33.438 1 76.56 194 MET B O 1
ATOM 3706 N N . ASN B 1 195 ? -4.398 -23.078 -32.375 1 72.81 195 ASN B N 1
ATOM 3707 C CA . ASN B 1 195 ? -4.961 -22.234 -33.406 1 72.81 195 ASN B CA 1
ATOM 3708 C C . ASN B 1 195 ? -4.34 -22.547 -34.781 1 72.81 195 ASN B C 1
ATOM 3710 O O . ASN B 1 195 ? -5.039 -22.594 -35.781 1 72.81 195 ASN B O 1
ATOM 3714 N N . ASP B 1 196 ? -3.066 -22.734 -34.781 1 73 196 ASP B N 1
ATOM 3715 C CA . ASP B 1 196 ? -2.354 -23.062 -36.031 1 73 196 ASP B CA 1
ATOM 3716 C C . ASP B 1 196 ? -2.779 -24.438 -36.562 1 73 196 ASP B C 1
ATOM 3718 O O . ASP B 1 196 ? -2.945 -24.609 -37.781 1 73 196 ASP B O 1
ATOM 3722 N N . ASN B 1 197 ? -3.047 -25.297 -35.625 1 70.56 197 ASN B N 1
ATOM 3723 C CA . ASN B 1 197 ? -3.463 -26.641 -36 1 70.56 197 ASN B CA 1
ATOM 3724 C C . ASN B 1 197 ? -4.887 -26.656 -36.562 1 70.56 197 ASN B C 1
ATOM 3726 O O . ASN B 1 197 ? -5.172 -27.328 -37.562 1 70.56 197 ASN B O 1
ATOM 3730 N N . VAL B 1 198 ? -5.738 -25.938 -35.781 1 64.81 198 VAL B N 1
ATOM 3731 C CA . VAL B 1 198 ? -7.125 -25.844 -36.219 1 64.81 198 VAL B CA 1
ATOM 3732 C C . VAL B 1 198 ? -7.191 -25.141 -37.562 1 64.81 198 VAL B C 1
ATOM 3734 O O . VAL B 1 198 ? -7.961 -25.531 -38.469 1 64.81 198 VAL B O 1
ATOM 3737 N N . ALA B 1 199 ? -6.562 -23.984 -37.562 1 60.69 199 ALA B N 1
ATOM 3738 C CA . ALA B 1 199 ? -6.523 -23.266 -38.844 1 60.69 199 ALA B CA 1
ATOM 3739 C C . ALA B 1 199 ? -6.035 -24.156 -39.969 1 60.69 199 ALA B C 1
ATOM 3741 O O . ALA B 1 199 ? -6.566 -24.125 -41.062 1 60.69 199 ALA B O 1
ATOM 3742 N N . ALA B 1 200 ? -5.141 -25.109 -39.625 1 50.12 200 ALA B N 1
ATOM 3743 C CA . ALA B 1 200 ? -4.594 -26.078 -40.562 1 50.12 200 ALA B CA 1
ATOM 3744 C C . ALA B 1 200 ? -5.594 -27.188 -40.875 1 50.12 200 ALA B C 1
ATOM 3746 O O . ALA B 1 200 ? -5.703 -27.641 -42 1 50.12 200 ALA B O 1
ATOM 3747 N N . ALA B 1 201 ? -6.383 -27.547 -39.75 1 54.38 201 ALA B N 1
ATOM 3748 C CA . ALA B 1 201 ? -7.398 -28.578 -39.906 1 54.38 201 ALA B CA 1
ATOM 3749 C C . ALA B 1 201 ? -8.68 -28 -40.5 1 54.38 201 ALA B C 1
ATOM 3751 O O . ALA B 1 201 ? -9.375 -28.672 -41.281 1 54.38 201 ALA B O 1
ATOM 3752 N N . ALA B 1 202 ? -9.18 -26.953 -39.75 1 56 202 ALA B N 1
ATOM 3753 C CA . ALA B 1 202 ? -10.414 -26.328 -40.219 1 56 202 ALA B CA 1
ATOM 3754 C C . ALA B 1 202 ? -10.328 -25.984 -41.688 1 56 202 ALA B C 1
ATOM 3756 O O . ALA B 1 202 ? -11.352 -25.703 -42.344 1 56 202 ALA B O 1
ATOM 3757 N N . ALA B 1 203 ? -9.172 -25.578 -42.375 1 45.56 203 ALA B N 1
ATOM 3758 C CA . ALA B 1 203 ? -9.297 -25.625 -43.812 1 45.56 203 ALA B CA 1
ATOM 3759 C C . ALA B 1 203 ? -9.961 -26.938 -44.281 1 45.56 203 ALA B C 1
ATOM 3761 O O . ALA B 1 203 ? -10.516 -27.016 -45.375 1 45.56 203 ALA B O 1
ATOM 3762 N N . ALA B 1 204 ? -9.852 -28.109 -43.562 1 42.66 204 ALA B N 1
ATOM 3763 C CA . ALA B 1 204 ? -10.539 -29.328 -43.969 1 42.66 204 ALA B CA 1
ATOM 3764 C C . ALA B 1 204 ? -11.906 -29.438 -43.312 1 42.66 204 ALA B C 1
ATOM 3766 O O . ALA B 1 204 ? -12.867 -29.906 -43.938 1 42.66 204 ALA B O 1
ATOM 3767 N N . SER B 1 205 ? -12.289 -29.828 -42 1 44 205 SER B N 1
ATOM 3768 C CA . SER B 1 205 ? -13.594 -30.047 -41.375 1 44 205 SER B CA 1
ATOM 3769 C C . SER B 1 205 ? -13.961 -28.875 -40.438 1 44 205 SER B C 1
ATOM 3771 O O . SER B 1 205 ? -13.086 -28.172 -39.938 1 44 205 SER B O 1
ATOM 3773 N N . SER B 1 206 ? -15.117 -28.047 -40.562 1 40.5 206 SER B N 1
ATOM 3774 C CA . SER B 1 206 ? -15.836 -26.922 -39.969 1 40.5 206 SER B CA 1
ATOM 3775 C C . SER B 1 206 ? -15.875 -27.047 -38.438 1 40.5 206 SER B C 1
ATOM 3777 O O . SER B 1 206 ? -16.656 -26.375 -37.781 1 40.5 206 SER B O 1
ATOM 3779 N N . SER B 1 207 ? -15.602 -28.156 -37.656 1 41.91 207 SER B N 1
ATOM 3780 C CA . SER B 1 207 ? -16.031 -28.266 -36.25 1 41.91 207 SER B CA 1
ATOM 3781 C C . SER B 1 207 ? -15.281 -27.297 -35.375 1 41.91 207 SER B C 1
ATOM 3783 O O . SER B 1 207 ? -14.047 -27.344 -35.281 1 41.91 207 SER B O 1
ATOM 3785 N N . SER B 1 208 ? -15.586 -26.047 -35.312 1 49.06 208 SER B N 1
ATOM 3786 C CA . SER B 1 208 ? -15.141 -25.047 -34.344 1 49.06 208 SER B CA 1
ATOM 3787 C C . SER B 1 208 ? -15.164 -25.594 -32.906 1 49.06 208 SER B C 1
ATOM 3789 O O . SER B 1 208 ? -16.234 -25.922 -32.375 1 49.06 208 SER B O 1
ATOM 3791 N N . LEU B 1 209 ? -14.336 -26.438 -32.438 1 56.84 209 LEU B N 1
ATOM 3792 C CA . LEU B 1 209 ? -14.266 -27 -31.109 1 56.84 209 LEU B CA 1
ATOM 3793 C C . LEU B 1 209 ? -14.492 -25.922 -30.047 1 56.84 209 LEU B C 1
ATOM 3795 O O . LEU B 1 209 ? -13.812 -24.891 -30.047 1 56.84 209 LEU B O 1
ATOM 3799 N N . GLN B 1 210 ? -15.75 -25.875 -29.469 1 78.31 210 GLN B N 1
ATOM 3800 C CA . GLN B 1 210 ? -16.219 -24.953 -28.438 1 78.31 210 GLN B CA 1
ATOM 3801 C C . GLN B 1 210 ? -15.406 -25.109 -27.156 1 78.31 210 GLN B C 1
ATOM 3803 O O . GLN B 1 210 ? -15.234 -26.219 -26.656 1 78.31 210 GLN B O 1
ATOM 3808 N N . ASP B 1 211 ? -14.781 -24.125 -26.75 1 84.06 211 ASP B N 1
ATOM 3809 C CA . ASP B 1 211 ? -14.008 -24.125 -25.516 1 84.06 211 ASP B CA 1
ATOM 3810 C C . ASP B 1 211 ? -14.867 -24.594 -24.328 1 84.06 211 ASP B C 1
ATOM 3812 O O . ASP B 1 211 ? -16.047 -24.234 -24.234 1 84.06 211 ASP B O 1
ATOM 3816 N N . ALA B 1 212 ? -14.367 -25.453 -23.5 1 81.44 212 ALA B N 1
ATOM 3817 C CA . ALA B 1 212 ? -15.086 -25.984 -22.344 1 81.44 212 ALA B CA 1
ATOM 3818 C C . ALA B 1 212 ? -15.5 -24.875 -21.375 1 81.44 212 ALA B C 1
ATOM 3820 O O . ALA B 1 212 ? -16.5 -25 -20.672 1 81.44 212 ALA B O 1
ATOM 3821 N N . ASP B 1 213 ? -14.797 -23.781 -21.453 1 80.38 213 ASP B N 1
ATOM 3822 C CA . ASP B 1 213 ? -15.094 -22.672 -20.562 1 80.38 213 ASP B CA 1
ATOM 3823 C C . ASP B 1 213 ? -15.758 -21.516 -21.297 1 80.38 213 ASP B C 1
ATOM 3825 O O . ASP B 1 213 ? -15.742 -20.375 -20.844 1 80.38 213 ASP B O 1
ATOM 3829 N N . GLY B 1 214 ? -16.203 -21.766 -22.453 1 81.94 214 GLY B N 1
ATOM 3830 C CA . GLY B 1 214 ? -16.875 -20.75 -23.25 1 81.94 214 GLY B CA 1
ATOM 3831 C C . GLY B 1 214 ? -15.906 -19.75 -23.859 1 81.94 214 GLY B C 1
ATOM 3832 O O . GLY B 1 214 ? -16.328 -18.703 -24.344 1 81.94 214 GLY B O 1
ATOM 3833 N N . GLY B 1 215 ? -14.641 -20.047 -23.766 1 84.94 215 GLY B N 1
ATOM 3834 C CA . GLY B 1 215 ? -13.633 -19.188 -24.375 1 84.94 215 GLY B CA 1
ATOM 3835 C C . GLY B 1 215 ? -13.016 -18.203 -23.406 1 84.94 215 GLY B C 1
ATOM 3836 O O . GLY B 1 215 ? -12.164 -17.391 -23.781 1 84.94 215 GLY B O 1
ATOM 3837 N N . ALA B 1 216 ? -13.383 -18.156 -22.141 1 83.81 216 ALA B N 1
ATOM 3838 C CA . ALA B 1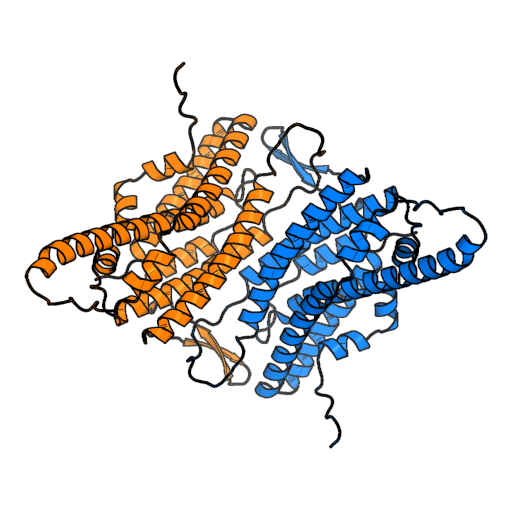 216 ? -12.938 -17.203 -21.125 1 83.81 216 ALA B CA 1
ATOM 3839 C C . ALA B 1 216 ? -11.414 -17.141 -21.062 1 83.81 216 ALA B C 1
ATOM 3841 O O . ALA B 1 216 ? -10.828 -16.062 -21.141 1 83.81 216 ALA B O 1
ATOM 3842 N N . LEU B 1 217 ? -10.797 -18.234 -20.938 1 84.5 217 LEU B N 1
ATOM 3843 C CA . LEU B 1 217 ? -9.344 -18.266 -20.781 1 84.5 217 LEU B CA 1
ATOM 3844 C C . LEU B 1 217 ? -8.656 -17.734 -22.031 1 84.5 217 LEU B C 1
ATOM 3846 O O . LEU B 1 217 ? -7.871 -16.781 -21.953 1 84.5 217 LEU B O 1
ATOM 3850 N N . ARG B 1 218 ? -8.984 -18.281 -23.172 1 85.81 218 ARG B N 1
ATOM 3851 C CA . ARG B 1 218 ? -8.234 -18.016 -24.391 1 85.81 218 ARG B CA 1
ATOM 3852 C C . ARG B 1 218 ? -8.531 -16.609 -24.906 1 85.81 218 ARG B C 1
ATOM 3854 O O . ARG B 1 218 ? -7.668 -15.969 -25.5 1 85.81 218 ARG B O 1
ATOM 3861 N N . THR B 1 219 ? -9.727 -16.125 -24.656 1 84.31 219 THR B N 1
ATOM 3862 C CA . THR B 1 219 ? -10.125 -14.844 -25.219 1 84.31 219 THR B CA 1
ATOM 3863 C C . THR B 1 219 ? -9.797 -13.703 -24.25 1 84.31 219 THR B C 1
ATOM 3865 O O . THR B 1 219 ? -9.438 -12.609 -24.672 1 84.31 219 THR B O 1
ATOM 3868 N N . GLU B 1 220 ? -9.883 -13.953 -22.922 1 85.69 220 GLU B N 1
ATOM 3869 C CA . GLU B 1 220 ? -9.789 -12.867 -21.938 1 85.69 220 GLU B CA 1
ATOM 3870 C C . GLU B 1 220 ? -8.562 -13.016 -21.047 1 85.69 220 GLU B C 1
ATOM 3872 O O . GLU B 1 220 ? -7.668 -12.172 -21.078 1 85.69 220 GLU B O 1
ATOM 3877 N N . PHE B 1 221 ? -8.461 -14.078 -20.422 1 87.94 221 PHE B N 1
ATOM 3878 C CA . PHE B 1 221 ? -7.535 -14.211 -19.297 1 87.94 221 PHE B CA 1
ATOM 3879 C C . PHE B 1 221 ? -6.102 -14.359 -19.797 1 87.94 221 PHE B C 1
ATOM 3881 O O . PHE B 1 221 ? -5.211 -13.625 -19.375 1 87.94 221 PHE B O 1
ATOM 3888 N N . ILE B 1 222 ? -5.871 -15.289 -20.766 1 89 222 ILE B N 1
ATOM 3889 C CA . ILE B 1 222 ? -4.516 -15.578 -21.219 1 89 222 ILE B CA 1
ATOM 3890 C C . ILE B 1 222 ? -3.906 -14.328 -21.859 1 89 222 ILE B C 1
ATOM 3892 O O . ILE B 1 222 ? -2.797 -13.922 -21.5 1 89 222 ILE B O 1
ATOM 3896 N N . PRO B 1 223 ? -4.586 -13.555 -22.719 1 86 223 PRO B N 1
ATOM 3897 C CA . PRO B 1 223 ? -4.004 -12.32 -23.25 1 86 223 PRO B CA 1
ATOM 3898 C C . PRO B 1 223 ? -3.713 -11.289 -22.156 1 86 223 PRO B C 1
ATOM 3900 O O . PRO B 1 223 ? -2.76 -10.516 -22.266 1 86 223 PRO B O 1
ATOM 3903 N N . ASN B 1 224 ? -4.508 -11.289 -21.125 1 84.5 224 ASN B N 1
ATOM 3904 C CA . ASN B 1 224 ? -4.328 -10.344 -20.031 1 84.5 224 ASN B CA 1
ATOM 3905 C C . ASN B 1 224 ? -3.066 -10.664 -19.219 1 84.5 224 ASN B C 1
ATOM 3907 O O . ASN B 1 224 ? -2.408 -9.75 -18.719 1 84.5 224 ASN B O 1
ATOM 3911 N N . TRP B 1 225 ? -2.734 -11.914 -19.094 1 89.38 225 TRP B N 1
ATOM 3912 C CA . TRP B 1 225 ? -1.638 -12.336 -18.234 1 89.38 225 TRP B CA 1
ATOM 3913 C C . TRP B 1 225 ? -0.342 -12.477 -19.031 1 89.38 225 TRP B C 1
ATOM 3915 O O . TRP B 1 225 ? 0.75 -12.383 -18.469 1 89.38 225 TRP B O 1
ATOM 3925 N N . ALA B 1 226 ? -0.468 -12.844 -20.25 1 88.38 226 ALA B N 1
ATOM 3926 C CA . ALA B 1 226 ? 0.703 -13.07 -21.109 1 88.38 226 ALA B CA 1
ATOM 3927 C C . ALA B 1 226 ? 0.973 -11.859 -22 1 88.38 226 ALA B C 1
ATOM 3929 O O . ALA B 1 226 ? 0.659 -11.875 -23.188 1 88.38 226 ALA B O 1
ATOM 3930 N N . ASN B 1 227 ? 1.464 -10.773 -21.484 1 89.88 227 ASN B N 1
ATOM 3931 C CA . ASN B 1 227 ? 1.764 -9.555 -22.234 1 89.88 227 ASN B CA 1
ATOM 3932 C C . ASN B 1 227 ? 3.109 -8.961 -21.828 1 89.88 227 ASN B C 1
ATOM 3934 O O . ASN B 1 227 ? 3.637 -9.289 -20.75 1 89.88 227 ASN B O 1
ATOM 3938 N N . GLN B 1 228 ? 3.576 -8.141 -22.656 1 92.56 228 GLN B N 1
ATOM 3939 C CA . GLN B 1 228 ? 4.926 -7.621 -22.484 1 92.56 228 GLN B CA 1
ATOM 3940 C C . GLN B 1 228 ? 5 -6.676 -21.297 1 92.56 228 GLN B C 1
ATOM 3942 O O . GLN B 1 228 ? 6.031 -6.598 -20.625 1 92.56 228 GLN B O 1
ATOM 3947 N N . GLY B 1 229 ? 3.98 -5.945 -21.031 1 94.06 229 GLY B N 1
ATOM 3948 C CA . GLY B 1 229 ? 3.953 -5.074 -19.875 1 94.06 229 GLY B CA 1
ATOM 3949 C C . GLY B 1 229 ? 4.188 -5.812 -18.562 1 94.06 229 GLY B C 1
ATOM 3950 O O . GLY B 1 229 ? 4.938 -5.348 -17.703 1 94.06 229 GLY B O 1
ATOM 3951 N N . PHE B 1 230 ? 3.576 -6.949 -18.5 1 94.44 230 PHE B N 1
ATOM 3952 C CA . PHE B 1 230 ? 3.738 -7.785 -17.312 1 94.44 230 PHE B CA 1
ATOM 3953 C C . PHE B 1 230 ? 5.164 -8.312 -17.203 1 94.44 230 PHE B C 1
ATOM 3955 O O . PHE B 1 230 ? 5.766 -8.297 -16.141 1 94.44 230 PHE B O 1
ATOM 3962 N N . VAL B 1 231 ? 5.719 -8.742 -18.281 1 95.75 231 VAL B N 1
ATOM 3963 C CA . VAL B 1 231 ? 7.094 -9.227 -18.312 1 95.75 231 VAL B CA 1
ATOM 3964 C C . VAL B 1 231 ? 8.047 -8.133 -17.844 1 95.75 231 VAL B C 1
ATOM 3966 O O . VAL B 1 231 ? 8.945 -8.383 -17.047 1 95.75 231 VAL B O 1
ATOM 3969 N N . ASN B 1 232 ? 7.82 -6.918 -18.312 1 97.25 232 ASN B N 1
ATOM 3970 C CA . ASN B 1 232 ? 8.656 -5.789 -17.922 1 97.25 232 ASN B CA 1
ATOM 3971 C C . ASN B 1 232 ? 8.531 -5.496 -16.438 1 97.25 232 ASN B C 1
ATOM 3973 O O . ASN B 1 232 ? 9.516 -5.152 -15.781 1 97.25 232 ASN B O 1
ATOM 3977 N N . PHE B 1 233 ? 7.352 -5.578 -16.016 1 97.44 233 PHE B N 1
ATOM 3978 C CA . PHE B 1 233 ? 7.066 -5.371 -14.602 1 97.44 233 PHE B CA 1
ATOM 3979 C C . PHE B 1 233 ? 7.844 -6.363 -13.742 1 97.44 233 PHE B C 1
ATOM 3981 O O . PHE B 1 233 ? 8.438 -5.984 -12.734 1 97.44 233 PHE B O 1
ATOM 3988 N N . VAL B 1 234 ? 7.883 -7.617 -14.094 1 98 234 VAL B N 1
ATOM 3989 C CA . VAL B 1 234 ? 8.609 -8.68 -13.398 1 98 234 VAL B CA 1
ATOM 3990 C C . VAL B 1 234 ? 10.109 -8.414 -13.477 1 98 234 VAL B C 1
ATOM 3992 O O . VAL B 1 234 ? 10.828 -8.539 -12.484 1 98 234 VAL B O 1
ATOM 3995 N N . GLN B 1 235 ? 10.539 -8.008 -14.617 1 98.19 235 GLN B N 1
ATOM 3996 C CA . GLN B 1 235 ? 11.953 -7.75 -14.836 1 98.19 235 GLN B CA 1
ATOM 3997 C C . GLN B 1 235 ? 12.438 -6.578 -13.984 1 98.19 235 GLN B C 1
ATOM 3999 O O . GLN B 1 235 ? 13.578 -6.566 -13.523 1 98.19 235 GLN B O 1
ATOM 4004 N N . GLN B 1 236 ? 11.594 -5.66 -13.828 1 98.31 236 GLN B N 1
ATOM 4005 C CA . GLN B 1 236 ? 11.945 -4.504 -13.008 1 98.31 236 GLN B CA 1
ATOM 4006 C C . GLN B 1 236 ? 12.32 -4.922 -11.594 1 98.31 236 GLN B C 1
ATOM 4008 O O . GLN B 1 236 ? 13.328 -4.465 -11.047 1 98.31 236 GLN B O 1
ATOM 4013 N N . LEU B 1 237 ? 11.531 -5.762 -10.984 1 98.69 237 LEU B N 1
ATOM 4014 C CA . LEU B 1 237 ? 11.836 -6.191 -9.625 1 98.69 237 LEU B CA 1
ATOM 4015 C C . LEU B 1 237 ? 13.094 -7.051 -9.594 1 98.69 237 LEU B C 1
ATOM 4017 O O . LEU B 1 237 ? 13.883 -6.973 -8.648 1 98.69 237 LEU B O 1
ATOM 4021 N N . ALA B 1 238 ? 13.281 -7.879 -10.625 1 98.62 238 ALA B N 1
ATOM 4022 C CA . ALA B 1 238 ? 14.531 -8.633 -10.727 1 98.62 238 ALA B CA 1
ATOM 4023 C C . ALA B 1 238 ? 15.734 -7.699 -10.711 1 98.62 238 ALA B C 1
ATOM 4025 O O . ALA B 1 238 ? 16.719 -7.965 -10.016 1 98.62 238 ALA B O 1
ATOM 4026 N N . GLY B 1 239 ? 15.609 -6.664 -11.469 1 98.12 239 GLY B N 1
ATOM 4027 C CA . GLY B 1 239 ? 16.688 -5.691 -11.516 1 98.12 239 GLY B CA 1
ATOM 4028 C C . GLY B 1 239 ? 16.969 -5.027 -10.18 1 98.12 239 GLY B C 1
ATOM 4029 O O . GLY B 1 239 ? 18.125 -4.824 -9.805 1 98.12 239 GLY B O 1
ATOM 4030 N N . ILE B 1 240 ? 15.938 -4.684 -9.445 1 98 240 ILE B N 1
ATOM 4031 C CA . ILE B 1 240 ? 16.062 -4.066 -8.133 1 98 240 ILE B CA 1
ATOM 4032 C C . ILE B 1 240 ? 16.781 -5.023 -7.184 1 98 240 ILE B C 1
ATOM 4034 O O . ILE B 1 240 ? 17.719 -4.629 -6.48 1 98 240 ILE B O 1
ATOM 4038 N N . ILE B 1 241 ? 16.359 -6.281 -7.168 1 98.31 241 ILE B N 1
ATOM 4039 C CA . ILE B 1 241 ? 16.938 -7.309 -6.309 1 98.31 241 ILE B CA 1
ATOM 4040 C C . ILE B 1 241 ? 18.422 -7.496 -6.648 1 98.31 241 ILE B C 1
ATOM 4042 O O . ILE B 1 241 ? 19.281 -7.434 -5.766 1 98.31 241 ILE B O 1
ATOM 4046 N N . ASP B 1 242 ? 18.688 -7.66 -7.914 1 98.25 242 ASP B N 1
ATOM 4047 C CA . ASP B 1 242 ? 20.062 -7.949 -8.352 1 98.25 242 ASP B CA 1
ATOM 4048 C C . ASP B 1 242 ? 20.984 -6.777 -8.047 1 98.25 242 ASP B C 1
ATOM 4050 O O . ASP B 1 242 ? 22.109 -6.973 -7.57 1 98.25 242 ASP B O 1
ATOM 4054 N N . SER B 1 243 ? 20.547 -5.621 -8.336 1 96.88 243 SER B N 1
ATOM 4055 C CA . SER B 1 243 ? 21.359 -4.438 -8.078 1 96.88 243 SER B CA 1
ATOM 4056 C C . SER B 1 243 ? 21.625 -4.266 -6.586 1 96.88 243 SER B C 1
ATOM 4058 O O . SER B 1 243 ? 22.75 -3.975 -6.18 1 96.88 243 SER B O 1
ATOM 4060 N N . ALA B 1 244 ? 20.641 -4.445 -5.766 1 95.94 244 ALA B N 1
ATOM 4061 C CA . ALA B 1 244 ? 20.781 -4.285 -4.32 1 95.94 244 ALA B CA 1
ATOM 4062 C C . ALA B 1 244 ? 21.734 -5.324 -3.744 1 95.94 244 ALA B C 1
ATOM 4064 O O . ALA B 1 244 ? 22.594 -4.996 -2.918 1 95.94 244 ALA B O 1
ATOM 4065 N N . VAL B 1 245 ? 21.578 -6.52 -4.148 1 96.88 245 VAL B N 1
ATOM 4066 C CA . VAL B 1 245 ? 22.422 -7.602 -3.66 1 96.88 245 VAL B CA 1
ATOM 4067 C C . VAL B 1 245 ? 23.859 -7.363 -4.102 1 96.88 245 VAL B C 1
ATOM 4069 O O . VAL B 1 245 ? 24.797 -7.504 -3.305 1 96.88 245 VAL B O 1
ATOM 4072 N N . SER B 1 246 ? 24.031 -7 -5.371 1 95.75 246 SER B N 1
ATOM 4073 C CA . SER B 1 246 ? 25.375 -6.723 -5.887 1 95.75 246 SER B CA 1
ATOM 4074 C C . SER B 1 246 ? 26.047 -5.613 -5.09 1 95.75 246 SER B C 1
ATOM 4076 O O . SER B 1 246 ? 27.219 -5.746 -4.703 1 95.75 246 SER B O 1
ATOM 4078 N N . LYS B 1 247 ? 25.359 -4.574 -4.836 1 92.81 247 LYS B N 1
ATOM 4079 C CA . LYS B 1 247 ? 25.906 -3.455 -4.078 1 92.81 247 LYS B CA 1
ATOM 4080 C C . LYS B 1 247 ? 26.25 -3.875 -2.652 1 92.81 247 LYS B C 1
ATOM 4082 O O . LYS B 1 247 ? 27.312 -3.498 -2.129 1 92.81 247 LYS B O 1
ATOM 4087 N N . ALA B 1 248 ? 25.375 -4.605 -2.002 1 92.56 248 ALA B N 1
ATOM 4088 C CA . ALA B 1 248 ? 25.625 -5.074 -0.643 1 92.56 248 ALA B CA 1
ATOM 4089 C C . ALA B 1 248 ? 26.875 -5.953 -0.589 1 92.56 248 ALA B C 1
ATOM 4091 O O . ALA B 1 248 ? 27.688 -5.824 0.322 1 92.56 248 ALA B O 1
ATOM 4092 N N . VAL B 1 249 ? 27.016 -6.773 -1.552 1 93.56 249 VAL B N 1
ATOM 4093 C CA . VAL B 1 249 ? 28.141 -7.691 -1.598 1 93.56 249 VAL B CA 1
ATOM 4094 C C . VAL B 1 249 ? 29.438 -6.91 -1.839 1 93.56 249 VAL B C 1
ATOM 4096 O O . VAL B 1 249 ? 30.469 -7.199 -1.23 1 93.56 249 VAL B O 1
ATOM 4099 N N . ASP B 1 250 ? 29.375 -5.926 -2.707 1 91.94 250 ASP B N 1
ATOM 4100 C CA . ASP B 1 250 ? 30.531 -5.09 -3.002 1 91.94 250 ASP B CA 1
ATOM 4101 C C . ASP B 1 250 ? 31.016 -4.367 -1.748 1 91.94 250 ASP B C 1
ATOM 4103 O O . ASP B 1 250 ? 32.219 -4.234 -1.532 1 91.94 250 ASP B O 1
ATOM 4107 N N . VAL B 1 251 ? 30.109 -4.012 -0.964 1 89.31 251 VAL B N 1
ATOM 4108 C CA . VAL B 1 251 ? 30.422 -3.158 0.175 1 89.31 251 VAL B CA 1
ATOM 4109 C C . VAL B 1 251 ? 30.75 -4.02 1.392 1 89.31 251 VAL B C 1
ATOM 4111 O O . VAL B 1 251 ? 31.656 -3.695 2.166 1 89.31 251 VAL B O 1
ATOM 4114 N N . LEU B 1 252 ? 30.078 -5.164 1.572 1 91.19 252 LEU B N 1
ATOM 4115 C CA . LEU B 1 252 ? 30.141 -5.867 2.848 1 91.19 252 LEU B CA 1
ATOM 4116 C C . LEU B 1 252 ? 30.922 -7.172 2.707 1 91.19 252 LEU B C 1
ATOM 4118 O O . LEU B 1 252 ? 31.328 -7.77 3.707 1 91.19 252 LEU B O 1
ATOM 4122 N N . GLY B 1 253 ? 31.094 -7.676 1.469 1 89.81 253 GLY B N 1
ATOM 4123 C CA . GLY B 1 253 ? 32 -8.789 1.246 1 89.81 253 GLY B CA 1
ATOM 4124 C C . GLY B 1 253 ? 31.297 -10.117 1.06 1 89.81 253 GLY B C 1
ATOM 4125 O O . GLY B 1 253 ? 30.062 -10.164 1.051 1 89.81 253 GLY B O 1
ATOM 4126 N N . ASP B 1 254 ? 32.062 -11.148 1.007 1 91.5 254 ASP B N 1
ATOM 4127 C CA . ASP B 1 254 ? 31.625 -12.461 0.554 1 91.5 254 ASP B CA 1
ATOM 4128 C C . ASP B 1 254 ? 30.781 -13.156 1.624 1 91.5 254 ASP B C 1
ATOM 4130 O O . ASP B 1 254 ? 29.875 -13.922 1.305 1 91.5 254 ASP B O 1
ATOM 4134 N N . ASP B 1 255 ? 31.062 -12.922 2.816 1 90.69 255 ASP B N 1
ATOM 4135 C CA . ASP B 1 255 ? 30.266 -13.531 3.885 1 90.69 255 ASP B CA 1
ATOM 4136 C C . ASP B 1 255 ? 28.797 -13.102 3.795 1 90.69 255 ASP B C 1
ATOM 4138 O O . ASP B 1 255 ? 27.891 -13.914 3.979 1 90.69 255 ASP B O 1
ATOM 4142 N N . VAL B 1 256 ? 28.625 -11.875 3.436 1 91 256 VAL B N 1
ATOM 4143 C CA . VAL B 1 256 ? 27.266 -11.344 3.283 1 91 256 VAL B CA 1
ATOM 4144 C C . VAL B 1 256 ? 26.609 -11.961 2.051 1 91 256 VAL B C 1
ATOM 4146 O O . VAL B 1 256 ? 25.422 -12.297 2.074 1 91 256 VAL B O 1
ATOM 4149 N N . LYS B 1 257 ? 27.406 -12.141 1.016 1 94.62 257 LYS B N 1
ATOM 4150 C CA . LYS B 1 257 ? 26.875 -12.797 -0.176 1 94.62 257 LYS B CA 1
ATOM 4151 C C . LYS B 1 257 ? 26.312 -14.172 0.157 1 94.62 257 LYS B C 1
ATOM 4153 O O . LYS B 1 257 ? 25.188 -14.492 -0.229 1 94.62 257 LYS B O 1
ATOM 4158 N N . THR B 1 258 ? 27.047 -14.945 0.869 1 95.69 258 THR B N 1
ATOM 4159 C CA . THR B 1 258 ? 26.641 -16.297 1.234 1 95.69 258 THR B CA 1
ATOM 4160 C C . THR B 1 258 ? 25.344 -16.281 2.029 1 95.69 258 THR B C 1
ATOM 4162 O O . THR B 1 258 ? 24.438 -17.078 1.778 1 95.69 258 THR B O 1
ATOM 4165 N N . SER B 1 259 ? 25.281 -15.344 2.916 1 93.44 259 SER B N 1
ATOM 4166 C CA . SER B 1 259 ? 24.094 -15.211 3.74 1 93.44 259 SER B CA 1
ATOM 4167 C C . SER B 1 259 ? 22.875 -14.828 2.9 1 93.44 259 SER B C 1
ATOM 4169 O O . SER B 1 259 ? 21.812 -15.414 3.041 1 93.44 259 SER B O 1
ATOM 4171 N N . LEU B 1 260 ? 23.047 -13.875 2.025 1 95.19 260 LEU B N 1
ATOM 4172 C CA . LEU B 1 260 ? 21.953 -13.406 1.179 1 95.19 260 LEU B CA 1
ATOM 4173 C C . LEU B 1 260 ? 21.453 -14.516 0.254 1 95.19 260 LEU B C 1
ATOM 4175 O O . LEU B 1 260 ? 20.25 -14.695 0.071 1 95.19 260 LEU B O 1
ATOM 4179 N N . VAL B 1 261 ? 22.375 -15.25 -0.294 1 97.19 261 VAL B N 1
ATOM 4180 C CA . VAL B 1 261 ? 22.031 -16.328 -1.22 1 97.19 261 VAL B CA 1
ATOM 4181 C C . VAL B 1 261 ? 21.266 -17.422 -0.482 1 97.19 261 VAL B C 1
ATOM 4183 O O . VAL B 1 261 ? 20.234 -17.891 -0.966 1 97.19 261 VAL B O 1
ATOM 4186 N N . ARG B 1 262 ? 21.703 -17.781 0.678 1 95.81 262 ARG B N 1
ATOM 4187 C CA . ARG B 1 262 ? 21.031 -18.812 1.473 1 95.81 262 ARG B CA 1
ATOM 4188 C C . ARG B 1 262 ? 19.609 -18.406 1.833 1 95.81 262 ARG B C 1
ATOM 4190 O O . ARG B 1 262 ? 18.688 -19.203 1.738 1 95.81 262 ARG B O 1
ATOM 4197 N N . ARG B 1 263 ? 19.484 -17.219 2.266 1 94.44 263 ARG B N 1
ATOM 4198 C CA . ARG B 1 263 ? 18.172 -16.672 2.613 1 94.44 263 ARG B CA 1
ATOM 4199 C C . ARG B 1 263 ? 17.234 -16.703 1.41 1 94.44 263 ARG B C 1
ATOM 4201 O O . ARG B 1 263 ? 16.078 -17.141 1.521 1 94.44 263 ARG B O 1
ATOM 4208 N N . ALA B 1 264 ? 17.688 -16.281 0.265 1 96.44 264 ALA B N 1
ATOM 4209 C CA . ALA B 1 264 ? 16.891 -16.219 -0.954 1 96.44 264 ALA B CA 1
ATOM 4210 C C . ALA B 1 264 ? 16.516 -17.609 -1.441 1 96.44 264 ALA B C 1
ATOM 4212 O O . ALA B 1 264 ? 15.391 -17.859 -1.866 1 96.44 264 ALA B O 1
ATOM 4213 N N . GLU B 1 265 ? 17.5 -18.531 -1.372 1 97.69 265 GLU B N 1
ATOM 4214 C CA . GLU B 1 265 ? 17.25 -19.906 -1.798 1 97.69 265 GLU B CA 1
ATOM 4215 C C . GLU B 1 265 ? 16.141 -20.562 -0.979 1 97.69 265 GLU B C 1
ATOM 4217 O O . GLU B 1 265 ? 15.312 -21.297 -1.518 1 97.69 265 GLU B O 1
ATOM 4222 N N . GLY B 1 266 ? 16.172 -20.328 0.271 1 95.06 266 GLY B N 1
ATOM 4223 C CA . GLY B 1 266 ? 15.164 -20.906 1.151 1 95.06 266 GLY B CA 1
ATOM 4224 C C . GLY B 1 266 ? 13.742 -20.547 0.757 1 95.06 266 GLY B C 1
ATOM 4225 O O . GLY B 1 266 ? 12.898 -21.422 0.587 1 95.06 266 GLY B O 1
ATOM 4226 N N . VAL B 1 267 ? 13.453 -19.281 0.524 1 95.56 267 VAL B N 1
ATOM 4227 C CA . VAL B 1 267 ? 12.094 -18.859 0.209 1 95.56 267 VAL B CA 1
ATOM 4228 C C . VAL B 1 267 ? 11.758 -19.234 -1.23 1 95.56 267 VAL B C 1
ATOM 4230 O O . VAL B 1 267 ? 10.602 -19.516 -1.549 1 95.56 267 VAL B O 1
ATOM 4233 N N . TRP B 1 268 ? 12.789 -19.312 -2.105 1 97.75 268 TRP B N 1
ATOM 4234 C CA . TRP B 1 268 ? 12.578 -19.672 -3.5 1 97.75 268 TRP B CA 1
ATOM 4235 C C . TRP B 1 268 ? 12.047 -21.109 -3.609 1 97.75 268 TRP B C 1
ATOM 4237 O O . TRP B 1 268 ? 11.078 -21.359 -4.332 1 97.75 268 TRP B O 1
ATOM 4247 N N . ARG B 1 269 ? 12.641 -21.984 -2.867 1 97.69 269 ARG B N 1
ATOM 4248 C CA . ARG B 1 269 ? 12.211 -23.391 -2.891 1 97.69 269 ARG B CA 1
ATOM 4249 C C . ARG B 1 269 ? 10.781 -23.531 -2.383 1 97.69 269 ARG B C 1
ATOM 4251 O O . ARG B 1 269 ? 9.977 -24.25 -2.969 1 97.69 269 ARG B O 1
ATOM 4258 N N . GLU B 1 270 ? 10.469 -22.812 -1.315 1 97 270 GLU B N 1
ATOM 4259 C CA . GLU B 1 270 ? 9.117 -22.844 -0.773 1 97 270 GLU B CA 1
ATOM 4260 C C . GLU B 1 270 ? 8.109 -22.281 -1.771 1 97 270 GLU B C 1
ATOM 4262 O O . GLU B 1 270 ? 7.004 -22.812 -1.914 1 97 270 GLU B O 1
ATOM 4267 N N . LEU B 1 271 ? 8.5 -21.25 -2.441 1 98.12 271 LEU B N 1
ATOM 4268 C CA . LEU B 1 271 ? 7.637 -20.594 -3.412 1 98.12 271 LEU B CA 1
ATOM 4269 C C . LEU B 1 271 ? 7.297 -21.531 -4.566 1 98.12 271 LEU B C 1
ATOM 4271 O O . LEU B 1 271 ? 6.141 -21.609 -4.984 1 98.12 271 LEU B O 1
ATOM 4275 N N . LEU B 1 272 ? 8.305 -22.219 -5.078 1 98.38 272 LEU B N 1
ATOM 4276 C CA . LEU B 1 272 ? 8.062 -23.109 -6.215 1 98.38 272 LEU B CA 1
ATOM 4277 C C . LEU B 1 272 ? 7.109 -24.234 -5.832 1 98.38 272 LEU B C 1
ATOM 4279 O O . LEU B 1 272 ? 6.27 -24.641 -6.641 1 98.38 272 LEU B O 1
ATOM 4283 N N . VAL B 1 273 ? 7.219 -24.688 -4.59 1 98.25 273 VAL B N 1
ATOM 4284 C CA . VAL B 1 273 ? 6.305 -25.719 -4.109 1 98.25 273 VAL B CA 1
ATOM 4285 C C . VAL B 1 273 ? 4.879 -25.172 -4.066 1 98.25 273 VAL B C 1
ATOM 4287 O O . VAL B 1 273 ? 3.939 -25.828 -4.512 1 98.25 273 VAL B O 1
ATOM 4290 N N . ALA B 1 274 ? 4.738 -24 -3.549 1 98.44 274 ALA B N 1
ATOM 4291 C CA . ALA B 1 274 ? 3.424 -23.359 -3.473 1 98.44 274 ALA B CA 1
ATOM 4292 C C . ALA B 1 274 ? 2.84 -23.141 -4.863 1 98.44 274 ALA B C 1
ATOM 4294 O O . ALA B 1 274 ? 1.644 -23.359 -5.086 1 98.44 274 ALA B O 1
ATOM 4295 N N . GLU B 1 275 ? 3.684 -22.719 -5.82 1 98.5 275 GLU B N 1
ATOM 4296 C CA . GLU B 1 275 ? 3.244 -22.453 -7.188 1 98.5 275 GLU B CA 1
ATOM 4297 C C . GLU B 1 275 ? 2.711 -23.719 -7.852 1 98.5 275 GLU B C 1
ATOM 4299 O O . GLU B 1 275 ? 1.635 -23.719 -8.445 1 98.5 275 GLU B O 1
ATOM 4304 N N . GLU B 1 276 ? 3.457 -24.75 -7.723 1 98 276 GLU B N 1
ATOM 4305 C CA . GLU B 1 276 ? 3.023 -26 -8.312 1 98 276 GLU B CA 1
ATOM 4306 C C . GLU B 1 276 ? 1.703 -26.469 -7.715 1 98 276 GLU B C 1
ATOM 4308 O O . GLU B 1 276 ? 0.809 -26.922 -8.438 1 98 276 GLU B O 1
ATOM 4313 N N . ALA B 1 277 ? 1.603 -26.344 -6.414 1 98.06 277 ALA B N 1
ATOM 4314 C CA . ALA B 1 277 ? 0.429 -26.828 -5.691 1 98.06 277 ALA B CA 1
ATOM 4315 C C . ALA B 1 277 ? -0.773 -25.906 -5.926 1 98.06 277 ALA B C 1
ATOM 4317 O O . ALA B 1 277 ? -1.884 -26.219 -5.48 1 98.06 277 ALA B O 1
ATOM 4318 N N . PHE B 1 278 ? -0.581 -24.766 -6.582 1 98.25 278 PHE B N 1
ATOM 4319 C CA . PHE B 1 278 ? -1.649 -23.812 -6.816 1 98.25 278 PHE B CA 1
ATOM 4320 C C . PHE B 1 278 ? -2.459 -24.188 -8.055 1 98.25 278 PHE B C 1
ATOM 4322 O O . PHE B 1 278 ? -3.561 -23.672 -8.258 1 98.25 278 PHE B O 1
ATOM 4329 N N . TRP B 1 279 ? -1.896 -25.031 -8.914 1 97.38 279 TRP B N 1
ATOM 4330 C CA . TRP B 1 279 ? -2.613 -25.484 -10.109 1 97.38 279 TRP B CA 1
ATOM 4331 C C . TRP B 1 279 ? -3.582 -26.609 -9.773 1 97.38 279 TRP B C 1
ATOM 4333 O O . TRP B 1 279 ? -3.213 -27.562 -9.086 1 97.38 279 TRP B O 1
ATOM 4343 N N . PRO B 1 280 ? -4.801 -26.516 -10.172 1 94.44 280 PRO B N 1
ATOM 4344 C CA . PRO B 1 280 ? -5.754 -27.594 -9.906 1 94.44 280 PRO B CA 1
ATOM 4345 C C . PRO B 1 280 ? -5.473 -28.844 -10.742 1 94.44 280 PRO B C 1
ATOM 4347 O O . PRO B 1 280 ? -4.824 -28.75 -11.789 1 94.44 280 PRO B O 1
ATOM 4350 N N . ASP B 1 281 ? -5.996 -29.969 -10.25 1 87.75 281 ASP B N 1
ATOM 4351 C CA . ASP B 1 281 ? -5.895 -31.203 -11.008 1 87.75 281 ASP B CA 1
ATOM 4352 C C . ASP B 1 281 ? -6.883 -31.219 -12.172 1 87.75 281 ASP B C 1
ATOM 4354 O O . ASP B 1 281 ? -8.016 -30.75 -12.031 1 87.75 281 ASP B O 1
ATOM 4358 N N . VAL B 1 282 ? -6.34 -31.516 -13.367 1 85.38 282 VAL B N 1
ATOM 4359 C CA . VAL B 1 282 ? -7.219 -31.703 -14.516 1 85.38 282 VAL B CA 1
ATOM 4360 C C . VAL B 1 282 ? -6.91 -33.031 -15.188 1 85.38 282 VAL B C 1
ATOM 4362 O O . VAL B 1 282 ? -5.785 -33.531 -15.109 1 85.38 282 VAL B O 1
#

pLDDT: mean 88.7, std 14.77, range [26.92, 98.69]

Foldseek 3Di:
DPPPPQDFLLVVLCVVDVVLLCLLQPPPLLLCLLLLNDALQQVLQLLLLVLVLLVLLLVLLVQCVVAQDADPDDDPPPDDDDDGALSVLVNVLSVVVNVVSVVVNVLSVVLCVVLVRHNDWDWDADDDDPNDRDDIDHDPVRHQPLSVLSSVLSVPQFQDDPQPSNLQVLLLVLLVLVSQQSNLLVSNVSNVVNVVVCVVCVVPPVPPPQRNSRCSSVPPPSPVRHDDVSVVSSVSSSVSSRVSLVVCCVVPHDVVNVVSSVSSNVSSVSSSVSSSSSRDDD/DPPPPQDFLVVVLCPVDVVLLCLLQPPPLLQCLLLLNDALQQVLQLLLLVLVLLVLLLVLLVQCVVAQDADPDDDPPPDDDDDGALSVLVNVLSVVVNVVSVVVNVLSVVLCVVLVRHNDWDWDADDDDPNDRDDIDHDPVRHQPLSVLSSVLSVPQFQDDPQPSNLQVLLLVLLVLVSQQSNLLVSNVSNVVNVVVCVVCCVPPVPPPQRNSRCSSVPPPSPVRHDDVSVVSSVSSSVSSRVSLVVCCVVPHDVVNVVSSVSSNVSSVSSSVSSSSSRDDD

Organism: Cryphonectria parasitica (strain ATCC 38755 / EP155) (NCBI:txid660469)

Nearest PDB structures (foldseek):
  2qcx-assembly1_B  TM=7.722E-01  e=4.763E-04  Bacillus subtilis
  4wwj-assembly1_A  TM=6.498E-01  e=5.968E-04  Pseudomonas protegens Pf-5
  3ibx-assembly1_D-2  TM=7.322E-01  e=2.110E-03  Helicobacter pylori
  3oql-assembly1_A  TM=6.722E-01  e=1.122E-03  Pseudomonas syringae pv. tomato str. DC3000
  9fvs-assembly1_A  TM=5.156E-01  e=1.839E-02  Corynebacterium diphtheriae

Radius of gyration: 26.95 Å; Cα contacts (8 Å, |Δi|>4): 724; chains: 2; bounding box: 78×85×66 Å